Protein AF-0000000076650015 (afdb_homodimer)

Radius of gyration: 24.77 Å; Cα contacts (8 Å, |Δi|>4): 1262; chains: 2; bounding box: 47×73×56 Å

InterPro domains:
  IPR006680 Amidohydrolase-related [PF04909] (46-317)
  IPR032465 2-amino-3-carboxymuconate-6-semialdehyde decarboxylase [PTHR21240] (40-317)
  IPR032466 Metal-dependent hydrolase [SSF51556] (35-317)

Secondary structure (DSSP, 8-state):
-EEEEEEEE--HHHHT-GGGGG-GGGGS-HHHHHHHT--SHHHHHHHHHTTEEEEEEEESP-TTS-HHHHHHHHHHHHHHHHHTTTTEEEEEP--TTSHHHHHHHHHHHHHHH---EEEEES-BTTB-S-SGGGHHHHHHHHHHT--EEEE--PPPHHHHHHHSSSGGGGS-HHHHHHHHTTTTHHHHHHHHHHHHHHHTTHHHH-TT--EEE-GGGTTGGGGHHHHHHHGGGGT-SS-HHHHHHHHEEEE-TT---HHHHHHHHHHS-GGGEE----TTTS-HHHHHHHHHHHHHHTSS-HHHHHIIIIIHHHHHHS---/-EEEEEEEE--HHHHT-GGGGG-GGGGS-HHHHHHHT--SHHHHHHHHHTTEEEEEEEESP-TTS-HHHHHHHHHHHHHHHHHTTTTEEEEEP--TTSHHHHHHHHHHHHHHH---EEEEES-BTTB-S-SGGGHHHHHHHHHHT--EEEE--PPPHHHHHHHSSSGGGGS-HHHHHHHHTTTTHHHHHHHHHHHHHHHTTHHHH-TT--EEE-GGGTTGGGGHHHHHHHGGGGT-SS-HHHHHHHHEEEE-TT---HHHHHHHHHHS-GGGEE----TTTS-HHHHHHHHHHHHHTTSS-HHHHHIIIIIHHHHHH----

Nearest PDB structures (foldseek):
  3nur-assembly1_A  TM=9.107E-01  e=4.123E-26  Staphylococcus aureus
  4qs5-assembly2_D  TM=8.766E-01  e=2.328E-21  Novosphingobium aromaticivorans DSM 12444
  4ofc-assembly1_A  TM=8.333E-01  e=8.826E-19  Homo sapiens
  4ign-assembly2_B  TM=8.205E-01  e=8.409E-18  Homo sapiens
  7pwy-assembly2_C  TM=7.999E-01  e=1.719E-17  Homo sapiens

pLDDT: mean 95.82, std 6.04, range [39.62, 98.94]

Foldseek 3Di:
DFEAEQAEAADPLLVPDPQCPPPCCVVDDPVQNVQRHDLDDPVVVLCVVLVHFAYAYAYDACLRPDLVSQLVRLVVVLVSCVVPVRHYAYAGEANVVQLVRRQVRQVCSCPPSVHLYHEHECARLPHRQLDPNNLSNQVSCVVSQHAYEHEFDQDHPVCLVVPLDDDPSPPPVPCSRCCCPDVANSLVSSLVSVLSNVLSLSCVVPVQHAYEYEQLNSCCLVCVVVCQVVCVVSPHPQGPLRCCARHYAYENACPQDVVSVLSSVVRYPLLRYAYHHNPPVGRSNSSSVSLVVCDVVPVDDPVSSCSHRHVSCCCSRVVPD/DFEAEQAEAADPLLVPDPQCPPPCCVVDDPVQNVQRHDLDDPVVVLCVVLVHFAYAYAYDACLRPDLVSQLVRLVVVLVSCVVPVRHYAYAGEANVVQLVRRQVSQVCSCVPSVHLYHEHECARLPHRQLDPNNLSNQVSCVVSQHAYEHEFDQDHPVLLVVPLDDDPSPPPVPCSRCCCPDVANSLVSSVVSVLSNVLSLSCVVPVQHAYEYEQLNSCCLVCVVVCQVVCVVSPHPQGPLRCCARHYAYENACPQDVVSVLSSVVRYPLLRYAYHHNPPVGRSNSSSVSLVVCDVVPVDDPVSSCSHRHVSCCCSRVVPD

Solvent-accessible surface area (backbone atoms only — not comparable to full-atom values): 31930 Å² total; per-residue (Å²): 109,24,41,28,64,54,22,43,31,49,43,66,58,46,72,70,32,79,70,44,70,79,42,70,70,74,77,49,58,63,72,53,54,54,49,23,59,42,84,47,70,68,48,51,52,49,27,60,76,33,46,39,52,29,40,28,34,27,66,53,76,57,73,67,56,49,58,67,42,35,52,48,33,41,52,52,49,40,53,54,24,67,75,36,60,82,40,33,44,38,29,34,56,54,43,66,86,35,39,67,59,19,34,54,47,49,50,47,36,37,74,74,59,61,28,47,30,30,42,36,50,30,38,41,81,62,43,47,70,28,30,78,74,34,48,62,33,53,50,46,33,41,74,70,68,33,38,41,30,46,34,56,34,76,61,29,72,55,41,34,61,36,69,40,45,52,64,44,31,62,80,30,60,64,39,22,52,36,44,34,21,86,37,45,37,14,37,52,51,32,36,49,23,55,52,43,27,46,46,48,34,49,51,66,77,35,68,76,35,39,36,33,32,40,45,54,38,29,63,46,47,62,44,42,68,51,31,43,63,46,47,65,64,33,71,46,87,63,49,59,64,56,43,49,68,68,22,42,32,28,23,26,24,63,50,78,52,67,41,44,48,52,22,34,57,66,72,38,60,66,77,36,34,28,40,26,32,26,31,68,84,29,54,51,61,57,44,43,52,35,55,49,47,37,50,75,70,57,76,39,54,73,70,48,44,46,32,26,28,25,46,29,51,44,55,69,51,62,58,71,124,106,23,40,27,64,53,22,42,31,48,42,69,59,48,72,71,33,79,70,43,69,78,42,71,71,74,75,50,58,64,72,53,54,54,47,23,61,40,82,50,68,67,48,50,51,48,27,59,76,32,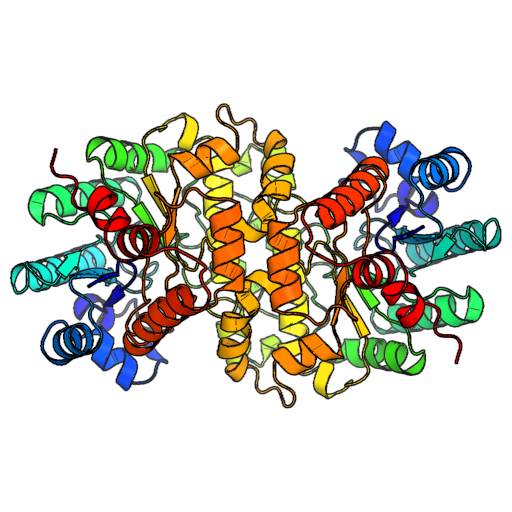47,38,51,31,40,28,35,26,66,53,76,56,75,69,56,50,60,68,43,37,54,47,32,43,51,53,48,42,53,54,25,68,75,34,59,83,40,32,44,38,28,34,54,52,42,68,85,35,38,66,58,20,35,53,47,48,51,47,36,39,74,74,59,61,29,46,32,30,43,36,51,32,40,40,81,62,42,45,69,30,30,77,73,34,48,62,34,51,51,46,33,40,72,70,68,32,38,40,29,46,35,56,34,76,60,29,72,54,42,32,62,38,69,40,44,50,61,45,33,64,81,30,61,62,38,23,51,36,44,34,21,86,35,43,37,13,36,53,50,31,36,48,22,55,52,42,27,46,46,48,36,50,51,67,79,37,66,74,34,39,35,31,31,40,47,54,39,28,63,46,47,63,43,42,69,50,31,45,62,44,48,64,64,33,71,46,87,64,49,57,65,55,42,49,69,67,24,43,30,28,23,24,25,64,50,80,53,67,40,44,49,53,22,33,57,67,73,39,59,66,76,37,34,27,39,26,32,27,31,69,85,30,53,51,61,57,43,43,52,34,56,51,47,37,50,76,69,57,75,39,53,72,69,49,44,46,33,26,29,25,45,29,50,44,55,68,52,62,56,71,126

Structure (mmCIF, N/CA/C/O backbone):
data_AF-0000000076650015-model_v1
#
loop_
_entity.id
_entity.type
_entity.pdbx_description
1 polymer 'Related to 5-carboxyvanillate decarboxylase'
#
loop_
_atom_site.group_PDB
_atom_site.id
_atom_site.type_symbol
_atom_site.label_atom_id
_atom_site.label_alt_id
_atom_site.label_comp_id
_atom_site.label_asym_id
_atom_site.label_entity_id
_atom_site.label_seq_id
_atom_site.pdbx_PDB_ins_code
_atom_site.Cartn_x
_atom_site.Cartn_y
_atom_site.Cartn_z
_atom_site.occupancy
_atom_site.B_iso_or_equiv
_atom_site.auth_seq_id
_atom_site.auth_comp_id
_atom_site.auth_asym_id
_atom_site.auth_atom_id
_atom_site.pdbx_PDB_model_num
ATOM 1 N N . MET A 1 1 ? -14.883 -16.484 -22.953 1 91.5 1 MET A N 1
ATOM 2 C CA . MET A 1 1 ? -14.477 -17.344 -21.844 1 91.5 1 MET A CA 1
ATOM 3 C C . MET A 1 1 ? -13.156 -16.891 -21.25 1 91.5 1 MET A C 1
ATOM 5 O O . MET A 1 1 ? -12.336 -16.266 -21.938 1 91.5 1 MET A O 1
ATOM 9 N N . SER A 1 2 ? -13.055 -17.062 -19.969 1 97.94 2 SER A N 1
ATOM 10 C CA . SER A 1 2 ? -11.891 -16.531 -19.266 1 97.94 2 SER A CA 1
ATOM 11 C C . SER A 1 2 ? -11.031 -17.656 -18.688 1 97.94 2 SER A C 1
ATOM 13 O O . SER A 1 2 ? -11.5 -18.781 -18.547 1 97.94 2 SER A O 1
ATOM 15 N N . ILE A 1 3 ? -9.766 -17.406 -18.578 1 98.5 3 ILE A N 1
ATOM 16 C CA . ILE A 1 3 ? -8.828 -18.188 -17.766 1 98.5 3 ILE A CA 1
ATOM 17 C C . ILE A 1 3 ? -8.523 -17.453 -16.469 1 98.5 3 ILE A C 1
ATOM 19 O O . ILE A 1 3 ? -8.117 -16.297 -16.484 1 98.5 3 ILE A O 1
ATOM 23 N N . THR A 1 4 ? -8.781 -18.078 -15.312 1 98.69 4 THR A N 1
ATOM 24 C CA . THR A 1 4 ? -8.523 -17.469 -14.016 1 98.69 4 THR A CA 1
ATOM 25 C C . THR A 1 4 ? -7.41 -18.203 -13.281 1 98.69 4 THR A C 1
ATOM 27 O O . THR A 1 4 ? -7.301 -19.422 -13.359 1 98.69 4 THR A O 1
ATOM 30 N N . LEU A 1 5 ? -6.422 -17.484 -12.602 1 97.25 5 LEU A N 1
ATOM 31 C CA . LEU A 1 5 ? -5.207 -18.172 -12.172 1 97.25 5 LEU A CA 1
ATOM 32 C C . LEU A 1 5 ? -4.855 -17.812 -10.734 1 97.25 5 LEU A C 1
ATOM 34 O O . LEU A 1 5 ? -3.709 -17.969 -10.312 1 97.25 5 LEU A O 1
ATOM 38 N N . GLU A 1 6 ? -5.457 -17.391 -9.875 1 96.5 6 GLU A N 1
ATOM 39 C CA . GLU A 1 6 ? -5.465 -17.281 -8.422 1 96.5 6 GLU A CA 1
ATOM 40 C C . GLU A 1 6 ? -6.777 -17.797 -7.836 1 96.5 6 GLU A C 1
ATOM 42 O O . GLU A 1 6 ? -7.48 -17.078 -7.129 1 96.5 6 GLU A O 1
ATOM 47 N N . GLU A 1 7 ? -7.074 -19.062 -8.148 1 98.5 7 GLU A N 1
ATOM 48 C CA . GLU A 1 7 ? -8.273 -19.766 -7.691 1 98.5 7 GLU A CA 1
ATOM 49 C C . GLU A 1 7 ? -7.914 -20.875 -6.699 1 98.5 7 GLU A C 1
ATOM 51 O O . GLU A 1 7 ? -6.988 -21.656 -6.941 1 98.5 7 GLU A O 1
ATOM 56 N N . HIS A 1 8 ? -8.625 -20.969 -5.633 1 98.19 8 HIS A N 1
ATOM 57 C CA . HIS A 1 8 ? -8.039 -21.672 -4.5 1 98.19 8 HIS A CA 1
ATOM 58 C C . HIS A 1 8 ? -8.758 -22.984 -4.238 1 98.19 8 HIS A C 1
ATOM 60 O O . HIS A 1 8 ? -9.938 -23.125 -4.578 1 98.19 8 HIS A O 1
ATOM 66 N N . PHE A 1 9 ? -8.016 -23.844 -3.734 1 97.31 9 PHE A N 1
ATOM 67 C CA . PHE A 1 9 ? -8.539 -25.047 -3.115 1 97.31 9 PHE A CA 1
ATOM 68 C C . PHE A 1 9 ? -7.891 -25.297 -1.76 1 97.31 9 PHE A C 1
ATOM 70 O O . PHE A 1 9 ? -6.938 -24.609 -1.391 1 97.31 9 PHE A O 1
ATOM 77 N N . LEU A 1 10 ? -8.492 -26.125 -0.988 1 95.69 10 LEU A N 1
ATOM 78 C CA . LEU A 1 10 ? -7.973 -26.594 0.294 1 95.69 10 LEU A CA 1
ATOM 79 C C . LEU A 1 10 ? -7.855 -28.109 0.315 1 95.69 10 LEU A C 1
ATOM 81 O O . LEU A 1 10 ? -8.867 -28.812 0.231 1 95.69 10 LEU A O 1
ATOM 85 N N . SER A 1 11 ? -6.633 -28.562 0.383 1 95.06 11 SER A N 1
ATOM 86 C CA . SER A 1 11 ? -6.383 -30 0.361 1 95.06 11 SER A CA 1
ATOM 87 C C . SER A 1 11 ? -6.906 -30.672 1.625 1 95.06 11 SER A C 1
ATOM 89 O O . SER A 1 11 ? -6.824 -30.109 2.715 1 95.06 11 SER A O 1
ATOM 91 N N . GLN A 1 12 ? -7.375 -31.938 1.427 1 90.38 12 GLN A N 1
ATOM 92 C CA . GLN A 1 12 ? -7.777 -32.75 2.576 1 90.38 12 GLN A CA 1
ATOM 93 C C . GLN A 1 12 ? -6.586 -33.031 3.486 1 90.38 12 GLN A C 1
ATOM 95 O O . GLN A 1 12 ? -6.719 -33.031 4.711 1 90.38 12 GLN A O 1
ATOM 100 N N . ALA A 1 13 ? -5.473 -33.281 2.846 1 88.38 13 ALA A N 1
ATOM 101 C CA . ALA A 1 13 ? -4.25 -33.531 3.598 1 88.38 13 ALA A CA 1
ATOM 102 C C . ALA A 1 13 ? -3.891 -32.375 4.504 1 88.38 13 ALA A C 1
ATOM 104 O O . ALA A 1 13 ? -3.463 -32.562 5.645 1 88.38 13 ALA A O 1
ATOM 105 N N . ALA A 1 14 ? -4.023 -31.172 4.035 1 88.94 14 ALA A N 1
ATOM 106 C CA . ALA A 1 14 ? -3.701 -29.969 4.801 1 88.94 14 ALA A CA 1
ATOM 107 C C . ALA A 1 14 ? -4.762 -29.703 5.867 1 88.94 14 ALA A C 1
ATOM 109 O O . ALA A 1 14 ? -4.43 -29.391 7.012 1 88.94 14 ALA A O 1
ATOM 110 N N . HIS A 1 15 ? -5.965 -29.859 5.488 1 84.44 15 HIS A N 1
ATOM 111 C CA . HIS A 1 15 ? -7.074 -29.516 6.367 1 84.44 15 HIS A CA 1
ATOM 112 C C . HIS A 1 15 ? -7.129 -30.438 7.578 1 84.44 15 HIS A C 1
ATOM 114 O O . HIS A 1 15 ? -7.547 -30.016 8.664 1 84.44 15 HIS A O 1
ATOM 120 N N . SER A 1 16 ? -6.68 -31.609 7.414 1 81.38 16 SER A N 1
ATOM 121 C CA . SER A 1 16 ? -6.738 -32.594 8.484 1 81.38 16 SER A CA 1
ATOM 122 C C . SER A 1 16 ? -5.445 -32.625 9.289 1 81.38 16 SER A C 1
ATOM 124 O O . SER A 1 16 ? -5.355 -33.312 10.305 1 81.38 16 SER A O 1
ATOM 126 N N . SER A 1 17 ? -4.523 -31.844 8.883 1 81.31 17 SER A N 1
ATOM 127 C CA . SER A 1 17 ? -3.209 -31.875 9.523 1 81.31 17 SER A CA 1
ATOM 128 C C . SER A 1 17 ? -3.24 -31.188 10.883 1 81.31 17 SER A C 1
ATOM 130 O O . SER A 1 17 ? -3.922 -30.172 11.055 1 81.31 17 SER A O 1
ATOM 132 N N . THR A 1 18 ? -2.459 -31.641 11.82 1 77 18 THR A N 1
ATOM 133 C CA . THR A 1 18 ? -2.373 -31.094 13.172 1 77 18 THR A CA 1
ATOM 134 C C . THR A 1 18 ? -1.673 -29.734 13.156 1 77 18 THR A C 1
ATOM 136 O O . THR A 1 18 ? -1.917 -28.891 14.031 1 77 18 THR A O 1
ATOM 139 N N . VAL A 1 19 ? -0.88 -29.594 12.188 1 75.88 19 VAL A N 1
ATOM 140 C CA . VAL A 1 19 ? -0.095 -28.359 12.141 1 75.88 19 VAL A CA 1
ATOM 141 C C . VAL A 1 19 ? -0.968 -27.203 11.656 1 75.88 19 VAL A C 1
ATOM 143 O O . VAL A 1 19 ? -0.617 -26.047 11.836 1 75.88 19 VAL A O 1
ATOM 146 N N . ALA A 1 20 ? -2.047 -27.516 11.078 1 73.81 20 ALA A N 1
ATOM 147 C CA . ALA A 1 20 ? -2.914 -26.484 10.508 1 73.81 20 ALA A CA 1
ATOM 148 C C . ALA A 1 20 ? -3.977 -26.047 11.508 1 73.81 20 ALA A C 1
ATOM 150 O O . ALA A 1 20 ? -4.898 -25.297 11.156 1 73.81 20 ALA A O 1
ATOM 151 N N . THR A 1 21 ? -3.842 -26.516 12.68 1 73.75 21 THR A N 1
ATOM 152 C CA . THR A 1 21 ? -4.871 -26.25 13.68 1 73.75 21 THR A CA 1
ATOM 153 C C . THR A 1 21 ? -5.07 -24.75 13.867 1 73.75 21 THR A C 1
ATOM 155 O O . THR A 1 21 ? -6.191 -24.297 14.094 1 73.75 21 THR A O 1
ATOM 158 N N . ASN A 1 22 ? -4.051 -24 13.656 1 75.06 22 ASN A N 1
ATOM 159 C CA . ASN A 1 22 ? -4.156 -22.578 13.93 1 75.06 22 ASN A CA 1
ATOM 160 C C . ASN A 1 22 ? -4.32 -21.766 12.641 1 75.06 22 ASN A C 1
ATOM 162 O O . ASN A 1 22 ? -4.152 -20.547 12.641 1 75.06 22 ASN A O 1
ATOM 166 N N . ASP A 1 23 ? -4.59 -22.469 11.602 1 81.25 23 ASP A N 1
ATOM 167 C CA . ASP A 1 23 ? -4.859 -21.75 10.352 1 81.25 23 ASP A CA 1
ATOM 168 C C . ASP A 1 23 ? -6.16 -20.953 10.445 1 81.25 23 ASP A C 1
ATOM 170 O O . ASP A 1 23 ? -7.227 -21.531 10.688 1 81.25 23 ASP A O 1
ATOM 174 N N . PRO A 1 24 ? -6.047 -19.656 10.164 1 81.25 24 PRO A N 1
ATOM 175 C CA . PRO A 1 24 ? -7.246 -18.828 10.273 1 81.25 24 PRO A CA 1
ATOM 176 C C . PRO A 1 24 ? -8.359 -19.266 9.336 1 81.25 24 PRO A C 1
ATOM 178 O O . PRO A 1 24 ? -9.523 -18.906 9.523 1 81.25 24 PRO A O 1
ATOM 181 N N . ILE A 1 25 ? -8.055 -20.047 8.359 1 82.94 25 ILE A N 1
ATOM 182 C CA . ILE A 1 25 ? -9.031 -20.5 7.375 1 82.94 25 ILE A CA 1
ATOM 183 C C . ILE A 1 25 ? -10.125 -21.312 8.07 1 82.94 25 ILE A C 1
ATOM 185 O O . ILE A 1 25 ? -11.266 -21.375 7.605 1 82.94 25 ILE A O 1
ATOM 189 N N . HIS A 1 26 ? -9.789 -21.859 9.195 1 82.62 26 HIS A N 1
ATOM 190 C CA . HIS A 1 26 ? -10.75 -22.672 9.938 1 82.62 26 HIS A CA 1
ATOM 191 C C . HIS A 1 26 ? -11.883 -21.797 10.5 1 82.62 26 HIS A C 1
ATOM 193 O O . HIS A 1 26 ? -12.938 -22.312 10.867 1 82.62 26 HIS A O 1
ATOM 199 N N . GLY A 1 27 ? -11.633 -20.516 10.602 1 82.75 27 GLY A N 1
ATOM 200 C CA . GLY A 1 27 ? -12.656 -19.594 11.094 1 82.75 27 GLY A CA 1
ATOM 201 C C . GLY A 1 27 ? -13.586 -19.094 10.008 1 82.75 27 GLY A C 1
ATOM 202 O O . GLY A 1 27 ? -14.555 -18.391 10.289 1 82.75 27 GLY A O 1
ATOM 203 N N . PHE A 1 28 ? -13.375 -19.562 8.766 1 87.12 28 PHE A N 1
ATOM 204 C CA . PHE A 1 28 ? -14.211 -19.125 7.66 1 87.12 28 PHE A CA 1
ATOM 205 C C . PHE A 1 28 ? -15.531 -19.891 7.641 1 87.12 28 PHE A C 1
ATOM 207 O O . PHE A 1 28 ? -15.625 -20.984 8.18 1 87.12 28 PHE A O 1
ATOM 214 N N . PRO A 1 29 ? -16.562 -19.266 7.016 1 90.25 29 PRO A N 1
ATOM 215 C CA . PRO A 1 29 ? -17.859 -19.953 6.91 1 90.25 29 PRO A CA 1
ATOM 216 C C . PRO A 1 29 ? -17.75 -21.312 6.234 1 90.25 29 PRO A C 1
ATOM 218 O O . PRO A 1 29 ? -16.969 -21.484 5.293 1 90.25 29 PRO A O 1
ATOM 221 N N . THR A 1 30 ? -18.516 -22.234 6.672 1 93 30 THR A N 1
ATOM 222 C CA . THR A 1 30 ? -18.531 -23.578 6.137 1 93 30 THR A CA 1
ATOM 223 C C . THR A 1 30 ? -18.812 -23.578 4.637 1 93 30 THR A C 1
ATOM 225 O O . THR A 1 30 ? -18.281 -24.406 3.895 1 93 30 THR A O 1
ATOM 228 N N . SER A 1 31 ? -19.609 -22.656 4.203 1 94.06 31 SER A N 1
ATOM 229 C CA . SER A 1 31 ? -19.938 -22.547 2.787 1 94.06 31 SER A CA 1
ATOM 230 C C . SER A 1 31 ? -18.703 -22.297 1.949 1 94.06 31 SER A C 1
ATOM 232 O O . SER A 1 31 ? -18.562 -22.812 0.84 1 94.06 31 SER A O 1
ATOM 234 N N . ILE A 1 32 ? -17.766 -21.562 2.516 1 94 32 ILE A N 1
ATOM 235 C CA . ILE A 1 32 ? -16.5 -21.266 1.826 1 94 32 ILE A CA 1
ATOM 236 C C . ILE A 1 32 ? -15.609 -22.5 1.85 1 94 32 ILE A C 1
ATOM 238 O O . ILE A 1 32 ? -15.008 -22.859 0.832 1 94 32 ILE A O 1
ATOM 242 N N . ILE A 1 33 ? -15.539 -23.141 2.975 1 93.31 33 ILE A N 1
ATOM 243 C CA . ILE A 1 33 ? -14.719 -24.344 3.111 1 93.31 33 ILE A CA 1
ATOM 244 C C . ILE A 1 33 ? -15.211 -25.422 2.15 1 93.31 33 ILE A C 1
ATOM 246 O O . ILE A 1 33 ? -14.406 -26.078 1.49 1 93.31 33 ILE A O 1
ATOM 250 N N . ASN A 1 34 ? -16.562 -25.562 2.025 1 94.19 34 ASN A N 1
ATOM 251 C CA . ASN A 1 34 ? -17.156 -26.531 1.119 1 94.19 34 ASN A CA 1
ATOM 252 C C . ASN A 1 34 ? -16.75 -26.266 -0.329 1 94.19 34 ASN A C 1
ATOM 254 O O . ASN A 1 34 ? -16.5 -27.203 -1.089 1 94.19 34 ASN A O 1
ATOM 258 N N . LYS A 1 35 ? -16.672 -25.031 -0.659 1 96.19 35 LYS A N 1
ATOM 259 C CA . LYS A 1 35 ? -16.266 -24.672 -2.018 1 96.19 35 LYS A CA 1
ATOM 260 C C . LYS A 1 35 ? -14.781 -24.906 -2.232 1 96.19 35 LYS A C 1
ATOM 262 O O . LYS A 1 35 ? -14.352 -25.266 -3.332 1 96.19 35 LYS A O 1
ATOM 267 N N . LEU A 1 36 ? -14.008 -24.734 -1.183 1 96.19 36 LEU A N 1
ATOM 268 C CA . LEU A 1 36 ? -12.555 -24.891 -1.265 1 96.19 36 LEU A CA 1
ATOM 269 C C . LEU A 1 36 ? -12.18 -26.344 -1.484 1 96.19 36 LEU A C 1
ATOM 271 O O . LEU A 1 36 ? -11.164 -26.641 -2.125 1 96.19 36 LEU A O 1
ATOM 275 N N . VAL A 1 37 ? -12.984 -27.266 -0.983 1 93.81 37 VAL A N 1
ATOM 276 C CA . VAL A 1 37 ? -12.609 -28.672 -1.052 1 93.81 37 VAL A CA 1
ATOM 277 C C . VAL A 1 37 ? -13.297 -29.328 -2.246 1 93.81 37 VAL A C 1
ATOM 279 O O . VAL A 1 37 ? -13.078 -30.516 -2.518 1 93.81 37 VAL A O 1
ATOM 282 N N . ASP A 1 38 ? -14.117 -28.562 -2.975 1 93.69 38 ASP A N 1
ATOM 283 C CA . ASP A 1 38 ? -14.852 -29.094 -4.121 1 93.69 38 ASP A CA 1
ATOM 284 C C . ASP A 1 38 ? -14.086 -28.844 -5.422 1 93.69 38 ASP A C 1
ATOM 286 O O . ASP A 1 38 ? -13.922 -27.703 -5.844 1 93.69 38 ASP A O 1
ATOM 290 N N . PHE A 1 39 ? -13.633 -29.953 -6.094 1 91.06 39 PHE A N 1
ATOM 291 C CA . PHE A 1 39 ? -12.953 -29.859 -7.379 1 91.06 39 PHE A CA 1
ATOM 292 C C . PHE A 1 39 ? -13.914 -30.156 -8.523 1 91.06 39 PHE A C 1
ATOM 294 O O . PHE A 1 39 ? -13.555 -30.062 -9.695 1 91.06 39 PHE A O 1
ATOM 301 N N . ASP A 1 40 ? -15.055 -30.562 -8.281 1 84.62 40 ASP A N 1
ATOM 302 C CA . ASP A 1 40 ? -15.898 -31.234 -9.266 1 84.62 40 ASP A CA 1
ATOM 303 C C . ASP A 1 40 ? -17.172 -30.438 -9.531 1 84.62 40 ASP A C 1
ATOM 305 O O . ASP A 1 40 ? -17.109 -29.297 -10.016 1 84.62 40 ASP A O 1
ATOM 309 N N . ASP A 1 41 ? -18.297 -30.906 -9.023 1 86.94 41 ASP A N 1
ATOM 310 C CA . ASP A 1 41 ? -19.641 -30.562 -9.484 1 86.94 41 ASP A CA 1
ATOM 311 C C . ASP A 1 41 ? -19.938 -29.078 -9.25 1 86.94 41 ASP A C 1
ATOM 313 O O . ASP A 1 41 ? -20.141 -28.328 -10.203 1 86.94 41 ASP A O 1
ATOM 317 N N . GLU A 1 42 ? -19.766 -28.641 -8.125 1 93.75 42 GLU A N 1
ATOM 318 C CA . GLU A 1 42 ? -20.188 -27.281 -7.812 1 93.75 42 GLU A CA 1
ATOM 319 C C . GLU A 1 42 ? -19.25 -26.266 -8.438 1 93.75 42 GLU A C 1
ATOM 321 O O . GLU A 1 42 ? -19.703 -25.25 -8.984 1 93.75 42 GLU A O 1
ATOM 326 N N . ARG A 1 43 ? -17.984 -26.5 -8.383 1 97.19 43 ARG A N 1
ATOM 327 C CA . ARG A 1 43 ? -17 -25.578 -8.93 1 97.19 43 ARG A CA 1
ATOM 328 C C . ARG A 1 43 ? -17.141 -25.469 -10.445 1 97.19 43 ARG A C 1
ATOM 330 O O . ARG A 1 43 ? -17.219 -24.359 -10.992 1 97.19 43 ARG A O 1
ATOM 337 N N . ILE A 1 44 ? -17.219 -26.547 -11.125 1 97.19 44 ILE A N 1
ATOM 338 C CA . ILE A 1 44 ? -17.281 -26.562 -12.586 1 97.19 44 ILE A CA 1
ATOM 339 C C . ILE A 1 44 ? -18.594 -25.938 -13.039 1 97.19 44 ILE A C 1
ATOM 341 O O . ILE A 1 44 ? -18.625 -25.188 -14.016 1 97.19 44 ILE A O 1
ATOM 345 N N . LYS A 1 45 ? -19.672 -26.297 -12.305 1 97.12 45 LYS A N 1
ATOM 346 C CA . LYS A 1 45 ? -20.969 -25.688 -12.625 1 97.12 45 LYS A CA 1
ATOM 347 C C . LYS A 1 45 ? -20.891 -24.172 -12.5 1 97.12 45 LYS A C 1
ATOM 349 O O . LYS A 1 45 ? -21.422 -23.453 -13.352 1 97.12 45 LYS A O 1
ATOM 354 N N . ASN A 1 46 ? -20.297 -23.703 -11.406 1 97.62 46 ASN A N 1
ATOM 355 C CA . ASN A 1 46 ? -20.141 -22.266 -11.195 1 97.62 46 ASN A CA 1
ATOM 356 C C . ASN A 1 46 ? -19.297 -21.641 -12.305 1 97.62 46 ASN A C 1
ATOM 358 O O . ASN A 1 46 ? -19.625 -20.547 -12.781 1 97.62 46 ASN A O 1
ATOM 362 N N . MET A 1 47 ? -18.234 -22.297 -12.727 1 98.12 47 MET A N 1
ATOM 363 C CA . MET A 1 47 ? -17.422 -21.844 -13.852 1 98.12 47 MET A CA 1
ATOM 364 C C . MET A 1 47 ? -18.266 -21.703 -15.117 1 98.12 47 MET A C 1
ATOM 366 O O . MET A 1 47 ? -18.25 -20.656 -15.766 1 98.12 47 MET A O 1
ATOM 370 N N . ASP A 1 48 ? -19.031 -22.719 -15.422 1 97.69 48 ASP A N 1
ATOM 371 C CA . ASP A 1 48 ? -19.859 -22.719 -16.625 1 97.69 48 ASP A CA 1
ATOM 372 C C . ASP A 1 48 ? -20.875 -21.578 -16.594 1 97.69 48 ASP A C 1
ATOM 374 O O . ASP A 1 48 ? -21.078 -20.875 -17.594 1 97.69 48 ASP A O 1
ATOM 378 N N . GLU A 1 49 ? -21.453 -21.391 -15.461 1 97.81 49 GLU A N 1
ATOM 379 C CA . GLU A 1 49 ? -22.484 -20.375 -15.312 1 97.81 49 GLU A CA 1
ATOM 380 C C . GLU A 1 49 ? -21.922 -18.969 -15.484 1 97.81 49 GLU A C 1
ATOM 382 O O . GLU A 1 49 ? -22.656 -18.016 -15.781 1 97.81 49 GLU A O 1
ATOM 387 N N . ASN A 1 50 ? -20.625 -18.844 -15.32 1 98.19 50 ASN A N 1
ATOM 388 C CA . ASN A 1 50 ? -20.047 -17.516 -15.297 1 98.19 50 ASN A CA 1
ATOM 389 C C . ASN A 1 50 ? -18.938 -17.359 -16.328 1 98.19 50 ASN A C 1
ATOM 391 O O . ASN A 1 50 ? -18.078 -16.484 -16.219 1 98.19 50 ASN A O 1
ATOM 395 N N . ASN A 1 51 ? -18.875 -18.266 -17.266 1 98 51 ASN A N 1
ATOM 396 C CA . ASN A 1 51 ? -18.047 -18.172 -18.469 1 98 51 ASN A CA 1
ATOM 397 C C . ASN A 1 51 ? -16.562 -18.25 -18.125 1 98 51 ASN A C 1
ATOM 399 O O . ASN A 1 51 ? -15.75 -17.5 -18.688 1 98 51 ASN A O 1
ATOM 403 N N . VAL A 1 52 ? -16.219 -19.094 -17.172 1 98.56 52 VAL A N 1
ATOM 404 C CA . VAL A 1 52 ? -14.828 -19.406 -16.875 1 98.56 52 VAL A CA 1
ATOM 405 C C . VAL A 1 52 ? -14.453 -20.75 -17.516 1 98.56 52 VAL A C 1
ATOM 407 O O . VAL A 1 52 ? -15.016 -21.781 -17.172 1 98.56 52 VAL A O 1
ATOM 410 N N . ALA A 1 53 ? -13.547 -20.688 -18.453 1 98.12 53 ALA A N 1
ATOM 411 C CA . ALA A 1 53 ? -13.172 -21.875 -19.219 1 98.12 53 ALA A CA 1
ATOM 412 C C . ALA A 1 53 ? -12.188 -22.734 -18.422 1 98.12 53 ALA A C 1
ATOM 414 O O . ALA A 1 53 ? -12.336 -23.969 -18.375 1 98.12 53 ALA A O 1
ATOM 415 N N . ILE A 1 54 ? -11.188 -22.141 -17.859 1 98.25 54 ILE A N 1
ATOM 416 C CA . ILE A 1 54 ? -10.141 -22.844 -17.125 1 98.25 54 ILE A CA 1
ATOM 417 C C . ILE A 1 54 ? -9.852 -22.109 -15.812 1 98.25 54 ILE A C 1
ATOM 419 O O . ILE A 1 54 ? -9.789 -20.875 -15.789 1 98.25 54 ILE A O 1
ATOM 423 N N . GLN A 1 55 ? -9.734 -22.812 -14.742 1 98.56 55 GLN A N 1
ATOM 424 C CA . GLN A 1 55 ? -9.164 -22.312 -13.5 1 98.56 55 GLN A CA 1
ATOM 425 C C . GLN A 1 55 ? -7.789 -22.922 -13.234 1 98.56 55 GLN A C 1
ATOM 427 O O . GLN A 1 55 ? -7.641 -24.141 -13.234 1 98.56 55 GLN A O 1
ATOM 432 N N . VAL A 1 56 ? -6.805 -22.078 -13.109 1 98.75 56 VAL A N 1
ATOM 433 C CA . VAL A 1 56 ? -5.527 -22.547 -12.578 1 98.75 56 VAL A CA 1
ATOM 434 C C . VAL A 1 56 ? -5.574 -22.547 -11.055 1 98.75 56 VAL A C 1
ATOM 436 O O . VAL A 1 56 ? -5.656 -21.484 -10.422 1 98.75 56 VAL A O 1
ATOM 439 N N . LEU A 1 57 ? -5.527 -23.734 -10.477 1 98.62 57 LEU A N 1
ATOM 440 C CA . LEU A 1 57 ? -5.809 -23.938 -9.055 1 98.62 57 LEU A CA 1
ATOM 441 C C . LEU A 1 57 ? -4.531 -23.859 -8.234 1 98.62 57 LEU A C 1
ATOM 443 O O . LEU A 1 57 ? -3.484 -24.359 -8.656 1 98.62 57 LEU A O 1
ATOM 447 N N . SER A 1 58 ? -4.602 -23.234 -7.133 1 98.25 58 SER A N 1
ATOM 448 C CA . SER A 1 58 ? -3.514 -23.172 -6.16 1 98.25 58 SER A CA 1
ATOM 449 C C . SER A 1 58 ? -4.043 -23.312 -4.734 1 98.25 58 SER A C 1
ATOM 451 O O . SER A 1 58 ? -5.184 -22.953 -4.449 1 98.25 58 SER A O 1
ATOM 453 N N . HIS A 1 59 ? -3.311 -23.906 -3.869 1 97 59 HIS A N 1
ATOM 454 C CA . HIS A 1 59 ? -3.686 -24.078 -2.473 1 97 59 HIS A CA 1
ATOM 455 C C . HIS A 1 59 ? -3.799 -22.75 -1.758 1 97 59 HIS A C 1
ATOM 457 O O . HIS A 1 59 ? -3.094 -21.797 -2.1 1 97 59 HIS A O 1
ATOM 463 N N . THR A 1 60 ? -4.691 -22.578 -0.75 1 95.69 60 THR A N 1
ATOM 464 C CA . THR A 1 60 ? -4.719 -21.422 0.149 1 95.69 60 THR A CA 1
ATOM 465 C C . THR A 1 60 ? -3.381 -21.266 0.863 1 95.69 60 THR A C 1
ATOM 467 O O . THR A 1 60 ? -2.539 -22.156 0.824 1 95.69 60 THR A O 1
ATOM 470 N N . PRO A 1 61 ? -3.133 -20.109 1.456 1 92.31 61 PRO A N 1
ATOM 471 C CA . PRO A 1 61 ? -1.842 -19.906 2.119 1 92.31 61 PRO A CA 1
ATOM 472 C C . PRO A 1 61 ? -1.443 -21.094 3.01 1 92.31 61 PRO A C 1
ATOM 474 O O . PRO A 1 61 ? -2.273 -21.609 3.76 1 92.31 61 PRO A O 1
ATOM 477 N N . ALA A 1 62 ? -0.156 -21.516 2.949 1 87.62 62 ALA A N 1
ATOM 478 C CA . ALA A 1 62 ? 0.258 -22.828 3.469 1 87.62 62 ALA A CA 1
ATOM 479 C C . ALA A 1 62 ? 1.615 -22.734 4.16 1 87.62 62 ALA A C 1
ATOM 481 O O . ALA A 1 62 ? 2.354 -23.719 4.227 1 87.62 62 ALA A O 1
ATOM 482 N N . ASN A 1 63 ? 1.972 -21.531 4.602 1 84.94 63 ASN A N 1
ATOM 483 C CA . ASN A 1 63 ? 3.32 -21.312 5.117 1 84.94 63 ASN A CA 1
ATOM 484 C C . ASN A 1 63 ? 3.551 -22.078 6.418 1 84.94 63 ASN A C 1
ATOM 486 O O . ASN A 1 63 ? 4.68 -22.156 6.906 1 84.94 63 ASN A O 1
ATOM 490 N N . PHE A 1 64 ? 2.613 -22.75 6.914 1 85.06 64 PHE A N 1
ATOM 491 C CA . PHE A 1 64 ? 2.742 -23.484 8.172 1 85.06 64 PHE A CA 1
ATOM 492 C C . PHE A 1 64 ? 2.783 -24.984 7.918 1 85.06 64 PHE A C 1
ATOM 494 O O . PHE A 1 64 ? 3.002 -25.781 8.844 1 85.06 64 PHE A O 1
ATOM 501 N N . LEU A 1 65 ? 2.6 -25.422 6.711 1 90.94 65 LEU A N 1
ATOM 502 C CA . LEU A 1 65 ? 2.529 -26.844 6.398 1 90.94 65 LEU A CA 1
ATOM 503 C C . LEU A 1 65 ? 3.926 -27.453 6.297 1 90.94 65 LEU A C 1
ATOM 505 O O . LEU A 1 65 ? 4.871 -26.766 5.891 1 90.94 65 LEU A O 1
ATOM 509 N N . THR A 1 66 ? 4.016 -28.734 6.609 1 92.44 66 THR A N 1
ATOM 510 C CA . THR A 1 66 ? 5.262 -29.469 6.441 1 92.44 66 THR A CA 1
ATOM 511 C C . THR A 1 66 ? 5.504 -29.781 4.969 1 92.44 66 THR A C 1
ATOM 513 O O . THR A 1 66 ? 4.578 -29.75 4.156 1 92.44 66 THR A O 1
ATOM 516 N N . ALA A 1 67 ? 6.762 -30.094 4.668 1 94.62 67 ALA A N 1
ATOM 517 C CA . ALA A 1 67 ? 7.109 -30.5 3.305 1 94.62 67 ALA A CA 1
ATOM 518 C C . ALA A 1 67 ? 6.297 -31.703 2.861 1 94.62 67 ALA A C 1
ATOM 520 O O . ALA A 1 67 ? 5.852 -31.781 1.712 1 94.62 67 ALA A O 1
ATOM 521 N N . GLU A 1 68 ? 6.102 -32.594 3.779 1 94.81 68 GLU A N 1
ATOM 522 C CA . GLU A 1 68 ? 5.34 -33.812 3.469 1 94.81 68 GLU A CA 1
ATOM 523 C C . GLU A 1 68 ? 3.895 -33.469 3.119 1 94.81 68 GLU A C 1
ATOM 525 O O . GLU A 1 68 ? 3.336 -34.031 2.17 1 94.81 68 GLU A O 1
ATOM 530 N N . THR A 1 69 ? 3.309 -32.594 3.918 1 95.38 69 THR A N 1
ATOM 531 C CA . THR A 1 69 ? 1.931 -32.219 3.662 1 95.38 69 THR A CA 1
ATOM 532 C C . THR A 1 69 ? 1.822 -31.453 2.336 1 95.38 69 THR A C 1
ATOM 534 O O . THR A 1 69 ? 0.847 -31.625 1.601 1 95.38 69 THR A O 1
ATOM 537 N N . ILE A 1 70 ? 2.795 -30.688 2.002 1 96.75 70 ILE A N 1
ATOM 538 C CA . ILE A 1 70 ? 2.814 -29.922 0.756 1 96.75 70 ILE A CA 1
ATOM 539 C C . ILE A 1 70 ? 2.863 -30.891 -0.43 1 96.75 70 ILE A C 1
ATOM 541 O O . ILE A 1 70 ? 2.141 -30.703 -1.413 1 96.75 70 ILE A O 1
ATOM 545 N N . ILE A 1 71 ? 3.715 -31.891 -0.319 1 97.62 71 ILE A N 1
ATOM 546 C CA . ILE A 1 71 ? 3.805 -32.906 -1.376 1 97.62 71 ILE A CA 1
ATOM 547 C C . ILE A 1 71 ? 2.451 -33.562 -1.561 1 97.62 71 ILE A C 1
ATOM 549 O O . ILE A 1 71 ? 1.984 -33.75 -2.689 1 97.62 71 ILE A O 1
ATOM 553 N N . ALA A 1 72 ? 1.807 -33.875 -0.442 1 97.12 72 ALA A N 1
ATOM 554 C CA . ALA A 1 72 ? 0.488 -34.5 -0.489 1 97.12 72 ALA A CA 1
ATOM 555 C C . ALA A 1 72 ? -0.539 -33.562 -1.13 1 97.12 72 ALA A C 1
ATOM 557 O O . ALA A 1 72 ? -1.412 -34.031 -1.875 1 97.12 72 ALA A O 1
ATOM 558 N N . CYS A 1 73 ? -0.492 -32.312 -0.815 1 97.06 73 CYS A N 1
ATOM 559 C CA . CYS A 1 73 ? -1.377 -31.312 -1.402 1 97.06 73 CYS A CA 1
ATOM 560 C C . CYS A 1 73 ? -1.22 -31.266 -2.918 1 97.06 73 CYS A C 1
ATOM 562 O O . CYS A 1 73 ? -2.211 -31.219 -3.646 1 97.06 73 CYS A O 1
ATOM 564 N N . ASN A 1 74 ? 0.029 -31.266 -3.355 1 98.56 74 ASN A N 1
ATOM 565 C CA . ASN A 1 74 ? 0.307 -31.219 -4.789 1 98.56 74 ASN A CA 1
ATOM 566 C C . ASN A 1 74 ? -0.187 -32.469 -5.492 1 98.56 74 ASN A C 1
ATOM 568 O O . ASN A 1 74 ? -0.695 -32.406 -6.613 1 98.56 74 ASN A O 1
ATOM 572 N N . ASP A 1 75 ? -0.036 -33.625 -4.836 1 98.62 75 ASP A N 1
ATOM 573 C CA . ASP A 1 75 ? -0.52 -34.875 -5.418 1 98.62 75 ASP A CA 1
ATOM 574 C C . ASP A 1 75 ? -2.041 -34.875 -5.547 1 98.62 75 ASP A C 1
ATOM 576 O O . ASP A 1 75 ? -2.588 -35.344 -6.535 1 98.62 75 ASP A O 1
ATOM 580 N N . GLU A 1 76 ? -2.648 -34.344 -4.539 1 97.81 76 GLU A N 1
ATOM 581 C CA . GLU A 1 76 ? -4.102 -34.219 -4.578 1 97.81 76 GLU A CA 1
ATOM 582 C C . GLU A 1 76 ? -4.543 -33.312 -5.727 1 97.81 76 GLU A C 1
ATOM 584 O O . GLU A 1 76 ? -5.484 -33.625 -6.453 1 97.81 76 GLU A O 1
ATOM 589 N N . LEU A 1 77 ? -3.91 -32.219 -5.879 1 98.25 77 LEU A N 1
ATOM 590 C CA . LEU A 1 77 ? -4.219 -31.297 -6.973 1 98.25 77 LEU A CA 1
ATOM 591 C C . LEU A 1 77 ? -3.973 -31.953 -8.32 1 98.25 77 LEU A C 1
ATOM 593 O O . LEU A 1 77 ? -4.766 -31.797 -9.258 1 98.25 77 LEU A O 1
ATOM 597 N N . ALA A 1 78 ? -2.854 -32.656 -8.422 1 98.62 78 ALA A N 1
ATOM 598 C CA . ALA A 1 78 ? -2.521 -33.344 -9.672 1 98.62 78 ALA A CA 1
ATOM 599 C C . ALA A 1 78 ? -3.631 -34.312 -10.078 1 98.62 78 ALA A C 1
ATOM 601 O O . ALA A 1 78 ? -3.979 -34.406 -11.258 1 98.62 78 ALA A O 1
ATOM 602 N N . ALA A 1 79 ? -4.164 -35 -9.102 1 98 79 ALA A N 1
ATOM 603 C CA . ALA A 1 79 ? -5.262 -35.938 -9.375 1 98 79 ALA A CA 1
ATOM 604 C C . ALA A 1 79 ? -6.496 -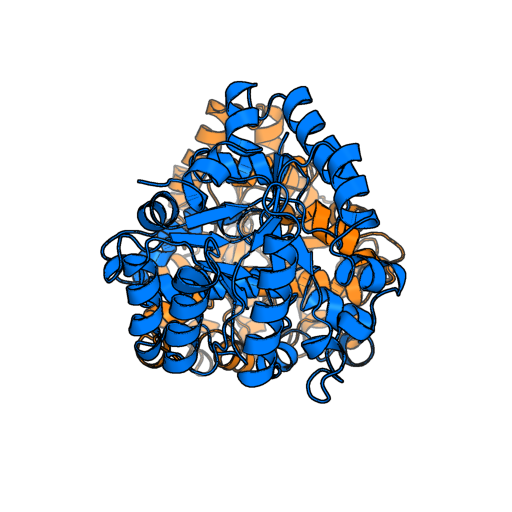35.188 -9.875 1 98 79 ALA A C 1
ATOM 606 O O . ALA A 1 79 ? -7.164 -35.625 -10.812 1 98 79 ALA A O 1
ATOM 607 N N . ALA A 1 80 ? -6.801 -34.094 -9.234 1 97.19 80 ALA A N 1
ATOM 608 C CA . ALA A 1 80 ? -7.949 -33.281 -9.625 1 97.19 80 ALA A CA 1
ATOM 609 C C . ALA A 1 80 ? -7.785 -32.719 -11.039 1 97.19 80 ALA A C 1
ATOM 611 O O . ALA A 1 80 ? -8.742 -32.719 -11.828 1 97.19 80 ALA A O 1
ATOM 612 N N . VAL A 1 81 ? -6.605 -32.281 -11.391 1 97.69 81 VAL A N 1
ATOM 613 C CA . VAL A 1 81 ? -6.312 -31.734 -12.711 1 97.69 81 VAL A CA 1
ATOM 614 C C . VAL A 1 81 ? -6.426 -32.844 -13.758 1 97.69 81 VAL A C 1
ATOM 616 O O . VAL A 1 81 ? -7.008 -32.625 -14.828 1 97.69 81 VAL A O 1
ATOM 619 N N . ARG A 1 82 ? -5.922 -34 -13.453 1 97.19 82 ARG A N 1
ATOM 620 C CA . ARG A 1 82 ? -5.984 -35.125 -14.375 1 97.19 82 ARG A CA 1
ATOM 621 C C . ARG A 1 82 ? -7.43 -35.531 -14.656 1 97.19 82 ARG A C 1
ATOM 623 O O . ARG A 1 82 ? -7.766 -35.906 -15.781 1 97.19 82 ARG A O 1
ATOM 630 N N . ALA A 1 83 ? -8.234 -35.406 -13.695 1 96.44 83 ALA A N 1
ATOM 631 C CA . ALA A 1 83 ? -9.641 -35.812 -13.82 1 96.44 83 ALA A CA 1
ATOM 632 C C . ALA A 1 83 ? -10.414 -34.781 -14.664 1 96.44 83 ALA A C 1
ATOM 634 O O . ALA A 1 83 ? -11.445 -35.125 -15.25 1 96.44 83 ALA A O 1
ATOM 635 N N . ASN A 1 84 ? -9.961 -33.594 -14.727 1 95.75 84 ASN A N 1
ATOM 636 C CA . ASN A 1 84 ? -10.617 -32.531 -15.469 1 95.75 84 ASN A CA 1
ATOM 637 C C . ASN A 1 84 ? -9.602 -31.656 -16.219 1 95.75 84 ASN A C 1
ATOM 639 O O . ASN A 1 84 ? -9.586 -30.438 -16.062 1 95.75 84 ASN A O 1
ATOM 643 N N . LYS A 1 85 ? -8.914 -32.25 -17.125 1 94.44 85 LYS A N 1
ATOM 644 C CA . LYS A 1 85 ? -7.754 -31.641 -17.781 1 94.44 85 LYS A CA 1
ATOM 645 C C . LYS A 1 85 ? -8.172 -30.453 -18.641 1 94.44 85 LYS A C 1
ATOM 647 O O . LYS A 1 85 ? -7.379 -29.531 -18.875 1 94.44 85 LYS A O 1
ATOM 652 N N . SER A 1 86 ? -9.336 -30.438 -19.094 1 95.88 86 SER A N 1
ATOM 653 C CA . SER A 1 86 ? -9.789 -29.359 -19.969 1 95.88 86 SER A CA 1
ATOM 654 C C . SER A 1 86 ? -10.289 -28.172 -19.156 1 95.88 86 SER A C 1
ATOM 656 O O . SER A 1 86 ? -10.508 -27.094 -19.703 1 95.88 86 SER A O 1
ATOM 658 N N . ARG A 1 87 ? -10.406 -28.344 -17.812 1 97.44 87 ARG A N 1
ATOM 659 C CA . ARG A 1 87 ? -11.031 -27.297 -17 1 97.44 87 ARG A CA 1
ATOM 660 C C . ARG A 1 87 ? -10.055 -26.75 -15.961 1 97.44 87 ARG A C 1
ATOM 662 O O . ARG A 1 87 ? -10.227 -25.641 -15.461 1 97.44 87 ARG A O 1
ATOM 669 N N . PHE A 1 88 ? -9.07 -27.578 -15.672 1 98.19 88 PHE A N 1
ATOM 670 C CA . PHE A 1 88 ? -8.195 -27.203 -14.57 1 98.19 88 PHE A CA 1
ATOM 671 C C . PHE A 1 88 ? -6.734 -27.25 -15 1 98.19 88 PHE A C 1
ATOM 673 O O . PHE A 1 88 ? -6.352 -28.078 -15.82 1 98.19 88 PHE A O 1
ATOM 680 N N . ALA A 1 89 ? -5.906 -26.406 -14.539 1 98.38 89 ALA A N 1
ATOM 681 C CA . ALA A 1 89 ? -4.449 -26.469 -14.438 1 98.38 89 ALA A CA 1
ATOM 682 C C . ALA A 1 89 ? -3.988 -26.203 -13.008 1 98.38 89 ALA A C 1
ATOM 684 O O . ALA A 1 89 ? -4.793 -25.844 -12.148 1 98.38 89 ALA A O 1
ATOM 685 N N . GLY A 1 90 ? -2.713 -26.484 -12.734 1 98.62 90 GLY A N 1
ATOM 686 C CA . GLY A 1 90 ? -2.293 -26.375 -11.344 1 98.62 90 GLY A CA 1
ATOM 687 C C . GLY A 1 90 ? -1.048 -25.531 -11.156 1 98.62 90 GLY A C 1
ATOM 688 O O . GLY A 1 90 ? -0.132 -25.578 -11.977 1 98.62 90 GLY A O 1
ATOM 689 N N . PHE A 1 91 ? -1.028 -24.734 -10.094 1 98.88 91 PHE A N 1
ATOM 690 C CA . PHE A 1 91 ? 0.18 -24.156 -9.508 1 98.88 91 PHE A CA 1
ATOM 691 C C . PHE A 1 91 ? 0.635 -24.953 -8.297 1 98.88 91 PHE A C 1
ATOM 693 O O . PHE A 1 91 ? -0.153 -25.203 -7.387 1 98.88 91 PHE A O 1
ATOM 700 N N . ALA A 1 92 ? 1.899 -25.297 -8.289 1 98.81 92 ALA A N 1
ATOM 701 C CA . ALA A 1 92 ? 2.457 -26.078 -7.191 1 98.81 92 ALA A CA 1
ATOM 702 C C . ALA A 1 92 ? 2.553 -25.234 -5.918 1 98.81 92 ALA A C 1
ATOM 704 O O . ALA A 1 92 ? 2.865 -24.047 -5.969 1 98.81 92 ALA A O 1
ATOM 705 N N . CYS A 1 93 ? 2.203 -25.875 -4.797 1 98.12 93 CYS A N 1
ATOM 706 C CA . CYS A 1 93 ? 2.639 -25.391 -3.494 1 98.12 93 CYS A CA 1
ATOM 707 C C . CYS A 1 93 ? 4.074 -25.812 -3.205 1 98.12 93 CYS A C 1
ATOM 709 O O . CYS A 1 93 ? 4.477 -26.922 -3.525 1 98.12 93 CYS A O 1
ATOM 711 N N . LEU A 1 94 ? 4.863 -24.922 -2.611 1 98.69 94 LEU A N 1
ATOM 712 C CA . LEU A 1 94 ? 6.27 -25.234 -2.377 1 98.69 94 LEU A CA 1
ATOM 713 C C . LEU A 1 94 ? 6.637 -25.031 -0.912 1 98.69 94 LEU A C 1
ATOM 715 O O . LEU A 1 94 ? 6.172 -24.078 -0.281 1 98.69 94 LEU A O 1
ATOM 719 N N . PRO A 1 95 ? 7.473 -25.906 -0.314 1 97.81 95 PRO A N 1
ATOM 720 C CA . PRO A 1 95 ? 7.973 -25.688 1.046 1 97.81 95 PRO A CA 1
ATOM 721 C C . PRO A 1 95 ? 9.062 -24.625 1.11 1 97.81 95 PRO A C 1
ATOM 723 O O . PRO A 1 95 ? 10.25 -24.953 1.239 1 97.81 95 PRO A O 1
ATOM 726 N N . MET A 1 96 ? 8.742 -23.391 1.165 1 98 96 MET A N 1
ATOM 727 C CA . MET A 1 96 ? 9.633 -22.25 0.933 1 98 96 MET A CA 1
ATOM 728 C C . MET A 1 96 ? 10.57 -22.047 2.115 1 98 96 MET A C 1
ATOM 730 O O . MET A 1 96 ? 11.547 -21.297 2.016 1 98 96 MET A O 1
ATOM 734 N N . GLY A 1 97 ? 10.305 -22.703 3.227 1 96.5 97 GLY A N 1
ATOM 735 C CA . GLY A 1 97 ? 11.234 -22.641 4.344 1 96.5 97 GLY A CA 1
ATOM 736 C C . GLY A 1 97 ? 12.555 -23.312 4.062 1 96.5 97 GLY A C 1
ATOM 737 O O . GLY A 1 97 ? 13.539 -23.109 4.777 1 96.5 97 GLY A O 1
ATOM 738 N N . ASP A 1 98 ? 12.586 -24.125 2.986 1 97.31 98 ASP A N 1
ATOM 739 C CA . ASP A 1 98 ? 13.758 -24.859 2.535 1 97.31 98 ASP A CA 1
ATOM 740 C C . ASP A 1 98 ? 13.961 -24.703 1.029 1 97.31 98 ASP A C 1
ATOM 742 O O . ASP A 1 98 ? 13.359 -25.438 0.242 1 97.31 98 ASP A O 1
ATOM 746 N N . PRO A 1 99 ? 14.914 -23.828 0.635 1 97.81 99 PRO A N 1
ATOM 747 C CA . PRO A 1 99 ? 15.078 -23.531 -0.787 1 97.81 99 PRO A CA 1
ATOM 748 C C . PRO A 1 99 ? 15.391 -24.766 -1.63 1 97.81 99 PRO A C 1
ATOM 750 O O . PRO A 1 99 ? 14.922 -24.875 -2.766 1 97.81 99 PRO A O 1
ATOM 753 N N . MET A 1 100 ? 16.156 -25.656 -1.104 1 98.31 100 MET A N 1
ATOM 754 C CA . MET A 1 100 ? 16.469 -26.875 -1.851 1 98.31 100 MET A CA 1
ATOM 755 C C . MET A 1 100 ? 15.219 -27.734 -2.027 1 98.31 100 MET A C 1
ATOM 757 O O . MET A 1 100 ? 14.945 -28.219 -3.127 1 98.31 100 MET A O 1
ATOM 761 N N . ALA A 1 101 ? 14.5 -27.938 -0.959 1 98.38 101 ALA A N 1
ATOM 762 C CA . ALA A 1 101 ? 13.266 -28.703 -1.028 1 98.38 101 ALA A CA 1
ATOM 763 C C . ALA A 1 101 ? 12.258 -28.047 -1.967 1 98.38 101 ALA A C 1
ATOM 765 O O . ALA A 1 101 ? 11.57 -28.734 -2.725 1 98.38 101 ALA A O 1
ATOM 766 N N . ALA A 1 102 ? 12.148 -26.781 -1.895 1 98.69 102 ALA A N 1
ATOM 767 C CA . ALA A 1 102 ? 11.25 -26.031 -2.77 1 98.69 102 ALA A CA 1
ATOM 768 C C . ALA A 1 102 ? 11.617 -26.234 -4.234 1 98.69 102 ALA A C 1
ATOM 770 O O . ALA A 1 102 ? 10.742 -26.438 -5.078 1 98.69 102 ALA A O 1
ATOM 771 N N . THR A 1 103 ? 12.906 -26.156 -4.492 1 98.88 103 THR A N 1
ATOM 772 C CA . THR A 1 103 ? 13.406 -26.328 -5.852 1 98.88 103 THR A CA 1
ATOM 773 C C . THR A 1 103 ? 13.07 -27.719 -6.391 1 98.88 103 THR A C 1
ATOM 775 O O . THR A 1 103 ? 12.586 -27.844 -7.516 1 98.88 103 THR A O 1
ATOM 778 N N . HIS A 1 104 ? 13.297 -28.719 -5.578 1 98.81 104 HIS A N 1
ATOM 779 C CA . HIS A 1 104 ? 13.016 -30.078 -5.984 1 98.81 104 HIS A CA 1
ATOM 780 C C . HIS A 1 104 ? 11.523 -30.297 -6.223 1 98.81 104 HIS A C 1
ATOM 782 O O . HIS A 1 104 ? 11.133 -30.969 -7.184 1 98.81 104 HIS A O 1
ATOM 788 N N . GLU A 1 105 ? 10.719 -29.766 -5.367 1 98.88 105 GLU A N 1
ATOM 789 C CA . GLU A 1 105 ? 9.281 -29.953 -5.5 1 98.88 105 GLU A CA 1
ATOM 790 C C . GLU A 1 105 ? 8.742 -29.203 -6.719 1 98.88 105 GLU A C 1
ATOM 792 O O . GLU A 1 105 ? 7.832 -29.688 -7.398 1 98.88 105 GLU A O 1
ATOM 797 N N . LEU A 1 106 ? 9.289 -28.031 -7.004 1 98.94 106 LEU A N 1
ATOM 798 C CA . LEU A 1 106 ? 8.922 -27.328 -8.227 1 98.94 106 LEU A CA 1
ATOM 799 C C . LEU A 1 106 ? 9.195 -28.188 -9.453 1 98.94 106 LEU A C 1
ATOM 801 O O . LEU A 1 106 ? 8.312 -28.375 -10.297 1 98.94 106 LEU A O 1
ATOM 805 N N . GLU A 1 107 ? 10.375 -28.688 -9.492 1 98.88 107 GLU A N 1
ATOM 806 C CA . GLU A 1 107 ? 10.758 -29.5 -10.633 1 98.88 107 GLU A CA 1
ATOM 807 C C . GLU A 1 107 ? 9.852 -30.734 -10.758 1 98.88 107 GLU A C 1
ATOM 809 O O . GLU A 1 107 ? 9.391 -31.062 -11.852 1 98.88 107 GLU A O 1
ATOM 814 N N . ARG A 1 108 ? 9.602 -31.391 -9.648 1 98.88 108 ARG A N 1
ATOM 815 C CA . ARG A 1 108 ? 8.742 -32.562 -9.648 1 98.88 108 ARG A CA 1
ATOM 816 C C . ARG A 1 108 ? 7.352 -32.25 -10.18 1 98.88 108 ARG A C 1
ATOM 818 O O . ARG A 1 108 ? 6.832 -32.938 -11.047 1 98.88 108 ARG A O 1
ATOM 825 N N . CYS A 1 109 ? 6.785 -31.172 -9.711 1 98.88 109 CYS A N 1
ATOM 826 C CA . CYS A 1 109 ? 5.41 -30.812 -10.055 1 98.88 109 CYS A CA 1
ATOM 827 C C . CYS A 1 109 ? 5.293 -30.438 -11.523 1 98.88 109 CYS A C 1
ATOM 829 O O . CYS A 1 109 ? 4.289 -30.734 -12.164 1 98.88 109 CYS A O 1
ATOM 831 N N . ILE A 1 110 ? 6.32 -29.734 -12.047 1 98.75 110 ILE A N 1
ATOM 832 C CA . ILE A 1 110 ? 6.293 -29.344 -13.453 1 98.75 110 ILE A CA 1
ATOM 833 C C . ILE A 1 110 ? 6.516 -30.562 -14.336 1 98.75 110 ILE A C 1
ATOM 835 O O . ILE A 1 110 ? 5.738 -30.812 -15.266 1 98.75 110 ILE A O 1
ATOM 839 N N . LYS A 1 111 ? 7.492 -31.375 -14.039 1 98.5 111 LYS A N 1
ATOM 840 C CA . LYS A 1 111 ? 7.887 -32.469 -14.914 1 98.5 111 LYS A CA 1
ATOM 841 C C . LYS A 1 111 ? 6.938 -33.656 -14.773 1 98.5 111 LYS A C 1
ATOM 843 O O . LYS A 1 111 ? 6.594 -34.312 -15.766 1 98.5 111 LYS A O 1
ATOM 848 N N . GLU A 1 112 ? 6.523 -33.969 -13.562 1 98.5 112 GLU A N 1
ATOM 849 C CA . GLU A 1 112 ? 5.746 -35.188 -13.344 1 98.5 112 GLU A CA 1
ATOM 850 C C . GLU A 1 112 ? 4.25 -34.906 -13.438 1 98.5 112 GLU A C 1
ATOM 852 O O . GLU A 1 112 ? 3.484 -35.75 -13.898 1 98.5 112 GLU A O 1
ATOM 857 N N . HIS A 1 113 ? 3.812 -33.719 -13.008 1 98.25 113 HIS A N 1
ATOM 858 C CA . HIS A 1 113 ? 2.379 -33.469 -12.914 1 98.25 113 HIS A CA 1
ATOM 859 C C . HIS A 1 113 ? 1.916 -32.5 -13.992 1 98.25 113 HIS A C 1
ATOM 861 O O . HIS A 1 113 ? 0.714 -32.344 -14.211 1 98.25 113 HIS A O 1
ATOM 867 N N . GLY A 1 114 ? 2.848 -31.859 -14.703 1 97.94 114 GLY A N 1
ATOM 868 C CA . GLY A 1 114 ? 2.482 -30.953 -15.773 1 97.94 114 GLY A CA 1
ATOM 869 C C . GLY A 1 114 ? 1.905 -29.641 -15.266 1 97.94 114 GLY A C 1
ATOM 870 O O . GLY A 1 114 ? 1.134 -28.984 -15.969 1 97.94 114 GLY A O 1
ATOM 871 N N . PHE A 1 115 ? 2.172 -29.281 -13.977 1 98.75 115 PHE A N 1
ATOM 872 C CA . PHE A 1 115 ? 1.733 -28 -13.469 1 98.75 115 PHE A CA 1
ATOM 873 C C . PHE A 1 115 ? 2.332 -26.859 -14.289 1 98.75 115 PHE A C 1
ATOM 875 O O . PHE A 1 115 ? 3.355 -27.031 -14.953 1 98.75 115 PHE A O 1
ATOM 882 N N . VAL A 1 116 ? 1.68 -25.719 -14.305 1 98.69 116 VAL A N 1
ATOM 883 C CA . VAL A 1 116 ? 2.061 -24.641 -15.211 1 98.69 116 VAL A CA 1
ATOM 884 C C . VAL A 1 116 ? 2.842 -23.578 -14.438 1 98.69 116 VAL A C 1
ATOM 886 O O . VAL A 1 116 ? 3.064 -22.469 -14.945 1 98.69 116 VAL A O 1
ATOM 889 N N . GLY A 1 117 ? 3.266 -23.797 -13.242 1 98.69 117 GLY A N 1
ATOM 890 C CA . GLY A 1 117 ? 4.031 -22.922 -12.359 1 98.69 117 GLY A CA 1
ATOM 891 C C . GLY A 1 117 ? 3.822 -23.234 -10.891 1 98.69 117 GLY A C 1
ATOM 892 O O . GLY A 1 117 ? 3.516 -24.375 -10.531 1 98.69 117 GLY A O 1
ATOM 893 N N . ALA A 1 118 ? 4.086 -22.312 -10.047 1 98.88 118 ALA A N 1
ATOM 894 C CA . ALA A 1 118 ? 3.881 -22.453 -8.609 1 98.88 118 ALA A CA 1
ATOM 895 C C . ALA A 1 118 ? 3.262 -21.188 -8.023 1 98.88 118 ALA A C 1
ATOM 897 O O . ALA A 1 118 ? 3.402 -20.094 -8.586 1 98.88 118 ALA A O 1
ATOM 898 N N . LEU A 1 119 ? 2.465 -21.344 -7.059 1 98.81 119 LEU A N 1
ATOM 899 C CA . LEU A 1 119 ? 2.002 -20.25 -6.219 1 98.81 119 LEU A CA 1
ATOM 900 C C . LEU A 1 119 ? 2.529 -20.391 -4.793 1 98.81 119 LEU A C 1
ATOM 902 O O . LEU A 1 119 ? 2.236 -21.391 -4.121 1 98.81 119 LEU A O 1
ATOM 906 N N . ILE A 1 120 ? 3.33 -19.438 -4.395 1 98.62 120 ILE A N 1
ATOM 907 C CA . ILE A 1 120 ? 3.951 -19.484 -3.074 1 98.62 120 ILE A CA 1
ATOM 908 C C . ILE A 1 120 ? 3.492 -18.297 -2.242 1 98.62 120 ILE A C 1
ATOM 910 O O . ILE A 1 120 ? 3.066 -17.281 -2.789 1 98.62 120 ILE A O 1
ATOM 914 N N . ASP A 1 121 ? 3.57 -18.453 -0.933 1 98.06 121 ASP A N 1
ATOM 915 C CA . ASP A 1 121 ? 3.289 -17.344 -0.028 1 98.06 121 ASP A CA 1
ATOM 916 C C . ASP A 1 121 ? 4.379 -16.266 -0.108 1 98.06 121 ASP A C 1
ATOM 918 O O . ASP A 1 121 ? 5.543 -16.578 -0.367 1 98.06 121 ASP A O 1
ATOM 922 N N . ASN A 1 122 ? 4.059 -15.023 0.132 1 98.56 122 ASN A N 1
ATOM 923 C CA . ASN A 1 122 ? 4.984 -13.914 -0.08 1 98.56 122 ASN A CA 1
ATOM 924 C C . ASN A 1 122 ? 6.148 -13.961 0.906 1 98.56 122 ASN A C 1
ATOM 926 O O . ASN A 1 122 ? 7.156 -13.281 0.714 1 98.56 122 ASN A O 1
ATOM 930 N N . HIS A 1 123 ? 6 -14.75 1.974 1 98.06 123 HIS A N 1
ATOM 931 C CA . HIS A 1 123 ? 7.086 -14.969 2.924 1 98.06 123 HIS A CA 1
ATOM 932 C C . HIS A 1 123 ? 6.914 -16.297 3.658 1 98.06 123 HIS A C 1
ATOM 934 O O . HIS A 1 123 ? 5.809 -16.828 3.725 1 98.06 123 HIS A O 1
ATOM 940 N N . SER A 1 124 ? 7.918 -16.844 4.133 1 96.56 124 SER A N 1
ATOM 941 C CA . SER A 1 124 ? 7.918 -17.969 5.059 1 96.56 124 SER A CA 1
ATOM 942 C C . SER A 1 124 ? 8.391 -17.547 6.445 1 96.56 124 SER A C 1
ATOM 944 O O . SER A 1 124 ? 9.594 -17.406 6.68 1 96.56 124 SER A O 1
ATOM 946 N N . ASN A 1 125 ? 7.445 -17.344 7.312 1 93.06 125 ASN A N 1
ATOM 947 C CA . ASN A 1 125 ? 7.715 -16.906 8.68 1 93.06 125 ASN A CA 1
ATOM 948 C C . ASN A 1 125 ? 8.594 -15.656 8.703 1 93.06 125 ASN A C 1
ATOM 950 O O . ASN A 1 125 ? 9.602 -15.609 9.414 1 93.06 125 ASN A O 1
ATOM 954 N N . GLY A 1 126 ? 8.344 -14.75 7.82 1 95.56 126 GLY A N 1
ATOM 955 C CA . GLY A 1 126 ? 9.039 -13.469 7.82 1 95.56 126 GLY A CA 1
ATOM 956 C C . GLY A 1 126 ? 10.266 -13.461 6.918 1 95.56 126 GLY A C 1
ATOM 957 O O . GLY A 1 126 ? 10.945 -12.445 6.793 1 95.56 126 GLY A O 1
ATOM 958 N N . ASN A 1 127 ? 10.578 -14.578 6.309 1 96.94 127 ASN A N 1
ATOM 959 C CA . ASN A 1 127 ? 11.625 -14.641 5.301 1 96.94 127 ASN A CA 1
ATOM 960 C C . ASN A 1 127 ? 11.086 -14.344 3.904 1 96.94 127 ASN A C 1
ATOM 962 O O . ASN A 1 127 ? 10.203 -15.055 3.416 1 96.94 127 ASN A O 1
ATOM 966 N N . PHE A 1 128 ? 11.664 -13.391 3.166 1 98.25 128 PHE A N 1
ATOM 967 C CA . PHE A 1 128 ? 11.062 -12.82 1.968 1 98.25 128 PHE A CA 1
ATOM 968 C C . PHE A 1 128 ? 11.812 -13.273 0.719 1 98.25 128 PHE A C 1
ATOM 970 O O . PHE A 1 128 ? 11.75 -12.609 -0.318 1 98.25 128 PHE A O 1
ATOM 977 N N . TYR A 1 129 ? 12.609 -14.227 0.829 1 98.5 129 TYR A N 1
ATOM 978 C CA . TYR A 1 129 ? 13.203 -14.992 -0.264 1 98.5 129 TYR A CA 1
ATOM 979 C C . TYR A 1 129 ? 14.258 -14.164 -1 1 98.5 129 TYR A C 1
ATOM 981 O O . TYR A 1 129 ? 14.531 -14.414 -2.178 1 98.5 129 TYR A O 1
ATOM 989 N N . ASP A 1 130 ? 14.773 -13.07 -0.449 1 98.25 130 ASP A N 1
ATOM 990 C CA . ASP A 1 130 ? 15.719 -12.18 -1.114 1 98.25 130 ASP A CA 1
ATOM 991 C C . ASP A 1 130 ? 17.156 -12.539 -0.747 1 98.25 130 ASP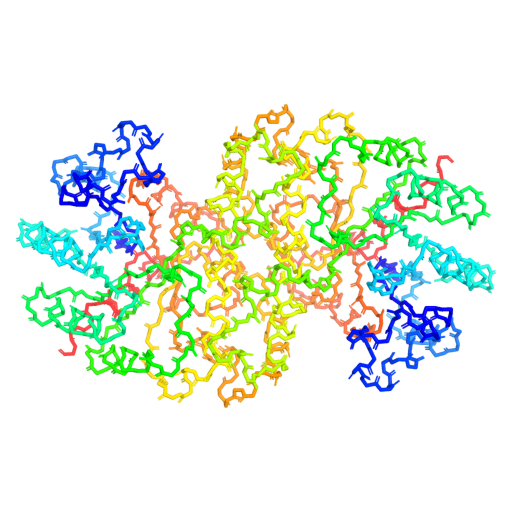 A C 1
ATOM 993 O O . ASP A 1 130 ? 18.094 -11.836 -1.121 1 98.25 130 ASP A O 1
ATOM 997 N N . GLY A 1 131 ? 17.359 -13.648 -0.05 1 96.62 131 GLY A N 1
ATOM 998 C CA . GLY A 1 131 ? 18.688 -14.172 0.219 1 96.62 131 GLY A CA 1
ATOM 999 C C . GLY A 1 131 ? 19.25 -14.992 -0.925 1 96.62 131 GLY A C 1
ATOM 1000 O O . GLY A 1 131 ? 18.484 -15.555 -1.723 1 96.62 131 GLY A O 1
ATOM 1001 N N . PRO A 1 132 ? 20.531 -15.086 -0.994 1 95.44 132 PRO A N 1
ATOM 1002 C CA . PRO A 1 132 ? 21.156 -15.812 -2.102 1 95.44 132 PRO A CA 1
ATOM 1003 C C . PRO A 1 132 ? 20.797 -17.297 -2.117 1 95.44 132 PRO A C 1
ATOM 1005 O O . PRO A 1 132 ? 20.906 -17.938 -3.16 1 95.44 132 PRO A O 1
ATOM 1008 N N . GLU A 1 133 ? 20.359 -17.844 -0.985 1 97.31 133 GLU A N 1
ATOM 1009 C CA . GLU A 1 133 ? 20.016 -19.266 -0.898 1 97.31 133 GLU A CA 1
ATOM 1010 C C . GLU A 1 133 ? 18.812 -19.594 -1.768 1 97.31 133 GLU A C 1
ATOM 1012 O O . GLU A 1 133 ? 18.562 -20.75 -2.084 1 97.31 133 GLU A O 1
ATOM 1017 N N . TYR A 1 134 ? 18.109 -18.625 -2.186 1 98.5 134 TYR A N 1
ATOM 1018 C CA . TYR A 1 134 ? 16.906 -18.875 -2.98 1 98.5 134 TYR A CA 1
ATOM 1019 C C . TYR A 1 134 ? 17.219 -18.781 -4.473 1 98.5 134 TYR A C 1
ATOM 1021 O O . TYR A 1 134 ? 16.359 -19.078 -5.305 1 98.5 134 TYR A O 1
ATOM 1029 N N . ASP A 1 135 ? 18.422 -18.406 -4.844 1 98.5 135 ASP A N 1
ATOM 1030 C CA . ASP A 1 135 ? 18.797 -18.281 -6.25 1 98.5 135 ASP A CA 1
ATOM 1031 C C . ASP A 1 135 ? 18.578 -19.609 -6.988 1 98.5 135 ASP A C 1
ATOM 1033 O O . ASP A 1 135 ? 18.234 -19.609 -8.172 1 98.5 135 ASP A O 1
ATOM 1037 N N . ILE A 1 136 ? 18.781 -20.688 -6.254 1 98.75 136 ILE A N 1
ATOM 1038 C CA . ILE A 1 136 ? 18.641 -22 -6.875 1 98.75 136 ILE A CA 1
ATOM 1039 C C . ILE A 1 136 ? 17.188 -22.203 -7.316 1 98.75 136 ILE A C 1
ATOM 1041 O O . ILE A 1 136 ? 16.938 -22.812 -8.352 1 98.75 136 ILE A O 1
ATOM 1045 N N . LEU A 1 137 ? 16.266 -21.719 -6.578 1 98.88 137 LEU A N 1
ATOM 1046 C CA . LEU A 1 137 ? 14.844 -21.828 -6.93 1 98.88 137 LEU A CA 1
ATOM 1047 C C . LEU A 1 137 ? 14.523 -20.953 -8.141 1 98.88 137 LEU A C 1
ATOM 1049 O O . LEU A 1 137 ? 13.859 -21.391 -9.07 1 98.88 137 LEU A O 1
ATOM 1053 N N . TRP A 1 138 ? 14.992 -19.688 -8.133 1 98.94 138 TRP A N 1
ATOM 1054 C CA . TRP A 1 138 ? 14.734 -18.766 -9.234 1 98.94 138 TRP A CA 1
ATOM 1055 C C . TRP A 1 138 ? 15.359 -19.281 -10.523 1 98.94 138 TRP A C 1
ATOM 1057 O O . TRP A 1 138 ? 14.734 -19.234 -11.586 1 98.94 138 TRP A O 1
ATOM 1067 N N . ALA A 1 139 ? 16.562 -19.766 -10.367 1 98.88 139 ALA A N 1
ATOM 1068 C CA . ALA A 1 139 ? 17.234 -20.344 -11.531 1 98.88 139 ALA A CA 1
ATOM 1069 C C . ALA A 1 139 ? 16.453 -21.516 -12.094 1 98.88 139 ALA A C 1
ATOM 1071 O O . ALA A 1 139 ? 16.359 -21.688 -13.312 1 98.88 139 ALA A O 1
ATOM 1072 N N . LYS A 1 140 ? 15.938 -22.359 -11.242 1 98.88 140 LYS A N 1
ATOM 1073 C CA . LYS A 1 140 ? 15.164 -23.516 -11.68 1 98.88 140 LYS A CA 1
ATOM 1074 C C . LYS A 1 140 ? 13.891 -23.078 -12.398 1 98.88 140 LYS A C 1
ATOM 1076 O O . LYS A 1 140 ? 13.508 -23.688 -13.406 1 98.88 140 LYS A O 1
ATOM 1081 N N . ALA A 1 141 ? 13.203 -22.078 -11.875 1 98.88 141 ALA A N 1
ATOM 1082 C CA . ALA A 1 141 ? 12.016 -21.547 -12.539 1 98.88 141 ALA A CA 1
ATOM 1083 C C . ALA A 1 141 ? 12.336 -21.078 -13.953 1 98.88 141 ALA A C 1
ATOM 1085 O O . ALA A 1 141 ? 11.562 -21.328 -14.883 1 98.88 141 ALA A O 1
ATOM 1086 N N . VAL A 1 142 ? 13.453 -20.406 -14.094 1 98.81 142 VAL A N 1
ATOM 1087 C CA . VAL A 1 142 ? 13.898 -19.938 -15.406 1 98.81 142 VAL A CA 1
ATOM 1088 C C . VAL A 1 142 ? 14.164 -21.141 -16.312 1 98.81 142 VAL A C 1
ATOM 1090 O O . VAL A 1 142 ? 13.734 -21.172 -17.469 1 98.81 142 VAL A O 1
ATOM 1093 N N . GLU A 1 143 ? 14.875 -22.125 -15.742 1 98.69 143 GLU A N 1
ATOM 1094 C CA . GLU A 1 143 ? 15.211 -23.328 -16.5 1 98.69 143 GLU A CA 1
ATOM 1095 C C . GLU A 1 143 ? 13.953 -24.031 -17 1 98.69 143 GLU A C 1
ATOM 1097 O O . GLU A 1 143 ? 13.891 -24.469 -18.141 1 98.69 143 GLU A O 1
ATOM 1102 N N . LEU A 1 144 ? 12.977 -24.156 -16.172 1 98.5 144 LEU A N 1
ATOM 1103 C CA . LEU A 1 144 ? 11.734 -24.844 -16.484 1 98.5 144 LEU A CA 1
ATOM 1104 C C . LEU A 1 144 ? 10.805 -23.953 -17.312 1 98.5 144 LEU A C 1
ATOM 1106 O O . LEU A 1 144 ? 9.797 -24.422 -17.828 1 98.5 144 LEU A O 1
ATOM 1110 N N . ASP A 1 145 ? 11.102 -22.688 -17.406 1 98.25 145 ASP A N 1
ATOM 1111 C CA . ASP A 1 145 ? 10.344 -21.688 -18.141 1 98.25 145 ASP A CA 1
ATOM 1112 C C . ASP A 1 145 ? 8.898 -21.609 -17.641 1 98.25 145 ASP A C 1
ATOM 1114 O O . ASP A 1 145 ? 7.957 -21.688 -18.422 1 98.25 145 ASP A O 1
ATOM 1118 N N . VAL A 1 146 ? 8.742 -21.5 -16.312 1 98.5 146 VAL A N 1
ATOM 1119 C CA . VAL A 1 146 ? 7.43 -21.344 -15.703 1 98.5 146 VAL A CA 1
ATOM 1120 C C . VAL A 1 146 ? 7.445 -20.156 -14.734 1 98.5 146 VAL A C 1
ATOM 1122 O O . VAL A 1 146 ? 8.5 -19.781 -14.219 1 98.5 146 VAL A O 1
ATOM 1125 N N . PRO A 1 147 ? 6.301 -19.547 -14.531 1 98.75 147 PRO A N 1
ATOM 1126 C CA . PRO A 1 147 ? 6.238 -18.438 -13.57 1 98.75 147 PRO A CA 1
ATOM 1127 C C . PRO A 1 147 ? 6.082 -18.922 -12.133 1 98.75 147 PRO A C 1
ATOM 1129 O O . PRO A 1 147 ? 5.648 -20.047 -11.898 1 98.75 147 PRO A O 1
ATOM 1132 N N . ILE A 1 148 ? 6.477 -18.078 -11.234 1 98.94 148 ILE A N 1
ATOM 1133 C CA . ILE A 1 148 ? 6.18 -18.203 -9.812 1 98.94 148 ILE A CA 1
ATOM 1134 C C . ILE A 1 148 ? 5.207 -17.109 -9.383 1 98.94 148 ILE A C 1
ATOM 1136 O O . ILE A 1 148 ? 5.516 -15.922 -9.484 1 98.94 148 ILE A O 1
ATOM 1140 N N . TYR A 1 149 ? 4 -17.547 -8.961 1 98.94 149 TYR A N 1
ATOM 1141 C CA . TYR A 1 149 ? 3.008 -16.641 -8.398 1 98.94 149 TYR A CA 1
ATOM 1142 C C . TYR A 1 149 ? 3.287 -16.375 -6.922 1 98.94 149 TYR A C 1
ATOM 1144 O O . TYR A 1 149 ? 3.281 -17.297 -6.109 1 98.94 149 TYR A O 1
ATOM 1152 N N . ILE A 1 150 ? 3.588 -15.141 -6.594 1 98.88 150 ILE A N 1
ATOM 1153 C CA . ILE A 1 150 ? 3.781 -14.773 -5.195 1 98.88 150 ILE A CA 1
ATOM 1154 C C . ILE A 1 150 ? 2.486 -14.195 -4.625 1 98.88 150 ILE A C 1
ATOM 1156 O O . ILE A 1 150 ? 2.086 -13.086 -4.98 1 98.88 150 ILE A O 1
ATOM 1160 N N . HIS A 1 151 ? 1.895 -14.945 -3.768 1 98.75 151 HIS A N 1
ATOM 1161 C CA . HIS A 1 151 ? 0.588 -14.648 -3.188 1 98.75 151 HIS A CA 1
ATOM 1162 C C . HIS A 1 151 ? 0.721 -14.172 -1.748 1 98.75 151 HIS A C 1
ATOM 1164 O O . HIS A 1 151 ? 1.617 -14.609 -1.022 1 98.75 151 HIS A O 1
ATOM 1170 N N . PRO A 1 152 ? -0.172 -13.266 -1.312 1 97.88 152 PRO A N 1
ATOM 1171 C CA . PRO A 1 152 ? -0.147 -12.82 0.084 1 97.88 152 PRO A CA 1
ATOM 1172 C C . PRO A 1 152 ? -0.325 -13.969 1.072 1 97.88 152 PRO A C 1
ATOM 1174 O O . PRO A 1 152 ? -0.976 -14.969 0.752 1 97.88 152 PRO A O 1
ATOM 1177 N N . ALA A 1 153 ? 0.19 -13.812 2.213 1 96.5 153 ALA A N 1
ATOM 1178 C CA . ALA A 1 153 ? 0.06 -14.758 3.318 1 96.5 153 ALA A CA 1
ATOM 1179 C C . ALA A 1 153 ? -0.306 -14.039 4.613 1 96.5 153 ALA A C 1
ATOM 1181 O O . ALA A 1 153 ? -0.223 -12.812 4.699 1 96.5 153 ALA A O 1
ATOM 1182 N N . TRP A 1 154 ? -0.752 -14.844 5.617 1 95.5 154 TRP A N 1
ATOM 1183 C CA . TRP A 1 154 ? -0.963 -14.281 6.945 1 95.5 154 TRP A CA 1
ATOM 1184 C C . TRP A 1 154 ? 0.322 -13.664 7.484 1 95.5 154 TRP A C 1
ATOM 1186 O O . TRP A 1 154 ? 1.417 -14.172 7.23 1 95.5 154 TRP A O 1
ATOM 1196 N N . PRO A 1 155 ? 0.178 -12.523 8.203 1 96.56 155 PRO A N 1
ATOM 1197 C CA . PRO A 1 155 ? 1.401 -11.922 8.734 1 96.56 155 PRO A CA 1
ATOM 1198 C C . PRO A 1 155 ? 2.18 -12.875 9.648 1 96.56 155 PRO A C 1
ATOM 1200 O O . PRO A 1 155 ? 1.579 -13.688 10.352 1 96.56 155 PRO A O 1
ATOM 1203 N N . SER A 1 156 ? 3.496 -12.797 9.586 1 95.88 156 SER A N 1
ATOM 1204 C CA . SER A 1 156 ? 4.312 -13.5 10.57 1 95.88 156 SER A CA 1
ATOM 1205 C C . SER A 1 156 ? 4.039 -12.984 11.977 1 95.88 156 SER A C 1
ATOM 1207 O O . SER A 1 156 ? 3.412 -11.938 12.156 1 95.88 156 SER A O 1
ATOM 1209 N N . GLU A 1 157 ? 4.535 -13.703 12.969 1 95.38 157 GLU A N 1
ATOM 1210 C CA . GLU A 1 157 ? 4.367 -13.266 14.352 1 95.38 157 GLU A CA 1
ATOM 1211 C C . GLU A 1 157 ? 5.035 -11.914 14.586 1 95.38 157 GLU A C 1
ATOM 1213 O O . GLU A 1 157 ? 4.48 -11.055 15.273 1 95.38 157 GLU A O 1
ATOM 1218 N N . ASN A 1 158 ? 6.234 -11.703 14.039 1 96.94 158 ASN A N 1
ATOM 1219 C CA . ASN A 1 158 ? 6.941 -10.43 14.188 1 96.94 158 ASN A CA 1
ATOM 1220 C C . ASN A 1 158 ? 6.18 -9.281 13.531 1 96.94 158 ASN A C 1
ATOM 1222 O O . ASN A 1 158 ? 6.137 -8.18 14.07 1 96.94 158 ASN A O 1
ATOM 1226 N N . GLU A 1 159 ? 5.617 -9.547 12.383 1 97.25 159 GLU A N 1
ATOM 1227 C CA . GLU A 1 159 ? 4.816 -8.531 11.711 1 97.25 159 GLU A CA 1
ATOM 1228 C C . GLU A 1 159 ? 3.57 -8.18 12.516 1 97.25 159 GLU A C 1
ATOM 1230 O O . GLU A 1 159 ? 3.207 -7.008 12.633 1 97.25 159 GLU A O 1
ATOM 1235 N N . LYS A 1 160 ? 2.922 -9.211 13.039 1 96.81 160 LYS A N 1
ATOM 1236 C CA . LYS A 1 160 ? 1.731 -9 13.859 1 96.81 160 LYS A CA 1
ATOM 1237 C C . LYS A 1 160 ? 2.043 -8.117 15.062 1 96.81 160 LYS A C 1
ATOM 1239 O O . LYS A 1 160 ? 1.304 -7.176 15.359 1 96.81 160 LYS A O 1
ATOM 1244 N N . GLU A 1 161 ? 3.111 -8.445 15.68 1 96.88 161 GLU A N 1
ATOM 1245 C CA . GLU A 1 161 ? 3.498 -7.695 16.875 1 96.88 161 GLU A CA 1
ATOM 1246 C C . GLU A 1 161 ? 3.811 -6.242 16.531 1 96.88 161 GLU A C 1
ATOM 1248 O O . GLU A 1 161 ? 3.439 -5.328 17.266 1 96.88 161 GLU A O 1
ATOM 1253 N N . ALA A 1 162 ? 4.422 -6.02 15.414 1 97.81 162 ALA A N 1
ATOM 1254 C CA . ALA A 1 162 ? 4.906 -4.691 15.047 1 97.81 162 ALA A CA 1
ATOM 1255 C C . ALA A 1 162 ? 3.768 -3.809 14.547 1 97.81 162 ALA A C 1
ATOM 1257 O O . ALA A 1 162 ? 3.779 -2.594 14.758 1 97.81 162 ALA A O 1
ATOM 1258 N N . LEU A 1 163 ? 2.725 -4.426 13.914 1 98.25 163 LEU A N 1
ATOM 1259 C CA . LEU A 1 163 ? 1.823 -3.578 13.141 1 98.25 163 LEU A CA 1
ATOM 1260 C C . LEU A 1 163 ? 0.37 -3.838 13.523 1 98.25 163 LEU A C 1
ATOM 1262 O O . LEU A 1 163 ? -0.484 -2.961 13.367 1 98.25 163 LEU A O 1
ATOM 1266 N N . TYR A 1 164 ? 0.071 -4.977 13.984 1 97.75 164 TYR A N 1
ATOM 1267 C CA . TYR A 1 164 ? -1.336 -5.344 14.086 1 97.75 164 TYR A CA 1
ATOM 1268 C C . TYR A 1 164 ? -1.688 -5.77 15.5 1 97.75 164 TYR A C 1
ATOM 1270 O O . TYR A 1 164 ? -2.578 -6.598 15.711 1 97.75 164 TYR A O 1
ATOM 1278 N N . SER A 1 165 ? -0.924 -5.34 16.406 1 96.06 165 SER A N 1
ATOM 1279 C CA . SER A 1 165 ? -1.184 -5.547 17.828 1 96.06 165 SER A CA 1
ATOM 1280 C C . SER A 1 165 ? -1.134 -4.23 18.594 1 96.06 165 SER A C 1
ATOM 1282 O O . SER A 1 165 ? -0.736 -3.201 18.047 1 96.06 165 SER A O 1
ATOM 1284 N N . GLY A 1 166 ? -1.642 -4.266 19.812 1 94.88 166 GLY A N 1
ATOM 1285 C CA . GLY A 1 166 ? -1.601 -3.09 20.672 1 94.88 166 GLY A CA 1
ATOM 1286 C C . GLY A 1 166 ? -2.75 -2.131 20.422 1 94.88 166 GLY A C 1
ATOM 1287 O O . GLY A 1 166 ? -3.584 -2.367 19.547 1 94.88 166 GLY A O 1
ATOM 1288 N N . GLY A 1 167 ? -2.812 -1.113 21.266 1 94.75 167 GLY A N 1
ATOM 1289 C CA . GLY A 1 167 ? -3.914 -0.172 21.172 1 94.75 167 GLY A CA 1
ATOM 1290 C C . GLY A 1 167 ? -5.277 -0.842 21.188 1 94.75 167 GLY A C 1
ATOM 1291 O O . GLY A 1 167 ? -5.535 -1.71 22.016 1 94.75 167 GLY A O 1
ATOM 1292 N N . ASN A 1 168 ? -6.125 -0.408 20.297 1 92.44 168 ASN A N 1
ATOM 1293 C CA . ASN A 1 168 ? -7.469 -0.967 20.203 1 92.44 168 ASN A CA 1
ATOM 1294 C C . ASN A 1 168 ? -7.445 -2.424 19.75 1 92.44 168 ASN A C 1
ATOM 1296 O O . ASN A 1 168 ? -8.344 -3.197 20.078 1 92.44 168 ASN A O 1
ATOM 1300 N N . LEU A 1 169 ? -6.457 -2.807 19.047 1 93.94 169 LEU A N 1
ATOM 1301 C CA . LEU A 1 169 ? -6.414 -4.141 18.453 1 93.94 169 LEU A CA 1
ATOM 1302 C C . LEU A 1 169 ? -6.102 -5.191 19.516 1 93.94 169 LEU A C 1
ATOM 1304 O O . LEU A 1 169 ? -6.277 -6.391 19.266 1 93.94 169 LEU A O 1
ATOM 1308 N N . GLN A 1 170 ? -5.656 -4.727 20.656 1 91.94 170 GLN A N 1
ATOM 1309 C CA . GLN A 1 170 ? -5.367 -5.645 21.75 1 91.94 170 GLN A CA 1
ATOM 1310 C C . GLN A 1 170 ? -6.594 -6.477 22.109 1 91.94 170 GLN A C 1
ATOM 1312 O O . GLN A 1 170 ? -6.473 -7.645 22.484 1 91.94 170 GLN A O 1
ATOM 1317 N N . SER A 1 171 ? -7.738 -5.891 21.969 1 91.62 171 SER A N 1
ATOM 1318 C CA . SER A 1 171 ? -8.969 -6.562 22.375 1 91.62 171 SER A CA 1
ATOM 1319 C C . SER A 1 171 ? -9.859 -6.859 21.172 1 91.62 171 SER A C 1
ATOM 1321 O O . SER A 1 171 ? -10.961 -7.387 21.328 1 91.62 171 SER A O 1
ATOM 1323 N N . ASP A 1 172 ? -9.406 -6.523 20.047 1 93.19 172 ASP A N 1
ATOM 1324 C CA . ASP A 1 172 ? -10.211 -6.684 18.844 1 93.19 172 ASP A CA 1
ATOM 1325 C C . ASP A 1 172 ? -9.492 -7.566 17.812 1 93.19 172 ASP A C 1
ATOM 1327 O O . ASP A 1 172 ? -8.984 -7.074 16.812 1 93.19 172 ASP A O 1
ATOM 1331 N N . SER A 1 173 ? -9.609 -8.812 18.031 1 90.31 173 SER A N 1
ATOM 1332 C CA . SER A 1 173 ? -8.883 -9.781 17.219 1 90.31 173 SER A CA 1
ATOM 1333 C C . SER A 1 173 ? -9.43 -9.844 15.805 1 90.31 173 SER A C 1
ATOM 1335 O O . SER A 1 173 ? -8.68 -10.086 14.859 1 90.31 173 SER A O 1
ATOM 1337 N N . SER A 1 174 ? -10.672 -9.617 15.664 1 90.94 174 SER A N 1
ATOM 1338 C CA . SER A 1 174 ? -11.297 -9.656 14.352 1 90.94 174 SER A CA 1
ATOM 1339 C C . SER A 1 174 ? -10.75 -8.555 13.445 1 90.94 174 SER A C 1
ATOM 1341 O O . SER A 1 174 ? -10.359 -8.812 12.305 1 90.94 174 SER A O 1
ATOM 1343 N N . SER A 1 175 ? -10.68 -7.34 13.984 1 94.44 175 SER A N 1
ATOM 1344 C CA . SER A 1 175 ? -10.125 -6.227 13.219 1 94.44 175 SER A CA 1
ATOM 1345 C C . SER A 1 175 ? -8.641 -6.43 12.945 1 94.44 175 SER A C 1
ATOM 1347 O O . SER A 1 175 ? -8.156 -6.109 11.859 1 94.44 175 SER A O 1
ATOM 1349 N N . ALA A 1 176 ? -7.969 -6.934 13.969 1 95.06 176 ALA A N 1
ATOM 1350 C CA . ALA A 1 176 ? -6.539 -7.188 13.812 1 95.06 176 ALA A CA 1
ATOM 1351 C C . ALA A 1 176 ? -6.277 -8.164 12.664 1 95.06 176 ALA A C 1
ATOM 1353 O O . ALA A 1 176 ? -5.387 -7.941 11.844 1 95.06 176 ALA A O 1
ATOM 1354 N N . THR A 1 177 ? -7.066 -9.211 12.578 1 92.69 177 THR A N 1
ATOM 1355 C CA . THR A 1 177 ? -6.918 -10.227 11.547 1 92.69 177 THR A CA 1
ATOM 1356 C C . THR A 1 177 ? -7.211 -9.641 10.164 1 92.69 177 THR A C 1
ATOM 1358 O O . THR A 1 177 ? -6.434 -9.82 9.227 1 92.69 177 THR A O 1
ATOM 1361 N N . ALA A 1 178 ? -8.266 -8.914 10.039 1 94.12 178 ALA A N 1
ATOM 1362 C CA . ALA A 1 178 ? -8.648 -8.328 8.758 1 94.12 178 ALA A CA 1
ATOM 1363 C C . ALA A 1 178 ? -7.617 -7.309 8.289 1 94.12 178 ALA A C 1
ATOM 1365 O O . ALA A 1 178 ? -7.203 -7.32 7.129 1 94.12 178 ALA A O 1
ATOM 1366 N N . LEU A 1 179 ? -7.191 -6.5 9.219 1 96.75 179 LEU A N 1
ATOM 1367 C CA . LEU A 1 179 ? -6.227 -5.449 8.898 1 96.75 179 LEU A CA 1
ATOM 1368 C C . LEU A 1 179 ? -4.898 -6.047 8.453 1 96.75 179 LEU A C 1
ATOM 1370 O O . LEU A 1 179 ? -4.293 -5.574 7.492 1 96.75 179 LEU A O 1
ATOM 1374 N N . GLY A 1 180 ? -4.453 -7.043 9.203 1 96.56 180 GLY A N 1
ATOM 1375 C CA . GLY A 1 180 ? -3.168 -7.66 8.914 1 96.56 180 GLY A CA 1
ATOM 1376 C C . GLY A 1 180 ? -3.189 -8.531 7.668 1 96.56 180 GLY A C 1
ATOM 1377 O O . GLY A 1 180 ? -2.135 -8.898 7.145 1 96.56 180 GLY A O 1
ATOM 1378 N N . ALA A 1 181 ? -4.367 -8.805 7.152 1 94.94 181 ALA A N 1
ATOM 1379 C CA . ALA A 1 181 ? -4.516 -9.719 6.02 1 94.94 181 ALA A CA 1
ATOM 1380 C C . ALA A 1 181 ? -5.289 -9.062 4.883 1 94.94 181 ALA A C 1
ATOM 1382 O O . ALA A 1 181 ? -4.84 -8.055 4.316 1 94.94 181 ALA A O 1
ATOM 1383 N N . PHE A 1 182 ? -6.523 -9.477 4.59 1 94.62 182 PHE A N 1
ATOM 1384 C CA . PHE A 1 182 ? -7.234 -9.281 3.328 1 94.62 182 PHE A CA 1
ATOM 1385 C C . PHE A 1 182 ? -7.691 -7.836 3.186 1 94.62 182 PHE A C 1
ATOM 1387 O O . PHE A 1 182 ? -7.984 -7.379 2.078 1 94.62 182 PHE A O 1
ATOM 1394 N N . ALA A 1 183 ? -7.727 -7.094 4.297 1 96.56 183 ALA A N 1
ATOM 1395 C CA . ALA A 1 183 ? -8.141 -5.695 4.184 1 96.56 183 ALA A CA 1
ATOM 1396 C C . ALA A 1 183 ? -7.012 -4.836 3.619 1 96.56 183 ALA A C 1
ATOM 1398 O O . ALA A 1 183 ? -7.262 -3.904 2.848 1 96.56 183 ALA A O 1
ATOM 1399 N N . PHE A 1 184 ? -5.75 -5.223 3.992 1 98.25 184 PHE A N 1
ATOM 1400 C CA . PHE A 1 184 ? -4.699 -4.316 3.541 1 98.25 184 PHE A CA 1
ATOM 1401 C C . PHE A 1 184 ? -3.322 -4.926 3.766 1 98.25 184 PHE A C 1
ATOM 1403 O O . PHE A 1 184 ? -2.512 -5 2.84 1 98.25 184 PHE A O 1
ATOM 1410 N N . GLY A 1 185 ? -2.977 -5.426 4.953 1 98.38 185 GLY A N 1
ATOM 1411 C CA . GLY A 1 185 ? -1.643 -5.734 5.441 1 98.38 185 GLY A CA 1
ATOM 1412 C C . GLY A 1 185 ? -0.896 -6.719 4.562 1 98.38 185 GLY A C 1
ATOM 1413 O O . GLY A 1 185 ? 0.277 -6.512 4.246 1 98.38 185 GLY A O 1
ATOM 1414 N N . TRP A 1 186 ? -1.517 -7.855 4.18 1 98.25 186 TRP A N 1
ATOM 1415 C CA . TRP A 1 186 ? -0.78 -8.875 3.443 1 98.25 186 TRP A CA 1
ATOM 1416 C C . TRP A 1 186 ? -0.468 -8.406 2.027 1 98.25 186 TRP A C 1
ATOM 1418 O O . TRP A 1 186 ? 0.462 -8.914 1.392 1 98.25 186 TRP A O 1
ATOM 1428 N N . HIS A 1 187 ? -1.271 -7.391 1.481 1 98.69 187 HIS A N 1
ATOM 1429 C CA . HIS A 1 187 ? -0.931 -6.793 0.196 1 98.69 187 HIS A CA 1
ATOM 1430 C C . HIS A 1 187 ? 0.345 -5.961 0.295 1 98.69 187 HIS A C 1
ATOM 1432 O O . HIS A 1 187 ? 1.216 -6.047 -0.575 1 98.69 187 HIS A O 1
ATOM 1438 N N . ALA A 1 188 ? 0.449 -5.176 1.368 1 98.81 188 ALA A N 1
ATOM 1439 C CA . ALA A 1 188 ? 1.661 -4.398 1.61 1 98.81 188 ALA A CA 1
ATOM 1440 C C . ALA A 1 188 ? 2.869 -5.309 1.807 1 98.81 188 ALA A C 1
ATOM 1442 O O . ALA A 1 188 ? 3.961 -5.016 1.312 1 98.81 188 ALA A O 1
ATOM 1443 N N . SER A 1 189 ? 2.662 -6.379 2.516 1 98.62 189 SER A N 1
ATOM 1444 C CA . SER A 1 189 ? 3.721 -7.359 2.734 1 98.62 189 SER A CA 1
ATOM 1445 C C . SER A 1 189 ? 4.184 -7.98 1.419 1 98.62 189 SER A C 1
ATOM 1447 O O . SER A 1 189 ? 5.379 -8.203 1.22 1 98.62 189 SER A O 1
ATOM 1449 N N . THR A 1 190 ? 3.27 -8.25 0.548 1 98.88 190 THR A N 1
ATOM 1450 C CA . THR A 1 190 ? 3.609 -8.82 -0.75 1 98.88 190 THR A CA 1
ATOM 1451 C C . THR A 1 190 ? 4.398 -7.82 -1.592 1 98.88 190 THR A C 1
ATOM 1453 O O . THR A 1 190 ? 5.398 -8.18 -2.217 1 98.88 190 THR A O 1
ATOM 1456 N N . ALA A 1 191 ? 3.957 -6.566 -1.607 1 98.88 191 ALA A N 1
ATOM 1457 C CA . ALA A 1 191 ? 4.734 -5.527 -2.277 1 98.88 191 ALA A CA 1
ATOM 1458 C C . ALA A 1 191 ? 6.16 -5.477 -1.737 1 98.88 191 ALA A C 1
ATOM 1460 O O . ALA A 1 191 ? 7.117 -5.355 -2.506 1 98.88 191 ALA A O 1
ATOM 1461 N N . ASN A 1 192 ? 6.285 -5.551 -0.425 1 98.69 192 ASN A N 1
ATOM 1462 C CA . ASN A 1 192 ? 7.602 -5.566 0.204 1 98.69 192 ASN A CA 1
ATOM 1463 C C . ASN A 1 192 ? 8.469 -6.691 -0.342 1 98.69 192 ASN A C 1
ATOM 1465 O O . ASN A 1 192 ? 9.656 -6.492 -0.617 1 98.69 192 ASN A O 1
ATOM 1469 N N . THR A 1 193 ? 7.918 -7.883 -0.519 1 98.81 193 THR A N 1
ATOM 1470 C CA . THR A 1 193 ? 8.656 -9.023 -1.042 1 98.81 193 THR A CA 1
ATOM 1471 C C . THR A 1 193 ? 9.203 -8.727 -2.438 1 98.81 193 THR A C 1
ATOM 1473 O O . THR A 1 193 ? 10.375 -8.969 -2.719 1 98.81 193 THR A O 1
ATOM 1476 N N . ILE A 1 194 ? 8.406 -8.156 -3.281 1 98.81 194 ILE A N 1
ATOM 1477 C CA . ILE A 1 194 ? 8.805 -7.871 -4.656 1 98.81 194 ILE A CA 1
ATOM 1478 C C . ILE A 1 194 ? 9.93 -6.836 -4.664 1 98.81 194 ILE A C 1
ATOM 1480 O O . ILE A 1 194 ? 10.914 -6.988 -5.387 1 98.81 194 ILE A O 1
ATOM 1484 N N . LEU A 1 195 ? 9.797 -5.816 -3.859 1 98.56 195 LEU A N 1
ATOM 1485 C CA . LEU A 1 195 ? 10.797 -4.758 -3.82 1 98.56 195 LEU A CA 1
ATOM 1486 C C . LEU A 1 195 ? 12.094 -5.262 -3.191 1 98.56 195 LEU A C 1
ATOM 1488 O O . LEU A 1 195 ? 13.18 -4.836 -3.578 1 98.56 195 LEU A O 1
ATOM 1492 N N . ARG A 1 196 ? 12 -6.18 -2.209 1 98.38 196 ARG A N 1
ATOM 1493 C CA . ARG A 1 196 ? 13.188 -6.809 -1.646 1 98.38 196 ARG A CA 1
ATOM 1494 C C . ARG A 1 196 ? 13.906 -7.652 -2.693 1 98.38 196 ARG A C 1
ATOM 1496 O O . ARG A 1 196 ? 15.141 -7.656 -2.75 1 98.38 196 ARG A O 1
ATOM 1503 N N . LEU A 1 197 ? 13.141 -8.383 -3.494 1 98.56 197 LEU A N 1
ATOM 1504 C CA . LEU A 1 197 ? 13.75 -9.148 -4.574 1 98.56 197 LEU A CA 1
ATOM 1505 C C . LEU A 1 197 ? 14.477 -8.234 -5.551 1 98.56 197 LEU A C 1
ATOM 1507 O O . LEU A 1 197 ? 15.57 -8.562 -6.027 1 98.56 197 LEU A O 1
ATOM 1511 N N . MET A 1 198 ? 13.914 -7.078 -5.844 1 97.94 198 MET A N 1
ATOM 1512 C CA . MET A 1 198 ? 14.57 -6.105 -6.711 1 97.94 198 MET A CA 1
ATOM 1513 C C . MET A 1 198 ? 15.852 -5.582 -6.074 1 97.94 198 MET A C 1
ATOM 1515 O O . MET A 1 198 ? 16.891 -5.527 -6.723 1 97.94 198 MET A O 1
ATOM 1519 N N . ALA A 1 199 ? 15.758 -5.238 -4.797 1 97 199 ALA A N 1
ATOM 1520 C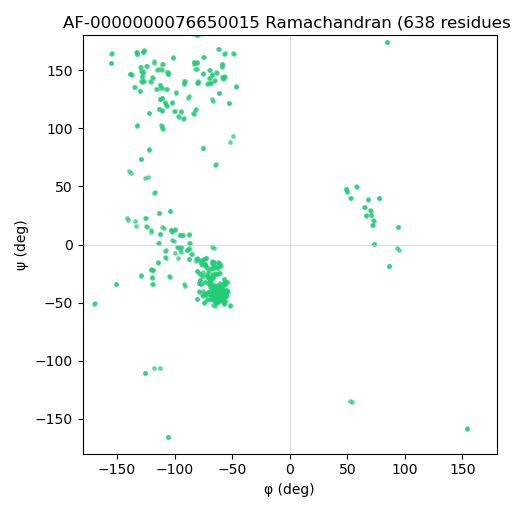 CA . ALA A 1 199 ? 16.906 -4.688 -4.078 1 97 199 ALA A CA 1
ATOM 1521 C C . ALA A 1 199 ? 18.047 -5.699 -3.996 1 97 199 ALA A C 1
ATOM 1523 O O . ALA A 1 199 ? 19.219 -5.32 -3.895 1 97 199 ALA A O 1
ATOM 1524 N N . SER A 1 200 ? 17.703 -6.965 -4.078 1 96.88 200 SER A N 1
ATOM 1525 C CA . SER A 1 200 ? 18.719 -8.016 -3.994 1 96.88 200 SER A CA 1
ATOM 1526 C C . SER A 1 200 ? 19.297 -8.32 -5.367 1 96.88 200 SER A C 1
ATOM 1528 O O . SER A 1 200 ? 20.125 -9.227 -5.504 1 96.88 200 SER A O 1
ATOM 1530 N N . ASN A 1 201 ? 18.781 -7.656 -6.418 1 96.44 201 ASN A N 1
ATOM 1531 C CA . ASN A 1 201 ? 19.219 -7.805 -7.797 1 96.44 201 ASN A CA 1
ATOM 1532 C C . ASN A 1 201 ? 18.906 -9.203 -8.336 1 96.44 201 ASN A C 1
ATOM 1534 O O . ASN A 1 201 ? 19.641 -9.719 -9.188 1 96.44 201 ASN A O 1
ATOM 1538 N N . THR A 1 202 ? 17.938 -9.82 -7.77 1 98.12 202 THR A N 1
ATOM 1539 C CA . THR A 1 202 ? 17.469 -11.133 -8.227 1 98.12 202 THR A CA 1
ATOM 1540 C C . THR A 1 202 ? 17.125 -11.094 -9.711 1 98.12 202 THR A C 1
ATOM 1542 O O . THR A 1 202 ? 17.516 -11.992 -10.469 1 98.12 202 THR A O 1
ATOM 1545 N N . PHE A 1 203 ? 16.516 -10.023 -10.188 1 98.38 203 PHE A N 1
ATOM 1546 C CA . PHE A 1 203 ? 16.047 -9.945 -11.562 1 98.38 203 PHE A CA 1
ATOM 1547 C C . PHE A 1 203 ? 17.203 -9.641 -12.516 1 98.38 203 PHE A C 1
ATOM 1549 O O . PHE A 1 203 ? 17.094 -9.883 -13.719 1 98.38 203 PHE A O 1
ATOM 1556 N N . ASP A 1 204 ? 18.25 -9.023 -12 1 97.62 204 ASP A N 1
ATOM 1557 C CA . ASP A 1 204 ? 19.453 -8.875 -12.805 1 97.62 204 ASP A CA 1
ATOM 1558 C C . ASP A 1 204 ? 20.156 -10.219 -13 1 97.62 204 ASP A C 1
ATOM 1560 O O . ASP A 1 204 ? 20.656 -10.516 -14.086 1 97.62 204 ASP A O 1
ATOM 1564 N N . ARG A 1 205 ? 20.203 -11.008 -11.945 1 97.88 205 ARG A N 1
ATOM 1565 C CA . ARG A 1 205 ? 20.828 -12.328 -12.016 1 97.88 205 ARG A CA 1
ATOM 1566 C C . ARG A 1 205 ? 19.969 -13.289 -12.836 1 97.88 205 ARG A C 1
ATOM 1568 O O . ARG A 1 205 ? 20.5 -14.227 -13.445 1 97.88 205 ARG A O 1
ATOM 1575 N N . HIS A 1 206 ? 18.688 -13.102 -12.875 1 98.5 206 HIS A N 1
ATOM 1576 C CA . HIS A 1 206 ? 17.75 -13.945 -13.602 1 98.5 206 HIS A CA 1
ATOM 1577 C C . HIS A 1 206 ? 16.828 -13.109 -14.492 1 98.5 206 HIS A C 1
ATOM 1579 O O . HIS A 1 206 ? 15.617 -13.016 -14.227 1 98.5 206 HIS A O 1
ATOM 1585 N N . PRO A 1 207 ? 17.25 -12.57 -15.586 1 98.38 207 PRO A N 1
ATOM 1586 C CA . PRO A 1 207 ? 16.5 -11.602 -16.391 1 98.38 207 PRO A CA 1
ATOM 1587 C C . PRO A 1 207 ? 15.25 -12.211 -17.016 1 98.38 207 PRO A C 1
ATOM 1589 O O . PRO A 1 207 ? 14.344 -11.477 -17.422 1 98.38 207 PRO A O 1
ATOM 1592 N N . LYS A 1 208 ? 15.195 -13.586 -17.094 1 98.62 208 LYS A N 1
ATOM 1593 C CA . LYS A 1 208 ? 14.047 -14.234 -17.719 1 98.62 208 LYS A CA 1
ATOM 1594 C C . LYS A 1 208 ? 13.07 -14.766 -16.672 1 98.62 208 LYS A C 1
ATOM 1596 O O . LYS A 1 208 ? 12.094 -15.438 -17.016 1 98.62 208 LYS A O 1
ATOM 1601 N N . LEU A 1 209 ? 13.375 -14.508 -15.391 1 98.88 209 LEU A N 1
ATOM 1602 C CA . LEU A 1 209 ? 12.484 -14.945 -14.32 1 98.88 209 LEU A CA 1
ATOM 1603 C C . LEU A 1 209 ? 11.109 -14.305 -14.453 1 98.88 209 LEU A C 1
ATOM 1605 O O . LEU A 1 209 ? 11.008 -13.094 -14.664 1 98.88 209 LEU A O 1
ATOM 1609 N N . LYS A 1 210 ? 10.031 -15.117 -14.383 1 98.81 210 LYS A N 1
ATOM 1610 C CA . LYS A 1 210 ? 8.656 -14.633 -14.461 1 98.81 210 LYS A CA 1
ATOM 1611 C C . LYS A 1 210 ? 7.973 -14.711 -13.094 1 98.81 210 LYS A C 1
ATOM 1613 O O . LYS A 1 210 ? 7.836 -15.797 -12.523 1 98.81 210 LYS A O 1
ATOM 1618 N N . ILE A 1 211 ? 7.562 -13.578 -12.625 1 98.94 211 ILE A N 1
ATOM 1619 C CA . ILE A 1 211 ? 6.836 -13.5 -11.359 1 98.94 211 ILE A CA 1
ATOM 1620 C C . ILE A 1 211 ? 5.418 -12.984 -11.617 1 98.94 211 ILE A C 1
ATOM 1622 O O . ILE A 1 211 ? 5.223 -12.039 -12.391 1 98.94 211 ILE A O 1
ATOM 1626 N N . ILE A 1 212 ? 4.422 -13.641 -11.008 1 98.94 212 ILE A N 1
ATOM 1627 C CA . ILE A 1 212 ? 3.047 -13.156 -11.008 1 98.94 212 ILE A CA 1
ATOM 1628 C C . ILE A 1 212 ? 2.688 -12.625 -9.625 1 98.94 212 ILE A C 1
ATOM 1630 O O . ILE A 1 212 ? 3.029 -13.234 -8.609 1 98.94 212 ILE A O 1
ATOM 1634 N N . ILE A 1 213 ? 2.076 -11.484 -9.539 1 98.88 213 ILE A N 1
ATOM 1635 C CA . ILE A 1 213 ? 1.427 -11.023 -8.312 1 98.88 213 ILE A CA 1
ATOM 1636 C C . ILE A 1 213 ? -0.036 -10.688 -8.594 1 98.88 213 ILE A C 1
ATOM 1638 O O . ILE A 1 213 ? -0.41 -10.445 -9.75 1 98.88 213 ILE A O 1
ATOM 1642 N N . GLY A 1 214 ? -0.826 -10.789 -7.562 1 98.69 214 GLY A N 1
ATOM 1643 C CA . GLY A 1 214 ? -2.262 -10.672 -7.75 1 98.69 214 GLY A CA 1
ATOM 1644 C C . GLY A 1 214 ? -2.82 -9.344 -7.27 1 98.69 214 GLY A C 1
ATOM 1645 O O . GLY A 1 214 ? -2.096 -8.352 -7.188 1 98.69 214 GLY A O 1
ATOM 1646 N N . HIS A 1 215 ? -4.105 -9.281 -7.145 1 98.5 215 HIS A N 1
ATOM 1647 C CA . HIS A 1 215 ? -4.879 -8.203 -6.543 1 98.5 215 HIS A CA 1
ATOM 1648 C C . HIS A 1 215 ? -4.469 -6.848 -7.113 1 98.5 215 HIS A C 1
ATOM 1650 O O . HIS A 1 215 ? -4.156 -5.922 -6.359 1 98.5 215 HIS A O 1
ATOM 1656 N N . SER A 1 216 ? -4.344 -6.812 -8.414 1 98.56 216 SER A N 1
ATOM 1657 C CA . SER A 1 216 ? -4.051 -5.617 -9.203 1 98.56 216 SER A CA 1
ATOM 1658 C C . SER A 1 216 ? -2.66 -5.078 -8.883 1 98.56 216 SER A C 1
ATOM 1660 O O . SER A 1 216 ? -2.443 -3.863 -8.883 1 98.56 216 SER A O 1
ATOM 1662 N N . GLY A 1 217 ? -1.715 -5.98 -8.547 1 98.69 217 GLY A N 1
ATOM 1663 C CA . GLY A 1 217 ? -0.321 -5.582 -8.422 1 98.69 217 GLY A CA 1
ATOM 1664 C C . GLY A 1 217 ? 0.076 -5.23 -7.004 1 98.69 217 GLY A C 1
ATOM 1665 O O . GLY A 1 217 ? 1.138 -4.645 -6.777 1 98.69 217 GLY A O 1
ATOM 1666 N N . GLU A 1 218 ? -0.763 -5.621 -6.039 1 98.56 218 GLU A N 1
ATOM 1667 C CA . GLU A 1 218 ? -0.437 -5.508 -4.621 1 98.56 218 GLU A CA 1
ATOM 1668 C C . GLU A 1 218 ? 0.084 -4.113 -4.285 1 98.56 218 GLU A C 1
ATOM 1670 O O . GLU A 1 218 ? 1.165 -3.973 -3.707 1 98.56 218 GLU A O 1
ATOM 1675 N N . LEU A 1 219 ? -0.574 -3.07 -4.73 1 98.69 219 LEU A N 1
ATOM 1676 C CA . LEU A 1 219 ? -0.373 -1.682 -4.332 1 98.69 219 LEU A CA 1
ATOM 1677 C C . LEU A 1 219 ? 0.727 -1.032 -5.164 1 98.69 219 LEU A C 1
ATOM 1679 O O . LEU A 1 219 ? 0.782 0.195 -5.281 1 98.69 219 LEU A O 1
ATOM 1683 N N . ILE A 1 220 ? 1.6 -1.768 -5.828 1 98.88 220 ILE A N 1
ATOM 1684 C CA . ILE A 1 220 ? 2.826 -1.272 -6.445 1 98.88 220 ILE A CA 1
ATOM 1685 C C . ILE A 1 220 ? 2.48 -0.336 -7.598 1 98.88 220 ILE A C 1
ATOM 1687 O O . ILE A 1 220 ? 3.055 0.748 -7.723 1 98.88 220 ILE A O 1
ATOM 1691 N N . PRO A 1 221 ? 1.454 -0.669 -8.43 1 98.75 221 PRO A N 1
ATOM 1692 C CA . PRO A 1 221 ? 1.2 0.204 -9.578 1 98.75 221 PRO A CA 1
ATOM 1693 C C . PRO A 1 221 ? 0.753 1.604 -9.164 1 98.75 221 PRO A C 1
ATOM 1695 O O . PRO A 1 221 ? 0.995 2.572 -9.891 1 98.75 221 PRO A O 1
ATOM 1698 N N . TYR A 1 222 ? 0.169 1.768 -7.992 1 98.62 222 TYR A N 1
ATOM 1699 C CA . TYR A 1 222 ? -0.341 3.053 -7.527 1 98.62 222 TYR A CA 1
ATOM 1700 C C . TYR A 1 222 ? 0.8 4.016 -7.227 1 98.62 222 TYR A C 1
ATOM 1702 O O . TYR A 1 222 ? 0.646 5.234 -7.363 1 98.62 222 TYR A O 1
ATOM 1710 N N . MET A 1 223 ? 1.926 3.453 -6.848 1 98.12 223 MET A N 1
ATOM 1711 C CA . MET A 1 223 ? 3.092 4.246 -6.469 1 98.12 223 MET A CA 1
ATOM 1712 C C . MET A 1 223 ? 4.23 4.047 -7.461 1 98.12 223 MET A C 1
ATOM 1714 O O . MET A 1 223 ? 5.402 4.219 -7.113 1 98.12 223 MET A O 1
ATOM 1718 N N . PHE A 1 224 ? 3.912 3.73 -8.68 1 98.5 224 PHE A N 1
ATOM 1719 C CA . PHE A 1 224 ? 4.867 3.297 -9.688 1 98.5 224 PHE A CA 1
ATOM 1720 C C . PHE A 1 224 ? 5.969 4.336 -9.875 1 98.5 224 PHE A C 1
ATOM 1722 O O . PHE A 1 224 ? 7.152 4.02 -9.766 1 98.5 224 PHE A O 1
ATOM 1729 N N . ASP A 1 225 ? 5.605 5.625 -10.031 1 97 225 ASP A N 1
ATOM 1730 C CA . ASP A 1 225 ? 6.574 6.684 -10.312 1 97 225 ASP A CA 1
ATOM 1731 C C . ASP A 1 225 ? 7.477 6.938 -9.109 1 97 225 ASP A C 1
ATOM 1733 O O . ASP A 1 225 ? 8.68 7.129 -9.258 1 97 225 ASP A O 1
ATOM 1737 N N . ARG A 1 226 ? 6.898 6.98 -7.977 1 96.81 226 ARG A N 1
ATOM 1738 C CA . ARG A 1 226 ? 7.676 7.203 -6.758 1 96.81 226 ARG A CA 1
ATOM 1739 C C . ARG A 1 226 ? 8.664 6.066 -6.527 1 96.81 226 ARG A C 1
ATOM 1741 O O . ARG A 1 226 ? 9.836 6.309 -6.215 1 96.81 226 ARG A O 1
ATOM 1748 N N . ILE A 1 227 ? 8.203 4.816 -6.684 1 98 227 ILE A N 1
ATOM 1749 C CA . ILE A 1 227 ? 9.078 3.662 -6.488 1 98 227 ILE A CA 1
ATOM 1750 C C . ILE A 1 227 ? 10.195 3.682 -7.527 1 98 227 ILE A C 1
ATOM 1752 O O . ILE A 1 227 ? 11.352 3.402 -7.207 1 98 227 ILE A O 1
ATOM 1756 N N . ASN A 1 228 ? 9.812 3.998 -8.773 1 97.19 228 ASN A N 1
ATOM 1757 C CA . ASN A 1 228 ? 10.812 4.074 -9.836 1 97.19 228 ASN A CA 1
ATOM 1758 C C . ASN A 1 228 ? 11.922 5.062 -9.492 1 97.19 228 ASN A C 1
ATOM 1760 O O . ASN A 1 228 ? 13.102 4.766 -9.68 1 97.19 228 ASN A O 1
ATOM 1764 N N . LYS A 1 229 ? 11.586 6.223 -8.93 1 93.88 229 LYS A N 1
ATOM 1765 C CA . LYS A 1 229 ? 12.562 7.234 -8.539 1 93.88 229 LYS A CA 1
ATOM 1766 C C . LYS A 1 229 ? 13.367 6.773 -7.328 1 93.88 229 LYS A C 1
ATOM 1768 O O . LYS A 1 229 ? 14.594 6.934 -7.289 1 93.88 229 LYS A O 1
ATOM 1773 N N . ALA A 1 230 ? 12.727 6.172 -6.406 1 91.94 230 ALA A N 1
ATOM 1774 C CA . ALA A 1 230 ? 13.336 5.844 -5.117 1 91.94 230 ALA A CA 1
ATOM 1775 C C . ALA A 1 230 ? 14.273 4.645 -5.246 1 91.94 230 ALA A C 1
ATOM 1777 O O . ALA A 1 230 ? 15.234 4.523 -4.488 1 91.94 230 ALA A O 1
ATOM 1778 N N . THR A 1 231 ? 14.016 3.814 -6.176 1 88 231 THR A N 1
ATOM 1779 C CA . THR A 1 231 ? 14.773 2.566 -6.246 1 88 231 THR A CA 1
ATOM 1780 C C . THR A 1 231 ? 16.047 2.752 -7.047 1 88 231 THR A C 1
ATOM 1782 O O . THR A 1 231 ? 16.766 1.785 -7.32 1 88 231 THR A O 1
ATOM 1785 N N . THR A 1 232 ? 16.344 3.98 -7.363 1 86.38 232 THR A N 1
ATOM 1786 C CA . THR A 1 232 ? 17.672 4.273 -7.859 1 86.38 232 THR A CA 1
ATOM 1787 C C . THR A 1 232 ? 18.734 3.955 -6.801 1 86.38 232 THR A C 1
ATOM 1789 O O . THR A 1 232 ? 19.891 3.691 -7.133 1 86.38 232 THR A O 1
ATOM 1792 N N . PHE A 1 233 ? 18.344 3.842 -5.582 1 83.31 233 PHE A N 1
ATOM 1793 C CA . PHE A 1 233 ? 19.219 3.551 -4.457 1 83.31 233 PHE A CA 1
ATOM 1794 C C . PHE A 1 233 ? 19.5 2.055 -4.355 1 83.31 233 PHE A C 1
ATOM 1796 O O . PHE A 1 233 ? 20.375 1.628 -3.609 1 83.31 233 PHE A O 1
ATOM 1803 N N . PHE A 1 234 ? 18.734 1.191 -5.07 1 89.56 234 PHE A N 1
ATOM 1804 C CA . PHE A 1 234 ? 18.859 -0.258 -4.969 1 89.56 234 PHE A CA 1
ATOM 1805 C C . PHE A 1 234 ? 20.078 -0.756 -5.734 1 89.56 234 PHE A C 1
ATOM 1807 O O . PHE A 1 234 ? 20.516 -1.887 -5.535 1 89.56 234 PHE A O 1
ATOM 1814 N N . GLY A 1 235 ? 20.656 0.069 -6.598 1 88.81 235 GLY A N 1
ATOM 1815 C CA . GLY A 1 235 ? 21.828 -0.341 -7.359 1 88.81 235 GLY A CA 1
ATOM 1816 C C . GLY A 1 235 ? 21.516 -1.377 -8.422 1 88.81 235 GLY A C 1
ATOM 1817 O O . GLY A 1 235 ? 22.359 -2.225 -8.734 1 88.81 235 GLY A O 1
ATOM 1818 N N . MET A 1 236 ? 20.297 -1.411 -8.898 1 93.5 236 MET A N 1
ATOM 1819 C CA . MET A 1 236 ? 19.891 -2.338 -9.945 1 93.5 236 MET A CA 1
ATOM 1820 C C . MET A 1 236 ? 20.531 -1.968 -11.281 1 93.5 236 MET A C 1
ATOM 1822 O O . MET A 1 236 ? 20.672 -0.786 -11.602 1 93.5 236 MET A O 1
ATOM 1826 N N . GLU A 1 237 ? 20.875 -2.975 -12.023 1 95.12 237 GLU A N 1
ATOM 1827 C CA . GLU A 1 237 ? 21.328 -2.736 -13.391 1 95.12 237 GLU A CA 1
ATOM 1828 C C . GLU A 1 237 ? 20.156 -2.387 -14.305 1 95.12 237 GLU A C 1
ATOM 1830 O O . GLU A 1 237 ? 20.234 -1.422 -15.07 1 95.12 237 GLU A O 1
ATOM 1835 N N . ARG A 1 238 ? 19.109 -3.305 -14.188 1 94.81 238 ARG A N 1
ATOM 1836 C CA . ARG A 1 238 ? 17.859 -3.014 -14.883 1 94.81 238 ARG A CA 1
ATOM 1837 C C . ARG A 1 238 ? 16.891 -2.244 -13.984 1 94.81 238 ARG A C 1
ATOM 1839 O O . ARG A 1 238 ? 16.5 -2.734 -12.922 1 94.81 238 ARG A O 1
ATOM 1846 N N . GLY A 1 239 ? 16.594 -1.049 -14.141 1 95.38 239 GLY A N 1
ATOM 1847 C CA . GLY A 1 239 ? 15.742 -0.173 -13.344 1 95.38 239 GLY A CA 1
ATOM 1848 C C . GLY A 1 239 ? 14.391 -0.783 -13.023 1 95.38 239 GLY A C 1
ATOM 1849 O O . GLY A 1 239 ? 14.008 -1.801 -13.602 1 95.38 239 GLY A O 1
ATOM 1850 N N . PHE A 1 240 ? 13.68 -0.261 -12.109 1 98.19 240 PHE A N 1
ATOM 1851 C CA . PHE A 1 240 ? 12.383 -0.693 -11.609 1 98.19 240 PHE A CA 1
ATOM 1852 C C . PHE A 1 240 ? 11.391 -0.88 -12.75 1 98.19 240 PHE A C 1
ATOM 1854 O O . PHE A 1 240 ? 10.781 -1.943 -12.875 1 98.19 240 PHE A O 1
ATOM 1861 N N . ALA A 1 241 ? 11.227 0.123 -13.602 1 98.06 241 ALA A N 1
ATOM 1862 C CA . ALA A 1 241 ? 10.234 0.08 -14.672 1 98.06 241 ALA A CA 1
ATOM 1863 C C . ALA A 1 241 ? 10.531 -1.055 -15.648 1 98.06 241 ALA A C 1
ATOM 1865 O O . ALA A 1 241 ? 9.617 -1.758 -16.094 1 98.06 241 ALA A O 1
ATOM 1866 N N . GLU A 1 242 ? 11.789 -1.243 -15.945 1 97.94 242 GLU A N 1
ATOM 1867 C CA . GLU A 1 242 ? 12.164 -2.32 -16.859 1 97.94 242 GLU A CA 1
ATOM 1868 C C . GLU A 1 242 ? 11.82 -3.686 -16.266 1 97.94 242 GLU A C 1
ATOM 1870 O O . GLU A 1 242 ? 11.266 -4.543 -16.953 1 97.94 242 GLU A O 1
ATOM 1875 N N . VAL A 1 243 ? 12.141 -3.867 -14.992 1 98.38 243 VAL A N 1
ATOM 1876 C CA . VAL A 1 243 ? 11.859 -5.137 -14.328 1 98.38 243 VAL A CA 1
ATOM 1877 C C . VAL A 1 243 ? 10.352 -5.367 -14.266 1 98.38 243 VAL A C 1
ATOM 1879 O O . VAL A 1 243 ? 9.875 -6.457 -14.578 1 98.38 243 VAL A O 1
ATOM 1882 N N . MET A 1 244 ? 9.594 -4.348 -13.922 1 98.75 244 MET A N 1
ATOM 1883 C CA . MET A 1 244 ? 8.141 -4.465 -13.867 1 98.75 244 MET A CA 1
ATOM 1884 C C . MET A 1 244 ? 7.57 -4.859 -15.219 1 98.75 244 MET A C 1
ATOM 1886 O O . MET A 1 244 ? 6.672 -5.699 -15.297 1 98.75 244 MET A O 1
ATOM 1890 N N . HIS A 1 245 ? 8.102 -4.359 -16.281 1 98.69 245 HIS A N 1
ATOM 1891 C CA . HIS A 1 245 ? 7.531 -4.527 -17.609 1 98.69 245 HIS A CA 1
ATOM 1892 C C . HIS A 1 245 ? 8.023 -5.812 -18.266 1 98.69 245 HIS A C 1
ATOM 1894 O O . HIS A 1 245 ? 7.453 -6.262 -19.266 1 98.69 245 HIS A O 1
ATOM 1900 N N . SER A 1 246 ? 9.062 -6.445 -17.672 1 98.38 246 SER A N 1
ATOM 1901 C CA . SER A 1 246 ? 9.641 -7.598 -18.375 1 98.38 246 SER A CA 1
ATOM 1902 C C . SER A 1 246 ? 9.516 -8.859 -17.516 1 98.38 246 SER A C 1
ATOM 1904 O O . SER A 1 246 ? 9.445 -9.969 -18.062 1 98.38 246 SER A O 1
ATOM 1906 N N . ASN A 1 247 ? 9.5 -8.688 -16.203 1 98.81 247 ASN A N 1
ATOM 1907 C CA . ASN A 1 247 ? 9.578 -9.867 -15.352 1 98.81 247 ASN A CA 1
ATOM 1908 C C . ASN A 1 247 ? 8.297 -10.07 -14.555 1 98.81 247 ASN A C 1
ATOM 1910 O O . ASN A 1 247 ? 8.062 -11.141 -14 1 98.81 247 ASN A O 1
ATOM 1914 N N . ILE A 1 248 ? 7.414 -9.023 -14.469 1 98.94 248 ILE A N 1
ATOM 1915 C CA . ILE A 1 248 ? 6.277 -9.086 -13.555 1 98.94 248 ILE A CA 1
ATOM 1916 C C . ILE A 1 248 ? 4.977 -9.156 -14.359 1 98.94 248 ILE A C 1
ATOM 1918 O O . ILE A 1 248 ? 4.766 -8.352 -15.273 1 98.94 248 ILE A O 1
ATOM 1922 N N . TRP A 1 249 ? 4.141 -10.141 -14.125 1 98.94 249 TRP A N 1
ATOM 1923 C CA . TRP A 1 249 ? 2.752 -10.227 -14.57 1 98.94 249 TRP A CA 1
ATOM 1924 C C . TRP A 1 249 ? 1.793 -10 -13.406 1 98.94 249 TRP A C 1
ATOM 1926 O O . TRP A 1 249 ? 2.109 -10.32 -12.258 1 98.94 249 TRP A O 1
ATOM 1936 N N . ILE A 1 250 ? 0.597 -9.398 -13.719 1 98.94 250 ILE A N 1
ATOM 1937 C CA . ILE A 1 250 ? -0.306 -8.992 -12.648 1 98.94 250 ILE A CA 1
ATOM 1938 C C . ILE A 1 250 ? -1.711 -9.523 -12.93 1 98.94 250 ILE A C 1
ATOM 1940 O O . ILE A 1 250 ? -2.209 -9.414 -14.047 1 98.94 250 ILE A O 1
ATOM 1944 N N . THR A 1 251 ? -2.301 -10.117 -11.922 1 98.75 251 THR A N 1
ATOM 1945 C CA . THR A 1 251 ? -3.717 -10.445 -12.023 1 98.75 251 THR A CA 1
ATOM 1946 C C . THR A 1 251 ? -4.566 -9.438 -11.258 1 98.75 251 THR A C 1
ATOM 1948 O O . THR A 1 251 ? -4.059 -8.734 -10.375 1 98.75 251 THR A O 1
ATOM 1951 N N . THR A 1 252 ? -5.801 -9.375 -11.547 1 98.19 252 THR A N 1
ATOM 1952 C CA . THR A 1 252 ? -6.734 -8.508 -10.836 1 98.19 252 THR A CA 1
ATOM 1953 C C . THR A 1 252 ? -7.598 -9.32 -9.875 1 98.19 252 THR A C 1
ATOM 1955 O O . THR A 1 252 ? -8.758 -8.977 -9.633 1 98.19 252 THR A O 1
ATOM 1958 N N . SER A 1 253 ? -7.051 -10.391 -9.414 1 98 253 SER A N 1
ATOM 1959 C CA . SER A 1 253 ? -7.781 -11.328 -8.57 1 98 253 SER A CA 1
ATOM 1960 C C . SER A 1 253 ? -8.414 -10.625 -7.379 1 98 253 SER A C 1
ATOM 1962 O O . SER A 1 253 ? -7.719 -10.008 -6.57 1 98 253 SER A O 1
ATOM 1964 N N . GLY A 1 254 ? -9.719 -10.758 -7.285 1 97.12 254 GLY A N 1
ATOM 1965 C CA . GLY A 1 254 ? -10.445 -10.203 -6.152 1 97.12 254 GLY A CA 1
ATOM 1966 C C . GLY A 1 254 ? -10.555 -8.695 -6.195 1 97.12 254 GLY A C 1
ATOM 1967 O O . GLY A 1 254 ? -11.078 -8.078 -5.266 1 97.12 254 GLY A O 1
ATOM 1968 N N . MET A 1 255 ? -10.039 -8.047 -7.176 1 97.62 255 MET A N 1
ATOM 1969 C CA . MET A 1 255 ? -10.109 -6.609 -7.406 1 97.62 255 MET A CA 1
ATOM 1970 C C . MET A 1 255 ? -10.969 -6.293 -8.625 1 97.62 255 MET A C 1
ATOM 1972 O O . MET A 1 255 ? -10.5 -6.387 -9.758 1 97.62 255 MET A O 1
ATOM 1976 N N . PHE A 1 256 ? -12.227 -5.832 -8.406 1 97.25 256 PHE A N 1
ATOM 1977 C CA . PHE A 1 256 ? -13.156 -5.656 -9.508 1 97.25 256 PHE A CA 1
ATOM 1978 C C . PHE A 1 256 ? -13.57 -4.191 -9.641 1 97.25 256 PHE A C 1
ATOM 1980 O O . PHE A 1 256 ? -14.758 -3.881 -9.75 1 97.25 256 PHE A O 1
ATOM 1987 N N . ASP A 1 257 ? -12.656 -3.305 -9.547 1 96.19 257 ASP A N 1
ATOM 1988 C CA . ASP A 1 257 ? -12.938 -1.885 -9.727 1 96.19 257 ASP A CA 1
ATOM 1989 C C . ASP A 1 257 ? -12.117 -1.309 -10.891 1 96.19 257 ASP A C 1
ATOM 1991 O O . ASP A 1 257 ? -10.945 -1.645 -11.055 1 96.19 257 ASP A O 1
ATOM 1995 N N . VAL A 1 258 ? -12.727 -0.454 -11.672 1 98 258 VAL A N 1
ATOM 1996 C CA . VAL A 1 258 ? -12.117 -0.002 -12.914 1 98 258 VAL A CA 1
ATOM 1997 C C . VAL A 1 258 ? -11.102 1.101 -12.617 1 98 258 VAL A C 1
ATOM 1999 O O . VAL A 1 258 ? -10.227 1.392 -13.438 1 98 258 VAL A O 1
ATOM 2002 N N . HIS A 1 259 ? -11.203 1.82 -11.469 1 98.25 259 HIS A N 1
ATOM 2003 C CA . HIS A 1 259 ? -10.258 2.883 -11.148 1 98.25 259 HIS A CA 1
ATOM 2004 C C . HIS A 1 259 ? -8.852 2.328 -10.945 1 98.25 259 HIS A C 1
ATOM 2006 O O . HIS A 1 259 ? -7.887 2.855 -11.5 1 98.25 259 HIS A O 1
ATOM 2012 N N . SER A 1 260 ? -8.75 1.236 -10.172 1 98.25 260 SER A N 1
ATOM 2013 C CA . SER A 1 260 ? -7.445 0.607 -9.977 1 98.25 260 SER A CA 1
ATOM 2014 C C . SER A 1 260 ? -6.938 -0.013 -11.273 1 98.25 260 SER A C 1
ATOM 2016 O O . SER A 1 260 ? -5.734 -0.019 -11.539 1 98.25 260 SER A O 1
ATOM 2018 N N . LEU A 1 261 ? -7.859 -0.58 -12.117 1 98.75 261 LEU A N 1
ATOM 2019 C CA . LEU A 1 261 ? -7.441 -1.171 -13.383 1 98.75 261 LEU A CA 1
ATOM 2020 C C . LEU A 1 261 ? -6.848 -0.112 -14.305 1 98.75 261 LEU A C 1
ATOM 2022 O O . LEU A 1 261 ? -5.812 -0.338 -14.938 1 98.75 261 LEU A O 1
ATOM 2026 N N . ARG A 1 262 ? -7.512 1.063 -14.406 1 98.62 262 ARG A N 1
ATOM 2027 C CA . ARG A 1 262 ? -6.996 2.143 -15.242 1 98.62 262 ARG A CA 1
ATOM 2028 C C . ARG A 1 262 ? -5.613 2.58 -14.781 1 98.62 262 ARG A C 1
ATOM 2030 O O . ARG A 1 262 ? -4.73 2.842 -15.602 1 98.62 262 ARG A O 1
ATOM 2037 N N . CYS A 1 263 ? -5.461 2.697 -13.469 1 98.69 263 CYS A N 1
ATOM 2038 C CA . CYS A 1 263 ? -4.156 3.047 -12.922 1 98.69 263 CYS A CA 1
ATOM 2039 C C . CYS A 1 263 ? -3.113 1.995 -13.281 1 98.69 263 CYS A C 1
ATOM 2041 O O . CYS A 1 263 ? -2.008 2.332 -13.703 1 98.69 263 CYS A O 1
ATOM 2043 N N . LEU A 1 264 ? -3.502 0.73 -13.117 1 98.88 264 LEU A N 1
ATOM 2044 C CA . LEU A 1 264 ? -2.627 -0.389 -13.445 1 98.88 264 LEU A CA 1
ATOM 2045 C C . LEU A 1 264 ? -2.217 -0.343 -14.914 1 98.88 264 LEU A C 1
ATOM 2047 O O . LEU A 1 264 ? -1.026 -0.401 -15.234 1 98.88 264 LEU A O 1
ATOM 2051 N N . LEU A 1 265 ? -3.172 -0.142 -15.805 1 98.75 265 LEU A N 1
ATOM 2052 C CA . LEU A 1 265 ? -2.938 -0.17 -17.234 1 98.75 265 LEU A CA 1
ATOM 2053 C C . LEU A 1 265 ? -2.176 1.071 -17.688 1 98.75 265 LEU A C 1
ATOM 2055 O O . LEU A 1 265 ? -1.586 1.084 -18.781 1 98.75 265 LEU A O 1
ATOM 2059 N N . GLY A 1 266 ? -2.205 2.107 -16.859 1 98.44 266 GLY A N 1
ATOM 2060 C CA . GLY A 1 266 ? -1.403 3.289 -17.141 1 98.44 266 GLY A CA 1
ATOM 2061 C C . GLY A 1 266 ? 0.078 3.076 -16.891 1 98.44 266 GLY A C 1
ATOM 2062 O O . GLY A 1 266 ? 0.911 3.84 -17.391 1 98.44 266 GLY A O 1
ATOM 2063 N N . ASN A 1 267 ? 0.399 2.021 -16.141 1 98.5 267 ASN A N 1
ATOM 2064 C CA . ASN A 1 267 ? 1.78 1.834 -15.711 1 98.5 267 AS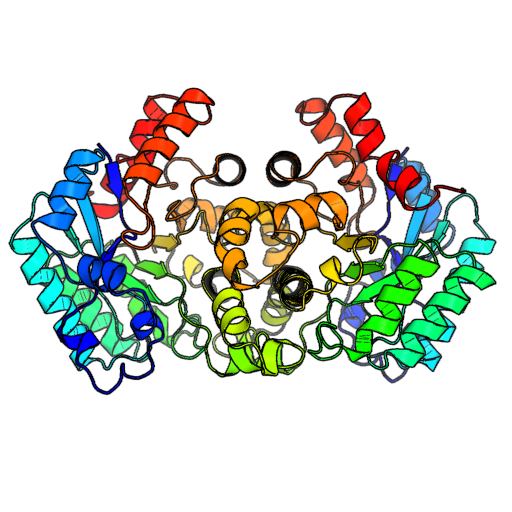N A CA 1
ATOM 2065 C C . ASN A 1 267 ? 2.352 0.513 -16.219 1 98.5 267 ASN A C 1
ATOM 2067 O O . ASN A 1 267 ? 3.57 0.339 -16.266 1 98.5 267 ASN A O 1
ATOM 2071 N N . MET A 1 268 ? 1.51 -0.421 -16.547 1 98.75 268 MET A N 1
ATOM 2072 C CA . MET A 1 268 ? 1.919 -1.746 -17.016 1 98.75 268 MET A CA 1
ATOM 2073 C C . MET A 1 268 ? 1.418 -2.014 -18.422 1 98.75 268 MET A C 1
ATOM 2075 O O . MET A 1 268 ? 0.297 -1.637 -18.781 1 98.75 268 MET A O 1
ATOM 2079 N N . PRO A 1 269 ? 2.203 -2.703 -19.25 1 98.62 269 PRO A N 1
ATOM 2080 C CA . PRO A 1 269 ? 1.654 -3.119 -20.547 1 98.62 269 PRO A CA 1
ATOM 2081 C C . PRO A 1 269 ? 0.511 -4.121 -20.406 1 98.62 269 PRO A C 1
ATOM 2083 O O . PRO A 1 269 ? 0.56 -5.004 -19.547 1 98.62 269 PRO A O 1
ATOM 2086 N N . LEU A 1 270 ? -0.492 -3.98 -21.234 1 98.75 270 LEU A N 1
ATOM 2087 C CA . LEU A 1 270 ? -1.665 -4.848 -21.188 1 98.75 270 LEU A CA 1
ATOM 2088 C C . LEU A 1 270 ? -1.262 -6.312 -21.281 1 98.75 270 LEU A C 1
ATOM 2090 O O . LEU A 1 270 ? -1.889 -7.18 -20.672 1 98.75 270 LEU A O 1
ATOM 2094 N N . SER A 1 271 ? -0.171 -6.633 -22 1 98.56 271 SER A N 1
ATOM 2095 C CA . SER A 1 271 ? 0.27 -8.008 -22.234 1 98.56 271 SER A CA 1
ATOM 2096 C C . SER A 1 271 ? 0.619 -8.695 -20.922 1 98.56 271 SER A C 1
ATOM 2098 O O . SER A 1 271 ? 0.714 -9.93 -20.859 1 98.56 271 SER A O 1
ATOM 2100 N N . GLN A 1 272 ? 0.78 -7.895 -19.859 1 98.62 272 GLN A N 1
ATOM 2101 C CA . GLN A 1 272 ? 1.194 -8.477 -18.578 1 98.62 272 GLN A CA 1
ATOM 2102 C C . GLN A 1 272 ? 0.081 -8.375 -17.547 1 98.62 272 GLN A C 1
ATOM 2104 O O . GLN A 1 272 ? 0.311 -8.609 -16.359 1 98.62 272 GLN A O 1
ATOM 2109 N N . VAL A 1 273 ? -1.062 -8 -17.922 1 98.88 273 VAL A N 1
ATOM 2110 C CA . VAL A 1 273 ? -2.201 -7.871 -17.031 1 98.88 273 VAL A CA 1
ATOM 2111 C C . VAL A 1 273 ? -3.242 -8.938 -17.344 1 98.88 273 VAL A C 1
ATOM 2113 O O . VAL A 1 273 ? -3.656 -9.078 -18.5 1 98.88 273 VAL A O 1
ATOM 2116 N N . MET A 1 274 ? -3.623 -9.695 -16.328 1 98.88 274 MET A N 1
ATOM 2117 C CA . MET A 1 274 ? -4.473 -10.859 -16.531 1 98.88 274 MET A CA 1
ATOM 2118 C C . MET A 1 274 ? -5.68 -10.836 -15.602 1 98.88 274 MET A C 1
ATOM 2120 O O . MET A 1 274 ? -5.586 -10.328 -14.484 1 98.88 274 MET A O 1
ATOM 2124 N N . PHE A 1 275 ? -6.766 -11.398 -16.078 1 98.75 275 PHE A N 1
ATOM 2125 C CA . PHE A 1 275 ? -8 -11.531 -15.312 1 98.75 275 PHE A CA 1
ATOM 2126 C C . PHE A 1 275 ? -7.914 -12.719 -14.352 1 98.75 275 PHE A C 1
ATOM 2128 O O . PHE A 1 275 ? -7.324 -13.75 -14.688 1 98.75 275 PHE A O 1
ATOM 2135 N N . SER A 1 276 ? -8.375 -12.57 -13.203 1 98.62 276 SER A N 1
ATOM 2136 C CA . SER A 1 276 ? -8.523 -13.625 -12.195 1 98.62 276 SER A CA 1
ATOM 2137 C C . SER A 1 276 ? -9.625 -13.289 -11.203 1 98.62 276 SER A C 1
ATOM 2139 O O . SER A 1 276 ? -10.117 -12.156 -11.164 1 98.62 276 SER A O 1
ATOM 2141 N N . VAL A 1 277 ? -10.117 -14.25 -10.414 1 98.44 277 VAL A N 1
ATOM 2142 C CA . VAL A 1 277 ? -11.336 -14.008 -9.648 1 98.44 277 VAL A CA 1
ATOM 2143 C C . VAL A 1 277 ? -11.055 -14.148 -8.156 1 98.44 277 VAL A C 1
ATOM 2145 O O . VAL A 1 277 ? -11.617 -13.422 -7.34 1 98.44 277 VAL A O 1
ATOM 2148 N N . ASP A 1 278 ? -10.156 -15.047 -7.77 1 98.19 278 ASP A N 1
ATOM 2149 C CA . ASP A 1 278 ? -9.922 -15.367 -6.363 1 98.19 278 ASP A CA 1
ATOM 2150 C C . ASP A 1 278 ? -11.023 -16.281 -5.82 1 98.19 278 ASP A C 1
ATOM 2152 O O . ASP A 1 278 ? -11.461 -16.125 -4.68 1 98.19 278 ASP A O 1
ATOM 2156 N N . TYR A 1 279 ? -11.469 -17.234 -6.59 1 97.81 279 TYR A N 1
ATOM 2157 C CA . TYR A 1 279 ? -12.469 -18.203 -6.16 1 97.81 279 TYR A CA 1
ATOM 2158 C C . TYR A 1 279 ? -11.898 -19.141 -5.098 1 97.81 279 TYR A C 1
ATOM 2160 O O . TYR A 1 279 ? -10.773 -19.625 -5.223 1 97.81 279 TYR A O 1
ATOM 2168 N N . PRO A 1 280 ? -12.711 -19.453 -4.055 1 97.12 280 PRO A N 1
ATOM 2169 C CA . PRO A 1 280 ? -14.117 -19.094 -3.857 1 97.12 280 PRO A CA 1
ATOM 2170 C C . PRO A 1 280 ? -14.297 -17.906 -2.924 1 97.12 280 PRO A C 1
ATOM 2172 O O . PRO A 1 280 ? -15.406 -17.625 -2.461 1 97.12 280 PRO A O 1
ATOM 2175 N N . PHE A 1 281 ? -13.219 -17.188 -2.623 1 95.81 281 PHE A N 1
ATOM 2176 C CA . PHE A 1 281 ? -13.344 -16.031 -1.75 1 95.81 281 PHE A CA 1
ATOM 2177 C C . PHE A 1 281 ? -14.094 -14.906 -2.447 1 95.81 281 PHE A C 1
ATOM 2179 O O . PHE A 1 281 ? -14.742 -14.086 -1.792 1 95.81 281 PHE A O 1
ATOM 2186 N N . SER A 1 282 ? -13.938 -14.781 -3.703 1 95.88 282 SER A N 1
ATOM 2187 C CA . SER A 1 282 ? -14.836 -14.031 -4.574 1 95.88 282 SER A CA 1
ATOM 2188 C C . SER A 1 282 ? -15.633 -14.961 -5.484 1 95.88 282 SER A C 1
ATOM 2190 O O . SER A 1 282 ? -15.188 -16.062 -5.789 1 95.88 282 SER A O 1
ATOM 2192 N N . ASP A 1 283 ? -16.766 -14.461 -5.906 1 95.06 283 ASP A N 1
ATOM 2193 C CA . ASP A 1 283 ? -17.625 -15.258 -6.766 1 95.06 283 ASP A CA 1
ATOM 2194 C C . ASP A 1 283 ? -17.328 -15.008 -8.242 1 95.06 283 ASP A C 1
ATOM 2196 O O . ASP A 1 283 ? -17.078 -13.875 -8.641 1 95.06 283 ASP A O 1
ATOM 2200 N N . ASN A 1 284 ? -17.375 -16.109 -9.031 1 98 284 ASN A N 1
ATOM 2201 C CA . ASN A 1 284 ? -17.188 -15.961 -10.477 1 98 284 ASN A CA 1
ATOM 2202 C C . ASN A 1 284 ? -18.172 -14.984 -11.078 1 98 284 ASN A C 1
ATOM 2204 O O . ASN A 1 284 ? -17.875 -14.32 -12.078 1 98 284 ASN A O 1
ATOM 2208 N N . ARG A 1 285 ? -19.438 -14.906 -10.523 1 97.81 285 ARG A N 1
ATOM 2209 C CA . ARG A 1 285 ? -20.453 -13.961 -11 1 97.81 285 ARG A CA 1
ATOM 2210 C C . ARG A 1 285 ? -19.922 -12.531 -10.961 1 97.81 285 ARG A C 1
ATOM 2212 O O . ARG A 1 285 ? -20.156 -11.75 -11.883 1 97.81 285 ARG A O 1
ATOM 2219 N N . LEU A 1 286 ? -19.156 -12.203 -9.883 1 97.88 286 LEU A N 1
ATOM 2220 C CA . LEU A 1 286 ? -18.578 -10.867 -9.758 1 97.88 286 LEU A CA 1
ATOM 2221 C C . LEU A 1 286 ? -17.531 -10.625 -10.844 1 97.88 286 LEU A C 1
ATOM 2223 O O . LEU A 1 286 ? -17.406 -9.516 -11.367 1 97.88 286 LEU A O 1
ATOM 2227 N N . GLY A 1 287 ? -16.75 -11.672 -11.125 1 97.94 287 GLY A N 1
ATOM 2228 C CA . GLY A 1 287 ? -15.805 -11.578 -12.219 1 97.94 287 GLY A CA 1
ATOM 2229 C C . GLY A 1 287 ? -16.453 -11.312 -13.555 1 97.94 287 GLY A C 1
ATOM 2230 O O . GLY A 1 287 ? -16 -10.461 -14.32 1 97.94 287 GLY A O 1
ATOM 2231 N N . LYS A 1 288 ? -17.5 -12.031 -13.805 1 98.25 288 LYS A N 1
ATOM 2232 C CA . LYS A 1 288 ? -18.25 -11.836 -15.039 1 98.25 288 LYS A CA 1
ATOM 2233 C C . LYS A 1 288 ? -18.781 -10.406 -15.141 1 98.25 288 LYS A C 1
ATOM 2235 O O . LYS A 1 288 ? -18.656 -9.758 -16.172 1 98.25 288 LYS A O 1
ATOM 2240 N N . GLU A 1 289 ? -19.375 -9.898 -14.094 1 98.19 289 GLU A N 1
ATOM 2241 C CA . GLU A 1 289 ? -19.891 -8.539 -14.047 1 98.19 289 GLU A CA 1
ATOM 2242 C C . GLU A 1 289 ? -18.781 -7.516 -14.242 1 98.19 289 GLU A C 1
ATOM 2244 O O . GLU A 1 289 ? -18.984 -6.473 -14.867 1 98.19 289 GLU A O 1
ATOM 2249 N N . TYR A 1 290 ? -17.625 -7.805 -13.711 1 98.31 290 TYR A N 1
ATOM 2250 C CA . TYR A 1 290 ? -16.453 -6.941 -13.844 1 98.31 290 TYR A CA 1
ATOM 2251 C C . TYR A 1 290 ? -16.047 -6.801 -15.305 1 98.31 290 TYR A C 1
ATOM 2253 O O . TYR A 1 290 ? -15.805 -5.691 -15.781 1 98.31 290 TYR A O 1
ATOM 2261 N N . LEU A 1 291 ? -15.977 -7.922 -16.031 1 98.25 291 LEU A N 1
ATOM 2262 C CA . LEU A 1 291 ? -15.641 -7.887 -17.438 1 98.25 291 LEU A CA 1
ATOM 2263 C C . LEU A 1 291 ? -16.656 -7.07 -18.219 1 98.25 291 LEU A C 1
ATOM 2265 O O . LEU A 1 291 ? -16.297 -6.324 -19.141 1 98.25 291 LEU A O 1
ATOM 2269 N N . GLU A 1 292 ? -17.922 -7.184 -17.844 1 97.88 292 GLU A N 1
ATOM 2270 C CA . GLU A 1 292 ? -18.969 -6.395 -18.484 1 97.88 292 GLU A CA 1
ATOM 2271 C C . GLU A 1 292 ? -18.797 -4.906 -18.203 1 97.88 292 GLU A C 1
ATOM 2273 O O . GLU A 1 292 ? -19 -4.07 -19.078 1 97.88 292 GLU A O 1
ATOM 2278 N N . THR A 1 293 ? -18.453 -4.609 -16.984 1 98.19 293 THR A N 1
ATOM 2279 C CA . THR A 1 293 ? -18.219 -3.221 -16.609 1 98.19 293 THR A CA 1
ATOM 2280 C C . THR A 1 293 ? -17.047 -2.629 -17.391 1 98.19 293 THR A C 1
ATOM 2282 O O . THR A 1 293 ? -17.125 -1.485 -17.844 1 98.19 293 THR A O 1
ATOM 2285 N N . ILE A 1 294 ? -15.992 -3.385 -17.5 1 98.31 294 ILE A N 1
ATOM 2286 C CA . ILE A 1 294 ? -14.82 -2.953 -18.25 1 98.31 294 ILE A CA 1
ATOM 2287 C C . ILE A 1 294 ? -15.219 -2.6 -19.688 1 98.31 294 ILE A C 1
ATOM 2289 O O . ILE A 1 294 ? -14.781 -1.583 -20.234 1 98.31 294 ILE A O 1
ATOM 2293 N N . ARG A 1 295 ? -16.047 -3.467 -20.266 1 97.25 295 ARG A N 1
ATOM 2294 C CA . ARG A 1 295 ? -16.547 -3.242 -21.625 1 97.25 295 ARG A CA 1
ATOM 2295 C C . ARG A 1 295 ? -17.406 -1.983 -21.688 1 97.25 295 ARG A C 1
ATOM 2297 O O . ARG A 1 295 ? -17.188 -1.113 -22.531 1 97.25 295 ARG A O 1
ATOM 2304 N N . LYS A 1 296 ? -18.344 -1.863 -20.828 1 97.69 296 LYS A N 1
ATOM 2305 C CA . LYS A 1 296 ? -19.328 -0.775 -20.812 1 97.69 296 LYS A CA 1
ATOM 2306 C C . LYS A 1 296 ? -18.641 0.574 -20.625 1 97.69 296 LYS A C 1
ATOM 2308 O O . LYS A 1 296 ? -19.016 1.565 -21.25 1 97.69 296 LYS A O 1
ATOM 2313 N N . GLU A 1 297 ? -17.609 0.553 -19.797 1 97.5 297 GLU A N 1
ATOM 2314 C CA . GLU A 1 297 ? -16.938 1.811 -19.469 1 97.5 297 GLU A CA 1
ATOM 2315 C C . GLU A 1 297 ? -15.812 2.107 -20.469 1 97.5 297 GLU A C 1
ATOM 2317 O O . GLU A 1 297 ? -15.195 3.17 -20.406 1 97.5 297 GLU A O 1
ATOM 2322 N N . GLY A 1 298 ? -15.578 1.229 -21.312 1 97.69 298 GLY A N 1
ATOM 2323 C CA . GLY A 1 298 ? -14.586 1.431 -22.359 1 97.69 298 GLY A CA 1
ATOM 2324 C C . GLY A 1 298 ? -13.164 1.452 -21.828 1 97.69 298 GLY A C 1
ATOM 2325 O O . GLY A 1 298 ? -12.312 2.18 -22.344 1 97.69 298 GLY A O 1
ATOM 2326 N N . VAL A 1 299 ? -12.914 0.741 -20.75 1 98.06 299 VAL A N 1
ATOM 2327 C CA . VAL A 1 299 ? -11.555 0.66 -20.219 1 98.06 299 VAL A CA 1
ATOM 2328 C C . VAL A 1 299 ? -10.648 -0.064 -21.219 1 98.06 299 VAL A C 1
ATOM 2330 O O . VAL A 1 299 ? -9.492 0.315 -21.391 1 98.06 299 VAL A O 1
ATOM 2333 N N . LEU A 1 300 ? -11.148 -1.129 -21.781 1 98.38 300 LEU A N 1
ATOM 2334 C CA . LEU A 1 300 ? -10.5 -1.9 -22.828 1 98.38 300 LEU A CA 1
ATOM 2335 C C . LEU A 1 300 ? -11.43 -2.09 -24.016 1 98.38 300 LEU A C 1
ATOM 2337 O O . LEU A 1 300 ? -12.648 -2.201 -23.844 1 98.38 300 LEU A O 1
ATOM 2341 N N . ASP A 1 301 ? -10.859 -2.156 -25.219 1 97.62 301 ASP A N 1
ATOM 2342 C CA . ASP A 1 301 ? -11.648 -2.562 -26.375 1 97.62 301 ASP A CA 1
ATOM 2343 C C . ASP A 1 301 ? -11.797 -4.082 -26.422 1 97.62 301 ASP A C 1
ATOM 2345 O O . ASP A 1 301 ? -11.305 -4.793 -25.547 1 97.62 301 ASP A O 1
ATOM 2349 N N . GLU A 1 302 ? -12.469 -4.555 -27.391 1 97.44 302 GLU A N 1
ATOM 2350 C CA . GLU A 1 302 ? -12.797 -5.977 -27.438 1 97.44 302 GLU A CA 1
ATOM 2351 C C . GLU A 1 302 ? -11.531 -6.832 -27.516 1 97.44 302 GLU A C 1
ATOM 2353 O O . GLU A 1 302 ? -11.445 -7.879 -26.875 1 97.44 302 GLU A O 1
ATOM 2358 N N . ASN A 1 303 ? -10.562 -6.406 -28.344 1 98 303 ASN A N 1
ATOM 2359 C CA . ASN A 1 303 ? -9.289 -7.125 -28.391 1 98 303 ASN A CA 1
ATOM 2360 C C . ASN A 1 303 ? -8.578 -7.109 -27.047 1 98 303 ASN A C 1
ATOM 2362 O O . ASN A 1 303 ? -7.984 -8.109 -26.641 1 98 303 ASN A O 1
ATOM 2366 N N . GLY A 1 304 ? -8.625 -5.988 -26.406 1 98.5 304 GLY A N 1
ATOM 2367 C CA . GLY A 1 304 ? -8.039 -5.863 -25.078 1 98.5 304 GLY A CA 1
ATOM 2368 C C . GLY A 1 304 ? -8.703 -6.754 -24.047 1 98.5 304 GLY A C 1
ATOM 2369 O O . GLY A 1 304 ? -8.031 -7.359 -23.219 1 98.5 304 GLY A O 1
ATOM 2370 N N . ILE A 1 305 ? -10 -6.816 -24.141 1 98.38 305 ILE A N 1
ATOM 2371 C CA . ILE A 1 305 ? -10.734 -7.648 -23.203 1 98.38 305 ILE A CA 1
ATOM 2372 C C . ILE A 1 305 ? -10.375 -9.117 -23.422 1 98.38 305 ILE A C 1
ATOM 2374 O O . ILE A 1 305 ? -10.211 -9.867 -22.453 1 98.38 305 ILE A O 1
ATOM 2378 N N . GLU A 1 306 ? -10.273 -9.516 -24.641 1 98.19 306 GLU A N 1
ATOM 2379 C CA . GLU A 1 306 ? -9.891 -10.891 -24.938 1 98.19 306 GLU A CA 1
ATOM 2380 C C . GLU A 1 306 ? -8.492 -11.203 -24.406 1 98.19 306 GLU A C 1
ATOM 2382 O O . GLU A 1 306 ? -8.273 -12.258 -23.797 1 98.19 306 GLU A O 1
ATOM 2387 N N . ALA A 1 307 ? -7.523 -10.305 -24.656 1 98.62 307 ALA A N 1
ATOM 2388 C CA . ALA A 1 307 ? -6.176 -10.469 -24.109 1 98.62 307 ALA A CA 1
ATOM 2389 C C . ALA A 1 307 ? -6.195 -10.539 -22.594 1 98.62 307 ALA A C 1
ATOM 2391 O O . ALA A 1 307 ? -5.59 -11.438 -22 1 98.62 307 ALA A O 1
ATOM 2392 N N . PHE A 1 308 ? -6.934 -9.68 -22.016 1 98.81 308 PHE A N 1
ATOM 2393 C CA . PHE A 1 308 ? -7.039 -9.555 -20.562 1 98.81 308 PHE A CA 1
ATOM 2394 C C . PHE A 1 308 ? -7.703 -10.781 -19.969 1 98.81 308 PHE A C 1
ATOM 2396 O O . PHE A 1 308 ? -7.211 -11.344 -18.984 1 98.81 308 PHE A O 1
ATOM 2403 N N . ALA A 1 309 ? -8.75 -11.266 -20.531 1 98.75 309 ALA A N 1
ATOM 2404 C CA . ALA A 1 309 ? -9.609 -12.305 -19.953 1 98.75 309 ALA A CA 1
ATOM 2405 C C . ALA A 1 309 ? -8.977 -13.68 -20.125 1 98.75 309 ALA A C 1
ATOM 2407 O O . ALA A 1 309 ? -9.211 -14.578 -19.312 1 98.75 309 ALA A O 1
ATOM 2408 N N . SER A 1 310 ? -8.227 -13.875 -21.266 1 98.19 310 SER A N 1
ATOM 2409 C CA . SER A 1 310 ? -7.746 -15.234 -21.484 1 98.19 310 SER A CA 1
ATOM 2410 C C . SER A 1 310 ? -6.434 -15.242 -22.266 1 98.19 310 SER A C 1
ATOM 2412 O O . SER A 1 310 ? -5.559 -16.062 -22.016 1 98.19 310 SER A O 1
ATOM 2414 N N . GLY A 1 311 ? -6.266 -14.32 -23.156 1 98.25 311 GLY A N 1
ATOM 2415 C CA . GLY A 1 311 ? -5.141 -14.352 -24.078 1 98.25 311 GLY A CA 1
ATOM 2416 C C . GLY A 1 311 ? -3.795 -14.266 -23.375 1 98.25 311 GLY A C 1
ATOM 2417 O O . GLY A 1 311 ? -2.883 -15.039 -23.688 1 98.25 311 GLY A O 1
ATOM 2418 N N . ASN A 1 312 ? -3.637 -13.336 -22.5 1 98.69 312 ASN A N 1
ATOM 2419 C CA . ASN A 1 312 ? -2.371 -13.133 -21.812 1 98.69 312 ASN A CA 1
ATOM 2420 C C . ASN A 1 312 ? -2.014 -14.336 -20.938 1 98.69 312 ASN A C 1
ATOM 2422 O O . ASN A 1 312 ? -0.86 -14.766 -20.906 1 98.69 312 ASN A O 1
ATOM 2426 N N . ALA A 1 313 ? -2.979 -14.859 -20.219 1 98.62 313 ALA A N 1
ATOM 2427 C CA . ALA A 1 313 ? -2.742 -16.047 -19.406 1 98.62 313 ALA A CA 1
ATOM 2428 C C . ALA A 1 313 ? -2.348 -17.234 -20.266 1 98.62 313 ALA A C 1
ATOM 2430 O O . ALA A 1 313 ? -1.452 -18 -19.906 1 98.62 313 ALA A O 1
ATOM 2431 N N . ARG A 1 314 ? -3.039 -17.391 -21.406 1 97.75 314 ARG A N 1
ATOM 2432 C CA . ARG A 1 314 ? -2.719 -18.484 -22.328 1 97.75 314 ARG A CA 1
ATOM 2433 C C . ARG A 1 314 ? -1.266 -18.406 -22.781 1 97.75 314 ARG A C 1
ATOM 2435 O O . ARG A 1 314 ? -0.561 -19.422 -22.797 1 97.75 314 ARG A O 1
ATOM 2442 N N . ARG A 1 315 ? -0.836 -17.25 -23.141 1 97.69 315 ARG A N 1
ATOM 2443 C CA . ARG A 1 315 ? 0.525 -17.047 -23.625 1 97.69 315 ARG A CA 1
ATOM 2444 C C . ARG A 1 315 ? 1.545 -17.312 -22.516 1 97.69 315 ARG A C 1
ATOM 2446 O O . ARG A 1 315 ? 2.6 -17.891 -22.766 1 97.69 315 ARG A O 1
ATOM 2453 N N . LEU A 1 316 ? 1.247 -16.891 -21.328 1 98.38 316 LEU A N 1
ATOM 2454 C CA . LEU A 1 316 ? 2.195 -17 -20.234 1 98.38 316 LEU A CA 1
ATOM 2455 C C . LEU A 1 316 ? 2.297 -18.453 -19.75 1 98.38 316 LEU A C 1
ATOM 2457 O O . LEU A 1 316 ? 3.391 -18.938 -19.453 1 98.38 316 LEU A O 1
ATOM 2461 N N . LEU A 1 317 ? 1.154 -19.141 -19.656 1 98.25 317 LEU A N 1
ATOM 2462 C CA . LEU A 1 317 ? 1.101 -20.375 -18.875 1 98.25 317 LEU A CA 1
ATOM 2463 C C . LEU A 1 317 ? 1.096 -21.594 -19.797 1 98.25 317 LEU A C 1
ATOM 2465 O O . LEU A 1 317 ? 1.474 -22.688 -19.375 1 98.25 317 LEU A O 1
ATOM 2469 N N . PHE A 1 318 ? 0.605 -21.484 -21 1 94.56 318 PHE A N 1
ATOM 2470 C CA . PHE A 1 318 ? 0.367 -22.656 -21.844 1 94.56 318 PHE A CA 1
ATOM 2471 C C . PHE A 1 318 ? 1.167 -22.562 -23.125 1 94.56 318 PHE A C 1
ATOM 2473 O O . PHE A 1 318 ? 0.857 -23.25 -24.109 1 94.56 318 PHE A O 1
ATOM 2480 N N . HIS A 1 319 ? 2.195 -21.5 -23.219 1 75.5 319 HIS A N 1
ATOM 2481 C CA . HIS A 1 319 ? 2.93 -21.344 -24.469 1 75.5 319 HIS A CA 1
ATOM 2482 C C . HIS A 1 319 ? 3.795 -22.578 -24.766 1 75.5 319 HIS A C 1
ATOM 2484 O O . HIS A 1 319 ? 4.582 -22.984 -23.906 1 75.5 319 HIS A O 1
ATOM 2490 N N . GLN A 1 320 ? 3.229 -23.703 -25.062 1 53.84 320 GLN A N 1
ATOM 2491 C CA . GLN A 1 320 ? 4.023 -24.812 -25.578 1 53.84 320 GLN A CA 1
ATOM 2492 C C . GLN A 1 320 ? 4.879 -24.375 -26.766 1 53.84 320 GLN A C 1
ATOM 2494 O O . GLN A 1 320 ? 4.398 -23.688 -27.656 1 53.84 320 GLN A O 1
ATOM 2499 N N . GLY A 1 321 ? 6.176 -23.844 -26.422 1 39.62 321 GLY A N 1
ATOM 2500 C CA . GLY A 1 321 ? 7.09 -23.969 -27.547 1 39.62 321 GLY A CA 1
ATOM 2501 C C . GLY A 1 321 ? 6.918 -25.266 -28.297 1 39.62 321 GLY A C 1
ATOM 2502 O O . GLY A 1 321 ? 6.395 -26.25 -27.766 1 39.62 321 GLY A O 1
ATOM 2503 N N . MET B 1 1 ? -2.004 30.328 -8.938 1 91.56 1 MET B N 1
ATOM 2504 C CA . MET B 1 1 ? -1.16 30.172 -7.754 1 91.56 1 MET B CA 1
ATOM 2505 C C . MET B 1 1 ? -1.672 29.031 -6.871 1 91.56 1 MET B C 1
ATOM 2507 O O . MET B 1 1 ? -2.867 28.734 -6.871 1 91.56 1 MET B O 1
ATOM 2511 N N . SER B 1 2 ? -0.751 28.375 -6.27 1 97.94 2 SER B N 1
ATOM 2512 C CA . SER B 1 2 ? -1.11 27.188 -5.508 1 97.94 2 SER B CA 1
ATOM 2513 C C . SER B 1 2 ? -0.837 27.375 -4.02 1 97.94 2 SER B C 1
ATOM 2515 O O . SER B 1 2 ? -0.078 28.266 -3.633 1 97.94 2 SER B O 1
ATOM 2517 N N . ILE B 1 3 ? -1.601 26.719 -3.199 1 98.5 3 ILE B N 1
ATOM 2518 C CA . ILE B 1 3 ? -1.317 26.516 -1.783 1 98.5 3 ILE B CA 1
ATOM 2519 C C . ILE B 1 3 ? -0.796 25.094 -1.567 1 98.5 3 ILE B C 1
ATOM 2521 O O . ILE B 1 3 ? -1.438 24.125 -1.974 1 98.5 3 ILE B O 1
ATOM 2525 N N . THR B 1 4 ? 0.404 24.938 -1.012 1 98.69 4 THR B N 1
ATOM 2526 C CA . THR B 1 4 ? 1.001 23.625 -0.767 1 98.69 4 THR B CA 1
ATOM 2527 C C . THR B 1 4 ? 1.112 23.359 0.731 1 98.69 4 THR B C 1
ATOM 2529 O O . THR B 1 4 ? 1.395 24.266 1.513 1 98.69 4 THR B O 1
ATOM 2532 N N . LEU B 1 5 ? 0.785 22.109 1.239 1 97.31 5 LEU B N 1
ATOM 2533 C CA . LEU B 1 5 ? 0.584 21.969 2.678 1 97.31 5 LEU B CA 1
ATOM 2534 C C . LEU B 1 5 ? 1.312 20.75 3.215 1 97.31 5 LEU B C 1
ATOM 2536 O O . LEU B 1 5 ? 0.989 20.25 4.297 1 97.31 5 LEU B O 1
ATOM 2540 N N . GLU B 1 6 ? 2.143 20.094 2.785 1 96.5 6 GLU B N 1
ATOM 2541 C CA . GLU B 1 6 ? 3.174 19.156 3.203 1 96.5 6 GLU B CA 1
ATOM 2542 C C . GLU B 1 6 ? 4.559 19.609 2.75 1 96.5 6 GLU B C 1
ATOM 2544 O O . GLU B 1 6 ? 5.246 18.891 2.021 1 96.5 6 GLU B O 1
ATOM 2549 N N . GLU B 1 7 ? 4.926 20.812 3.195 1 98.5 7 GLU B N 1
ATOM 2550 C CA . GLU B 1 7 ? 6.207 21.438 2.895 1 98.5 7 GLU B CA 1
ATOM 2551 C C . GLU B 1 7 ? 7.078 21.547 4.145 1 98.5 7 GLU B C 1
ATOM 2553 O O . GLU B 1 7 ? 6.605 21.953 5.207 1 98.5 7 GLU B O 1
ATOM 2558 N N . HIS B 1 8 ? 8.312 21.203 4.027 1 98.25 8 HIS B N 1
ATOM 2559 C CA . HIS B 1 8 ? 9.023 20.844 5.254 1 98.25 8 HIS B CA 1
ATOM 2560 C C . HIS B 1 8 ? 10.078 21.891 5.598 1 98.25 8 HIS B C 1
ATOM 2562 O O . HIS B 1 8 ? 10.586 22.578 4.711 1 98.25 8 HIS B O 1
ATOM 2568 N N . PHE B 1 9 ? 10.273 21.984 6.828 1 97.38 9 PHE B N 1
ATOM 2569 C CA . PHE B 1 9 ? 11.445 22.672 7.363 1 97.38 9 PHE B CA 1
ATOM 2570 C C . PHE B 1 9 ? 12.125 21.828 8.438 1 97.38 9 PHE B C 1
ATOM 2572 O O . PHE B 1 9 ? 11.602 20.781 8.844 1 97.38 9 PHE B O 1
ATOM 2579 N N . LEU B 1 10 ? 13.32 22.156 8.75 1 95.75 10 LEU B N 1
ATOM 2580 C CA . LEU B 1 10 ? 14.102 21.562 9.828 1 95.75 10 LEU B CA 1
ATOM 2581 C C . LEU B 1 10 ? 14.539 22.625 10.828 1 95.75 10 LEU B C 1
ATOM 2583 O O . LEU B 1 10 ? 15.312 23.516 10.492 1 95.75 10 LEU B O 1
ATOM 2587 N N . SER B 1 11 ? 14.008 22.516 12.016 1 95.25 11 SER B N 1
ATOM 2588 C CA . SER B 1 11 ? 14.312 23.5 13.055 1 95.25 11 SER B CA 1
ATOM 2589 C C . SER B 1 11 ? 15.766 23.406 13.492 1 95.25 11 SER B C 1
ATOM 2591 O O . SER B 1 11 ? 16.328 22.312 13.57 1 95.25 11 SER B O 1
ATOM 2593 N N . GLN B 1 12 ? 16.312 24.609 13.836 1 90.69 12 GLN B N 1
ATOM 2594 C CA . GLN B 1 12 ? 17.656 24.641 14.398 1 90.69 12 GLN B CA 1
ATOM 2595 C C . GLN B 1 12 ? 17.703 23.922 15.75 1 90.69 12 GLN B C 1
ATOM 2597 O O . GLN B 1 12 ? 18.672 23.219 16.047 1 90.69 12 GLN B O 1
ATOM 2602 N N . ALA B 1 13 ? 16.656 24.109 16.5 1 88.81 13 ALA B N 1
ATOM 2603 C CA . ALA B 1 13 ? 16.562 23.469 17.797 1 88.81 13 ALA B CA 1
ATOM 2604 C C . ALA B 1 13 ? 16.625 21.938 17.656 1 88.81 13 ALA B C 1
ATOM 2606 O O . ALA B 1 13 ? 17.281 21.266 18.469 1 88.81 13 ALA B O 1
ATOM 2607 N N . ALA B 1 14 ? 15.969 21.391 16.703 1 89.06 14 ALA B N 1
ATOM 2608 C CA . ALA B 1 14 ? 15.945 19.953 16.469 1 89.06 14 ALA B CA 1
ATOM 2609 C C . ALA B 1 14 ? 17.266 19.469 15.898 1 89.06 14 ALA B C 1
ATOM 2611 O O . ALA B 1 14 ? 17.797 18.438 16.328 1 89.06 14 ALA B O 1
ATOM 2612 N N . HIS B 1 15 ? 17.766 20.203 14.969 1 84.75 15 HIS B N 1
ATOM 2613 C CA . HIS B 1 15 ? 18.969 19.781 14.242 1 84.75 15 HIS B CA 1
ATOM 2614 C C . HIS B 1 15 ? 20.188 19.766 15.164 1 84.75 15 HIS B C 1
ATOM 2616 O O . HIS B 1 15 ? 21.094 18.938 14.984 1 84.75 15 HIS B O 1
ATOM 2622 N N . SER B 1 16 ? 20.172 20.578 16.156 1 81.38 16 SER B N 1
ATOM 2623 C CA . SER B 1 16 ? 21.312 20.688 17.062 1 81.38 16 SER B CA 1
ATOM 2624 C C . SER B 1 16 ? 21.125 19.797 18.281 1 81.38 16 SER B C 1
ATOM 2626 O O . SER B 1 16 ? 22.031 19.656 19.109 1 81.38 16 SER B O 1
ATOM 2628 N N . SER B 1 17 ? 20.016 19.156 18.344 1 81.5 17 SER B N 1
ATOM 2629 C CA . SER B 1 17 ? 19.688 18.359 19.531 1 81.5 17 SER B CA 1
ATOM 2630 C C . SER B 1 17 ? 20.484 17.062 19.531 1 81.5 17 SER B C 1
ATOM 2632 O O . SER B 1 17 ? 20.672 16.438 18.484 1 81.5 17 SER B O 1
ATOM 2634 N N . THR B 1 18 ? 20.859 16.578 20.688 1 77.31 18 THR B N 1
ATOM 2635 C CA . THR B 1 18 ? 21.625 15.336 20.875 1 77.31 18 THR B CA 1
ATOM 2636 C C . THR B 1 18 ? 20.75 14.117 20.562 1 77.31 18 THR B C 1
ATOM 2638 O O . THR B 1 18 ? 21.266 13.07 20.172 1 77.31 18 THR B O 1
ATOM 2641 N N . VAL B 1 19 ? 19.516 14.336 20.75 1 76.12 19 VAL B N 1
ATOM 2642 C CA . VAL B 1 19 ? 18.609 13.203 20.562 1 76.12 19 VAL B CA 1
ATOM 2643 C C . VAL B 1 19 ? 18.406 12.945 19.078 1 76.12 19 VAL B C 1
ATOM 2645 O O . VAL B 1 19 ? 17.953 11.859 18.688 1 76.12 19 VAL B O 1
ATOM 2648 N N . ALA B 1 20 ? 18.719 13.859 18.281 1 74.12 20 ALA B N 1
ATOM 2649 C CA . ALA B 1 20 ? 18.469 13.734 16.844 1 74.12 20 ALA B CA 1
ATOM 2650 C C . ALA B 1 20 ? 19.703 13.172 16.125 1 74.12 20 ALA B C 1
ATOM 2652 O O . ALA B 1 20 ? 19.75 13.148 14.891 1 74.12 20 ALA B O 1
ATOM 2653 N N . THR B 1 21 ? 20.641 12.773 16.891 1 73.69 21 THR B N 1
ATOM 2654 C CA . THR B 1 21 ? 21.906 12.32 16.312 1 73.69 21 THR B CA 1
ATOM 2655 C C . THR B 1 21 ? 21.672 11.18 15.328 1 73.69 21 THR B C 1
ATOM 2657 O O . THR B 1 21 ? 22.344 11.078 14.305 1 73.69 21 THR B O 1
ATOM 2660 N N . ASN B 1 22 ? 20.656 10.422 15.555 1 75.31 22 ASN B N 1
ATOM 2661 C CA . ASN B 1 22 ? 20.453 9.25 14.711 1 75.31 22 ASN B CA 1
ATOM 2662 C C . ASN B 1 22 ? 19.344 9.484 13.688 1 75.31 22 ASN B C 1
ATOM 2664 O O . ASN B 1 22 ? 18.828 8.539 13.086 1 75.31 22 ASN B O 1
ATOM 2668 N N . ASP B 1 23 ? 18.969 10.695 13.562 1 81.31 23 ASP B N 1
ATOM 2669 C CA . ASP B 1 23 ? 17.984 11.023 12.531 1 81.31 23 ASP B CA 1
ATOM 2670 C C . ASP B 1 23 ? 18.562 10.812 11.141 1 81.31 23 ASP B C 1
ATOM 2672 O O . ASP B 1 23 ? 19.578 11.43 10.781 1 81.31 23 ASP B O 1
ATOM 2676 N N . PRO B 1 24 ? 17.875 9.984 10.352 1 81.62 24 PRO B N 1
ATOM 2677 C CA . PRO B 1 24 ? 18.391 9.703 9.016 1 81.62 24 PRO B CA 1
ATOM 2678 C C . PRO B 1 24 ? 18.531 10.961 8.156 1 81.62 24 PRO B C 1
ATOM 2680 O O . PRO B 1 24 ? 19.25 10.953 7.152 1 81.62 24 PRO B O 1
ATOM 2683 N N . ILE B 1 25 ? 17.875 12.008 8.508 1 83.38 25 ILE B N 1
ATOM 2684 C CA . ILE B 1 25 ? 17.906 13.25 7.75 1 83.38 25 ILE B CA 1
ATOM 2685 C C . ILE B 1 25 ? 19.328 13.781 7.68 1 83.38 25 ILE B C 1
ATOM 2687 O O . ILE B 1 25 ? 19.703 14.477 6.727 1 83.38 25 ILE B O 1
ATOM 2691 N N . HIS B 1 26 ? 20.125 13.406 8.625 1 83.12 26 HIS B N 1
ATOM 2692 C CA . HIS B 1 26 ? 21.516 13.859 8.656 1 83.12 26 HIS B CA 1
ATOM 2693 C C . HIS B 1 26 ? 22.312 13.266 7.5 1 83.12 26 HIS B C 1
ATOM 2695 O O . HIS B 1 26 ? 23.391 13.766 7.156 1 83.12 26 HIS B O 1
ATOM 2701 N N . GLY B 1 27 ? 21.812 12.172 6.941 1 83.12 27 GLY B N 1
ATOM 2702 C CA . GLY B 1 27 ? 22.5 11.547 5.816 1 83.12 27 GLY B CA 1
ATOM 2703 C C . GLY B 1 27 ? 22.094 12.133 4.477 1 83.12 27 GLY B C 1
ATOM 2704 O O . GLY B 1 27 ? 22.656 11.758 3.441 1 83.12 27 GLY B O 1
ATOM 2705 N N . PHE B 1 28 ? 21.219 13.133 4.492 1 87.56 28 PHE B N 1
ATOM 2706 C CA . PHE B 1 28 ? 20.766 13.742 3.248 1 87.56 28 PHE B CA 1
ATOM 2707 C C . PHE B 1 28 ? 21.797 14.742 2.732 1 87.56 28 PHE B C 1
ATOM 2709 O O . PHE B 1 28 ? 22.609 15.258 3.504 1 87.56 28 PHE B O 1
ATOM 2716 N N . PRO B 1 29 ? 21.75 15.016 1.396 1 90.5 29 PRO B N 1
ATOM 2717 C CA . PRO B 1 29 ? 22.672 16 0.829 1 90.5 29 PRO B CA 1
ATOM 2718 C C . PRO B 1 29 ? 22.562 17.359 1.502 1 90.5 29 PRO B C 1
ATOM 2720 O O . PRO B 1 29 ? 21.469 17.797 1.854 1 90.5 29 PRO B O 1
ATOM 2723 N N . THR B 1 30 ? 23.641 18.016 1.619 1 93.12 30 THR B N 1
ATOM 2724 C CA . THR B 1 30 ? 23.703 19.344 2.24 1 93.12 30 THR B CA 1
ATOM 2725 C C . THR B 1 30 ? 22.781 20.312 1.533 1 93.12 30 THR B C 1
ATOM 2727 O O . THR B 1 30 ? 22.188 21.203 2.17 1 93.12 30 THR B O 1
ATOM 2730 N N . SER B 1 31 ? 22.641 20.172 0.259 1 94.25 31 SER B N 1
ATOM 2731 C CA . SER B 1 31 ? 21.75 21.047 -0.511 1 94.25 31 SER B CA 1
ATOM 2732 C C . SER B 1 31 ? 20.312 20.938 -0.027 1 94.25 31 SER B C 1
ATOM 2734 O O . SER B 1 31 ? 19.594 21.938 0.013 1 94.25 31 SER B O 1
ATOM 2736 N N . ILE B 1 32 ? 19.938 19.766 0.411 1 94.19 32 ILE B N 1
ATOM 2737 C CA . ILE B 1 32 ? 18.594 19.562 0.928 1 94.19 32 ILE B CA 1
ATOM 2738 C C . ILE B 1 32 ? 18.469 20.156 2.33 1 94.19 32 ILE B C 1
ATOM 2740 O O . ILE B 1 32 ? 17.484 20.828 2.645 1 94.19 32 ILE B O 1
ATOM 2744 N N . ILE B 1 33 ? 19.469 19.922 3.135 1 93.44 33 ILE B N 1
ATOM 2745 C CA . ILE B 1 33 ? 19.469 20.453 4.496 1 93.44 33 ILE B CA 1
ATOM 2746 C C . ILE B 1 33 ? 19.406 21.969 4.461 1 93.44 33 ILE B C 1
ATOM 2748 O O . ILE B 1 33 ? 18.672 22.594 5.223 1 93.44 33 ILE B O 1
ATOM 2752 N N . ASN B 1 34 ? 20.172 22.594 3.51 1 94.31 34 ASN B N 1
ATOM 2753 C CA . ASN B 1 34 ? 20.188 24.047 3.363 1 94.31 34 ASN B CA 1
ATOM 2754 C C . ASN B 1 34 ? 18.797 24.578 3.021 1 94.31 34 ASN B C 1
ATOM 2756 O O . ASN B 1 34 ? 18.406 25.641 3.516 1 94.31 34 ASN B O 1
ATOM 2760 N N . LYS B 1 35 ? 18.109 23.844 2.236 1 96.31 35 LYS B N 1
ATOM 2761 C CA . LYS B 1 35 ? 16.766 24.266 1.865 1 96.31 35 LYS B CA 1
ATOM 2762 C C . LYS B 1 35 ? 15.789 24.078 3.021 1 96.31 35 LYS B C 1
ATOM 2764 O O . LYS B 1 35 ? 14.844 24.859 3.188 1 96.31 35 LYS B O 1
ATOM 2769 N N . LEU B 1 36 ? 16.031 23.062 3.824 1 96.31 36 LEU B N 1
ATOM 2770 C CA . LEU B 1 36 ? 15.156 22.75 4.949 1 96.31 36 LEU B CA 1
ATOM 2771 C C . LEU B 1 36 ? 15.25 23.828 6.023 1 96.31 36 LEU B C 1
ATOM 2773 O O . LEU B 1 36 ? 14.266 24.094 6.723 1 96.31 36 LEU B O 1
ATOM 2777 N N . VAL B 1 37 ? 16.406 24.453 6.152 1 93.94 37 VAL B N 1
ATOM 2778 C CA . VAL B 1 37 ? 16.594 25.406 7.246 1 93.94 37 VAL B CA 1
ATOM 2779 C C . VAL B 1 37 ? 16.344 26.828 6.746 1 93.94 37 VAL B C 1
ATOM 2781 O O . VAL B 1 37 ? 16.391 27.781 7.523 1 93.94 37 VAL B O 1
ATOM 2784 N N . ASP B 1 38 ? 16.062 26.969 5.449 1 93.88 38 ASP B N 1
ATOM 2785 C CA . ASP B 1 38 ? 15.844 28.281 4.855 1 93.88 38 ASP B CA 1
ATOM 2786 C C . ASP B 1 38 ? 14.352 28.625 4.828 1 93.88 38 ASP B C 1
ATOM 2788 O O . ASP B 1 38 ? 13.578 27.984 4.121 1 93.88 38 ASP B O 1
ATOM 2792 N N . PHE B 1 39 ? 13.938 29.672 5.598 1 91.06 39 PHE B N 1
ATOM 2793 C CA . PHE B 1 39 ? 12.57 30.172 5.598 1 91.06 39 PHE B CA 1
ATOM 2794 C C . PHE B 1 39 ? 12.422 31.375 4.684 1 91.06 39 PHE B C 1
ATOM 2796 O O . PHE B 1 39 ? 11.305 31.844 4.426 1 91.06 39 PHE B O 1
ATOM 2803 N N . ASP B 1 40 ? 13.438 31.922 4.234 1 84.31 40 ASP B N 1
ATOM 2804 C CA . ASP B 1 40 ? 13.461 33.281 3.699 1 84.31 40 ASP B CA 1
ATOM 2805 C C . ASP B 1 40 ? 13.734 33.281 2.197 1 84.31 40 ASP B C 1
ATOM 2807 O O . ASP B 1 40 ? 12.961 32.719 1.423 1 84.31 40 ASP B O 1
ATOM 2811 N N . ASP B 1 41 ? 14.914 33.656 1.812 1 86.81 41 ASP B N 1
ATOM 2812 C CA . ASP B 1 41 ? 15.25 34.125 0.47 1 86.81 41 ASP B CA 1
ATOM 2813 C C . ASP B 1 41 ? 15.117 33 -0.552 1 86.81 41 ASP B C 1
ATOM 2815 O O . ASP B 1 41 ? 14.297 33.094 -1.468 1 86.81 41 ASP B O 1
ATOM 2819 N N . GLU B 1 42 ? 15.703 31.969 -0.297 1 93.81 42 GLU B N 1
ATOM 2820 C CA . GLU B 1 42 ? 15.742 30.922 -1.317 1 93.81 42 GLU B CA 1
ATOM 2821 C C . GLU B 1 42 ? 14.391 30.234 -1.46 1 93.81 42 GLU B C 1
ATOM 2823 O O . GLU B 1 42 ? 13.93 29.984 -2.574 1 93.81 42 GLU B O 1
ATOM 2828 N N . ARG B 1 43 ? 13.75 29.953 -0.377 1 97.25 43 ARG B N 1
ATOM 2829 C CA . ARG B 1 43 ? 12.453 29.281 -0.398 1 97.25 43 ARG B CA 1
ATOM 2830 C C . ARG B 1 43 ? 11.398 30.156 -1.068 1 97.25 43 ARG B C 1
ATOM 2832 O O . ARG B 1 43 ? 10.688 29.703 -1.968 1 97.25 43 ARG B O 1
ATOM 2839 N N . ILE B 1 44 ? 11.297 31.375 -0.691 1 97.19 44 ILE B N 1
ATOM 2840 C CA . ILE B 1 44 ? 10.289 32.281 -1.217 1 97.19 44 ILE B CA 1
ATOM 2841 C C . ILE B 1 44 ? 10.539 32.531 -2.701 1 97.19 44 ILE B C 1
ATOM 2843 O O . ILE B 1 44 ? 9.594 32.562 -3.5 1 97.19 44 ILE B O 1
ATOM 2847 N N . LYS B 1 45 ? 11.844 32.719 -3.031 1 97.12 45 LYS B N 1
ATOM 2848 C CA . LYS B 1 45 ? 12.18 32.875 -4.441 1 97.12 45 LYS B CA 1
ATOM 2849 C C . LYS B 1 45 ? 11.734 31.672 -5.258 1 97.12 45 LYS B C 1
ATOM 2851 O O . LYS B 1 45 ? 11.188 31.828 -6.355 1 97.12 45 LYS B O 1
ATOM 2856 N N . ASN B 1 46 ? 12.023 30.5 -4.746 1 97.69 46 ASN B N 1
ATOM 2857 C CA . ASN B 1 46 ? 11.609 29.266 -5.414 1 97.69 46 ASN B CA 1
ATOM 2858 C C . ASN B 1 46 ? 10.094 29.188 -5.555 1 97.69 46 ASN B C 1
ATOM 2860 O O . ASN B 1 46 ? 9.578 28.781 -6.602 1 97.69 46 ASN B O 1
ATOM 2864 N N . MET B 1 47 ? 9.352 29.562 -4.52 1 98.12 47 MET B N 1
ATOM 2865 C CA . MET B 1 47 ? 7.895 29.641 -4.57 1 98.12 47 MET B CA 1
ATOM 2866 C C . MET B 1 47 ? 7.434 30.578 -5.688 1 98.12 47 MET B C 1
ATOM 2868 O O . MET B 1 47 ? 6.602 30.188 -6.516 1 98.12 47 MET B O 1
ATOM 2872 N N . ASP B 1 48 ? 8.008 31.75 -5.738 1 97.69 48 ASP B N 1
ATOM 2873 C CA . ASP B 1 48 ? 7.629 32.75 -6.738 1 97.69 48 ASP B CA 1
ATOM 2874 C C . ASP B 1 48 ? 7.891 32.219 -8.148 1 97.69 48 ASP B C 1
ATOM 2876 O O . ASP B 1 48 ? 7.051 32.375 -9.039 1 97.69 48 ASP B O 1
ATOM 2880 N N . GLU B 1 49 ? 8.992 31.594 -8.312 1 97.81 49 GLU B N 1
ATOM 2881 C CA . GLU B 1 49 ? 9.398 31.109 -9.633 1 97.81 49 GLU B CA 1
ATOM 2882 C C . GLU B 1 49 ? 8.469 30 -10.109 1 97.81 49 GLU B C 1
ATOM 2884 O O . GLU B 1 49 ? 8.375 29.734 -11.312 1 97.81 49 GLU B O 1
ATOM 2889 N N . ASN B 1 50 ? 7.773 29.391 -9.18 1 98.19 50 ASN B N 1
ATOM 2890 C CA . ASN B 1 50 ? 7.004 28.203 -9.555 1 98.19 50 ASN B CA 1
ATOM 2891 C C . ASN B 1 50 ? 5.531 28.359 -9.188 1 98.19 50 ASN B C 1
ATOM 2893 O O . ASN B 1 50 ? 4.812 27.375 -9.055 1 98.19 50 ASN B O 1
ATOM 2897 N N . ASN B 1 51 ? 5.105 29.547 -8.906 1 98.06 51 ASN B N 1
ATOM 2898 C CA . ASN B 1 51 ? 3.705 29.938 -8.75 1 98.06 51 ASN B CA 1
ATOM 2899 C C . ASN B 1 51 ? 3.084 29.297 -7.508 1 98.06 51 ASN B C 1
ATOM 2901 O O . ASN B 1 51 ? 1.948 28.828 -7.551 1 98.06 51 ASN B O 1
ATOM 2905 N N . VAL B 1 52 ? 3.848 29.234 -6.441 1 98.56 52 VAL B N 1
ATOM 2906 C CA . VAL B 1 52 ? 3.34 28.828 -5.137 1 98.56 52 VAL B CA 1
ATOM 2907 C C . VAL B 1 52 ? 3.08 30.062 -4.281 1 98.56 52 VAL B C 1
ATOM 2909 O O . VAL B 1 52 ? 4.012 30.797 -3.945 1 98.56 52 VAL B O 1
ATOM 2912 N N . ALA B 1 53 ? 1.831 30.297 -3.961 1 98.12 53 ALA B N 1
ATOM 2913 C CA . ALA B 1 53 ? 1.448 31.5 -3.221 1 98.12 53 ALA B CA 1
ATOM 2914 C C . ALA B 1 53 ? 1.72 31.328 -1.728 1 98.12 53 ALA B C 1
ATOM 2916 O O . ALA B 1 53 ? 2.252 32.219 -1.081 1 98.12 53 ALA B O 1
ATOM 2917 N N . ILE B 1 54 ? 1.327 30.219 -1.172 1 98.25 54 ILE B N 1
ATOM 2918 C CA . ILE B 1 54 ? 1.465 29.938 0.254 1 98.25 54 ILE B CA 1
ATOM 2919 C C . ILE B 1 54 ? 2.01 28.531 0.454 1 98.25 54 ILE B C 1
ATOM 2921 O O . ILE B 1 54 ? 1.586 27.594 -0.227 1 98.25 54 ILE B O 1
ATOM 2925 N N . GLN B 1 55 ? 2.945 28.359 1.316 1 98.56 55 GLN B N 1
ATOM 2926 C CA . GLN B 1 55 ? 3.34 27.062 1.843 1 98.56 55 GLN B CA 1
ATOM 2927 C C . GLN B 1 55 ? 2.908 26.906 3.297 1 98.56 55 GLN B C 1
ATOM 2929 O O . GLN B 1 55 ? 3.217 27.75 4.137 1 98.56 55 GLN B O 1
ATOM 2934 N N . VAL B 1 56 ? 2.139 25.891 3.562 1 98.75 56 VAL B N 1
ATOM 2935 C CA . VAL B 1 56 ? 1.911 25.484 4.945 1 98.75 56 VAL B CA 1
ATOM 2936 C C . VAL B 1 56 ? 3.055 24.594 5.418 1 98.75 56 VAL B C 1
ATOM 2938 O O . VAL B 1 56 ? 3.219 23.484 4.926 1 98.75 56 VAL B O 1
ATOM 2941 N N . LEU B 1 57 ? 3.834 25.109 6.352 1 98.62 57 LEU B N 1
ATOM 2942 C CA . LEU B 1 57 ? 5.105 24.5 6.734 1 98.62 57 LEU B CA 1
ATOM 2943 C C . LEU B 1 57 ? 4.918 23.531 7.898 1 98.62 57 LEU B C 1
ATOM 2945 O O . LEU B 1 57 ? 4.141 23.812 8.82 1 98.62 57 LEU B O 1
ATOM 2949 N N . SER B 1 58 ? 5.559 22.438 7.84 1 98.31 58 SER B N 1
ATOM 2950 C CA . SER B 1 58 ? 5.605 21.469 8.922 1 98.31 58 SER B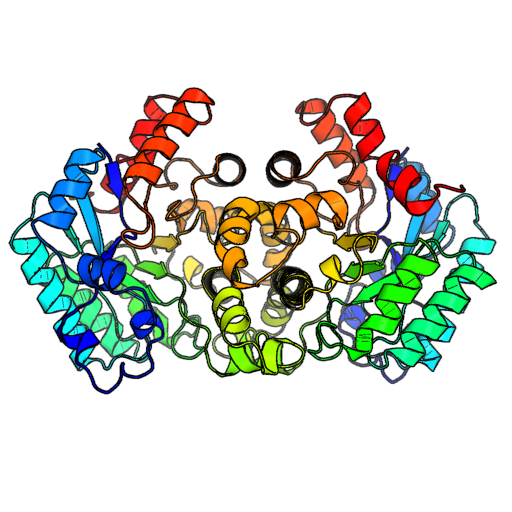 CA 1
ATOM 2951 C C . SER B 1 58 ? 7.008 20.891 9.094 1 98.31 58 SER B C 1
ATOM 2953 O O . SER B 1 58 ? 7.781 20.828 8.141 1 98.31 58 SER B O 1
ATOM 2955 N N . HIS B 1 59 ? 7.395 20.578 10.266 1 97.12 59 HIS B N 1
ATOM 2956 C CA . HIS B 1 59 ? 8.695 19.984 10.562 1 97.12 59 HIS B CA 1
ATOM 2957 C C . HIS B 1 59 ? 8.844 18.609 9.914 1 97.12 59 HIS B C 1
ATOM 2959 O O . HIS B 1 59 ? 7.859 17.891 9.758 1 97.12 59 HIS B O 1
ATOM 2965 N N . THR B 1 60 ? 10.062 18.188 9.492 1 95.81 60 THR B N 1
ATOM 2966 C CA . THR B 1 60 ? 10.352 16.812 9.086 1 95.81 60 THR B CA 1
ATOM 2967 C C . THR B 1 60 ? 10.016 15.836 10.195 1 95.81 60 THR B C 1
ATOM 2969 O O . THR B 1 60 ? 9.766 16.234 11.336 1 95.81 60 THR B O 1
ATOM 2972 N N . PRO B 1 61 ? 9.922 14.555 9.891 1 92.5 61 PRO B N 1
ATOM 2973 C CA . PRO B 1 61 ? 9.562 13.586 10.93 1 92.5 61 PRO B CA 1
ATOM 2974 C C . PRO B 1 61 ? 10.352 13.781 12.219 1 92.5 61 PRO B C 1
ATOM 2976 O O . PRO B 1 61 ? 11.57 13.977 12.172 1 92.5 61 PRO B O 1
ATOM 2979 N N . ALA B 1 62 ? 9.672 13.727 13.398 1 88 62 ALA B N 1
ATOM 2980 C CA . ALA B 1 62 ? 10.234 14.234 14.656 1 88 62 ALA B CA 1
ATOM 2981 C C . ALA B 1 62 ? 9.891 13.312 15.82 1 88 62 ALA B C 1
ATOM 2983 O O . ALA B 1 62 ? 9.852 13.75 16.969 1 88 62 ALA B O 1
ATOM 2984 N N . ASN B 1 63 ? 9.57 12.07 15.516 1 85.25 63 ASN B N 1
ATOM 2985 C CA . ASN B 1 63 ? 9.078 11.172 16.547 1 85.25 63 ASN B CA 1
ATOM 2986 C C . ASN B 1 63 ? 10.148 10.867 17.594 1 85.25 63 ASN B C 1
ATOM 2988 O O . ASN B 1 63 ? 9.859 10.258 18.625 1 85.25 63 ASN B O 1
ATOM 2992 N N . PHE B 1 64 ? 11.297 11.336 17.453 1 85 64 PHE B N 1
ATOM 2993 C CA . PHE B 1 64 ? 12.391 11.07 18.391 1 85 64 PHE B CA 1
ATOM 2994 C C . PHE B 1 64 ? 12.695 12.305 19.234 1 85 64 PHE B C 1
ATOM 2996 O O . PHE B 1 64 ? 13.508 12.25 20.156 1 85 64 PHE B O 1
ATOM 3003 N N . LEU B 1 65 ? 12.055 13.406 18.969 1 91.12 65 LEU B N 1
ATOM 3004 C CA . LEU B 1 65 ? 12.352 14.656 19.672 1 91.12 65 LEU B CA 1
ATOM 3005 C C . LEU B 1 65 ? 11.633 14.703 21.016 1 91.12 65 LEU B C 1
ATOM 3007 O O . LEU B 1 65 ? 10.547 14.133 21.172 1 91.12 65 LEU B O 1
ATOM 3011 N N . THR B 1 66 ? 12.242 15.414 21.953 1 92.56 66 THR B N 1
ATOM 3012 C CA . THR B 1 66 ? 11.609 15.648 23.25 1 92.56 66 THR B CA 1
ATOM 3013 C C . THR B 1 66 ? 10.492 16.688 23.125 1 92.56 66 THR B C 1
ATOM 3015 O O . THR B 1 66 ? 10.445 17.438 22.156 1 92.56 66 THR B O 1
ATOM 3018 N N . ALA B 1 67 ? 9.625 16.688 24.125 1 94.75 67 ALA B N 1
ATOM 3019 C CA . ALA B 1 67 ? 8.547 17.672 24.172 1 94.75 67 ALA B CA 1
ATOM 3020 C C . ALA B 1 67 ? 9.109 19.094 24.156 1 94.75 67 ALA B C 1
ATOM 3022 O O . ALA B 1 67 ? 8.555 19.969 23.484 1 94.75 67 ALA B O 1
ATOM 3023 N N . GLU B 1 68 ? 10.188 19.266 24.859 1 94.94 68 GLU B N 1
ATOM 3024 C CA . GLU B 1 68 ? 10.812 20.594 24.922 1 94.94 68 GLU B CA 1
ATOM 3025 C C . GLU B 1 68 ? 11.32 21.031 23.547 1 94.94 68 GLU B C 1
ATOM 3027 O O . GLU B 1 68 ? 11.141 22.188 23.156 1 94.94 68 GLU B O 1
ATOM 3032 N N . THR B 1 69 ? 11.969 20.094 22.859 1 95.56 69 THR B N 1
ATOM 3033 C CA . THR B 1 69 ? 12.477 20.406 21.531 1 95.56 69 THR B CA 1
ATOM 3034 C C . THR B 1 69 ? 11.328 20.688 20.562 1 95.56 69 THR B C 1
ATOM 3036 O O . THR B 1 69 ? 11.43 21.578 19.719 1 95.56 69 THR B O 1
ATOM 3039 N N . ILE B 1 70 ? 10.25 20.016 20.703 1 96.88 70 ILE B N 1
ATOM 3040 C CA . ILE B 1 70 ? 9.086 20.188 19.859 1 96.88 70 ILE B CA 1
ATOM 3041 C C . ILE B 1 70 ? 8.5 21.594 20.062 1 96.88 70 ILE B C 1
ATOM 3043 O O . ILE B 1 70 ? 8.156 22.281 19.109 1 96.88 70 ILE B O 1
ATOM 3047 N N . ILE B 1 71 ? 8.391 21.969 21.328 1 97.69 71 ILE B N 1
ATOM 3048 C CA . ILE B 1 71 ? 7.891 23.312 21.641 1 97.69 71 ILE B CA 1
ATOM 3049 C C . ILE B 1 71 ? 8.789 24.359 21 1 97.69 71 ILE B C 1
ATOM 3051 O O . ILE B 1 71 ? 8.305 25.312 20.391 1 97.69 71 ILE B O 1
ATOM 3055 N N . ALA B 1 72 ? 10.094 24.125 21.078 1 97.19 72 ALA B N 1
ATOM 3056 C CA . ALA B 1 72 ? 11.055 25.047 20.484 1 97.19 72 ALA B CA 1
ATOM 3057 C C . ALA B 1 72 ? 10.898 25.094 18.953 1 97.19 72 ALA B C 1
ATOM 3059 O O . ALA B 1 72 ? 11.023 26.141 18.344 1 97.19 72 ALA B O 1
ATOM 3060 N N . CYS B 1 73 ? 10.695 23.953 18.344 1 97.12 73 CYS B N 1
ATOM 3061 C CA . CYS B 1 73 ? 10.461 23.859 16.906 1 97.12 73 CYS B CA 1
ATOM 3062 C C . CYS B 1 73 ? 9.25 24.688 16.5 1 97.12 73 CYS B C 1
ATOM 3064 O O . CYS B 1 73 ? 9.297 25.422 15.508 1 97.12 73 CYS B O 1
ATOM 3066 N N . ASN B 1 74 ? 8.18 24.531 17.25 1 98.56 74 ASN B N 1
ATOM 3067 C CA . ASN B 1 74 ? 6.949 25.266 16.969 1 98.56 74 ASN B CA 1
ATOM 3068 C C . ASN B 1 74 ? 7.145 26.781 17.125 1 98.56 74 ASN B C 1
ATOM 3070 O O . ASN B 1 74 ? 6.609 27.562 16.344 1 98.56 74 ASN B O 1
ATOM 3074 N N . ASP B 1 75 ? 7.906 27.172 18.141 1 98.62 75 ASP B N 1
ATOM 3075 C CA . ASP B 1 75 ? 8.188 28.594 18.344 1 98.62 75 ASP B CA 1
ATOM 3076 C C . ASP B 1 75 ? 9 29.156 17.188 1 98.62 75 ASP B C 1
ATOM 3078 O O . ASP B 1 75 ? 8.766 30.297 16.75 1 98.62 75 ASP B O 1
ATOM 3082 N N . GLU B 1 76 ? 9.93 28.375 16.766 1 97.88 76 GLU B N 1
ATOM 3083 C CA . GLU B 1 76 ? 10.727 28.781 15.609 1 97.88 76 GLU B CA 1
ATOM 3084 C C . GLU B 1 76 ? 9.859 28.953 14.367 1 97.88 76 GLU B C 1
ATOM 3086 O O . GLU B 1 76 ? 10 29.938 13.633 1 97.88 76 GLU B O 1
ATOM 3091 N N . LEU B 1 77 ? 9.008 28.031 14.117 1 98.25 77 LEU B N 1
ATOM 3092 C CA . LEU B 1 77 ? 8.094 28.125 12.984 1 98.25 77 LEU B CA 1
ATOM 3093 C C . LEU B 1 77 ? 7.176 29.328 13.117 1 98.25 77 LEU B C 1
ATOM 3095 O O . LEU B 1 77 ? 6.914 30.031 12.133 1 98.25 77 LEU B O 1
ATOM 3099 N N . ALA B 1 78 ? 6.66 29.531 14.32 1 98.62 78 ALA B N 1
ATOM 3100 C CA . ALA B 1 78 ? 5.777 30.656 14.562 1 98.62 78 ALA B CA 1
ATOM 3101 C C . ALA B 1 78 ? 6.457 31.984 14.188 1 98.62 78 ALA B C 1
ATOM 3103 O O . ALA B 1 78 ? 5.832 32.875 13.602 1 98.62 78 ALA B O 1
ATOM 3104 N N . ALA B 1 79 ? 7.719 32.094 14.539 1 98.06 79 ALA B N 1
ATOM 3105 C CA . ALA B 1 79 ? 8.484 33.281 14.195 1 98.06 79 ALA B CA 1
ATOM 3106 C C . ALA B 1 79 ? 8.609 33.438 12.688 1 98.06 79 ALA B C 1
ATOM 3108 O O . ALA B 1 79 ? 8.477 34.562 12.156 1 98.06 79 ALA B O 1
ATOM 3109 N N . ALA B 1 80 ? 8.898 32.344 12.023 1 97.19 80 ALA B N 1
ATOM 3110 C CA . ALA B 1 80 ? 9.031 32.375 10.57 1 97.19 80 ALA B CA 1
ATOM 3111 C C . ALA B 1 80 ? 7.719 32.781 9.898 1 97.19 80 ALA B C 1
ATOM 3113 O O . ALA B 1 80 ? 7.711 33.531 8.938 1 97.19 80 ALA B O 1
ATOM 3114 N N . VAL B 1 81 ? 6.609 32.25 10.375 1 97.69 81 VAL B N 1
ATOM 3115 C CA . VAL B 1 81 ? 5.289 32.531 9.836 1 97.69 81 VAL B CA 1
ATOM 3116 C C . VAL B 1 81 ? 4.953 34.031 10.062 1 97.69 81 VAL B C 1
ATOM 3118 O O . VAL B 1 81 ? 4.453 34.688 9.164 1 97.69 81 VAL B O 1
ATOM 3121 N N . ARG B 1 82 ? 5.258 34.531 11.234 1 97.25 82 ARG B N 1
ATOM 3122 C CA . ARG B 1 82 ? 4.992 35.906 11.555 1 97.25 82 ARG B CA 1
ATOM 3123 C C . ARG B 1 82 ? 5.777 36.844 10.641 1 97.25 82 ARG B C 1
ATOM 3125 O O . ARG B 1 82 ? 5.285 37.906 10.258 1 97.25 82 ARG B O 1
ATOM 3132 N N . ALA B 1 83 ? 6.93 36.469 10.305 1 96.5 83 ALA B N 1
ATOM 3133 C CA . ALA B 1 83 ? 7.809 37.281 9.469 1 96.5 83 ALA B CA 1
ATOM 3134 C C . ALA B 1 83 ? 7.324 37.312 8.023 1 96.5 83 ALA B C 1
ATOM 3136 O O . ALA B 1 83 ? 7.625 38.25 7.277 1 96.5 83 ALA B O 1
ATOM 3137 N N . ASN B 1 84 ? 6.609 36.312 7.621 1 95.69 84 ASN B N 1
ATOM 3138 C CA . ASN B 1 84 ? 6.109 36.188 6.254 1 95.69 84 ASN B CA 1
ATOM 3139 C C . ASN B 1 84 ? 4.672 35.688 6.227 1 95.69 84 ASN B C 1
ATOM 3141 O O . ASN B 1 84 ? 4.375 34.688 5.559 1 95.69 84 ASN B O 1
ATOM 3145 N N . LYS B 1 85 ? 3.789 36.406 6.777 1 94.44 85 LYS B N 1
ATOM 3146 C CA . LYS B 1 85 ? 2.422 35.969 7.039 1 94.44 85 LYS B CA 1
ATOM 3147 C C . LYS B 1 85 ? 1.657 35.75 5.738 1 94.44 85 LYS B C 1
ATOM 3149 O O . LYS B 1 85 ? 0.716 34.938 5.695 1 94.44 85 LYS B O 1
ATOM 3154 N N . SER B 1 86 ? 2.012 36.406 4.738 1 95.88 86 SER B N 1
ATOM 3155 C CA . SER B 1 86 ? 1.297 36.281 3.473 1 95.88 86 SER B CA 1
ATOM 3156 C C . SER B 1 86 ? 1.802 35.094 2.666 1 95.88 86 SER B C 1
ATOM 3158 O O . SER B 1 86 ? 1.177 34.688 1.683 1 95.88 86 SER B O 1
ATOM 3160 N N . ARG B 1 87 ? 2.906 34.469 3.129 1 97.44 87 ARG B N 1
ATOM 3161 C CA . ARG B 1 87 ? 3.535 33.406 2.318 1 97.44 87 ARG B CA 1
ATOM 3162 C C . ARG B 1 87 ? 3.533 32.094 3.049 1 97.44 87 ARG B C 1
ATOM 3164 O O . ARG B 1 87 ? 3.639 31.031 2.42 1 97.44 87 ARG B O 1
ATOM 3171 N N . PHE B 1 88 ? 3.42 32.188 4.355 1 98.25 88 PHE B N 1
ATOM 3172 C CA . PHE B 1 88 ? 3.578 30.969 5.133 1 98.25 88 PHE B CA 1
ATOM 3173 C C . PHE B 1 88 ? 2.41 30.781 6.09 1 98.25 88 PHE B C 1
ATOM 3175 O O . PHE B 1 88 ? 1.858 31.75 6.605 1 98.25 88 PHE B O 1
ATOM 3182 N N . ALA B 1 89 ? 1.972 29.609 6.34 1 98.44 89 ALA B N 1
ATOM 3183 C CA . ALA B 1 89 ? 1.191 29.109 7.469 1 98.44 89 ALA B CA 1
ATOM 3184 C C . ALA B 1 89 ? 1.871 27.906 8.117 1 98.44 89 ALA B C 1
ATOM 3186 O O . ALA B 1 89 ? 2.865 27.406 7.602 1 98.44 89 ALA B O 1
ATOM 3187 N N . GLY B 1 90 ? 1.399 27.547 9.312 1 98.62 90 GLY B N 1
ATOM 3188 C CA . GLY B 1 90 ? 2.131 26.516 10.023 1 98.62 90 GLY B CA 1
ATOM 3189 C C . GLY B 1 90 ? 1.246 25.375 10.484 1 98.62 90 GLY B C 1
ATOM 3190 O O . GLY B 1 90 ? 0.11 25.594 10.914 1 98.62 90 GLY B O 1
ATOM 3191 N N . PHE B 1 91 ? 1.749 24.141 10.367 1 98.88 91 PHE B N 1
ATOM 3192 C CA . PHE B 1 91 ? 1.259 22.969 11.094 1 98.88 91 PHE B CA 1
ATOM 3193 C C . PHE B 1 91 ? 2.135 22.688 12.305 1 98.88 91 PHE B C 1
ATOM 3195 O O . PHE B 1 91 ? 3.357 22.578 12.188 1 98.88 91 PHE B O 1
ATOM 3202 N N . ALA B 1 92 ? 1.496 22.5 13.43 1 98.81 92 ALA B N 1
ATOM 3203 C CA . ALA B 1 92 ? 2.221 22.234 14.672 1 98.81 92 ALA B CA 1
ATOM 3204 C C . ALA B 1 92 ? 2.818 20.828 14.664 1 98.81 92 ALA B C 1
ATOM 3206 O O . ALA B 1 92 ? 2.197 19.891 14.164 1 98.81 92 ALA B O 1
ATOM 3207 N N . CYS B 1 93 ? 4.055 20.75 15.156 1 98.19 93 CYS B N 1
ATOM 3208 C CA . CYS B 1 93 ? 4.582 19.469 15.609 1 98.19 93 CYS B CA 1
ATOM 3209 C C . CYS B 1 93 ? 4.07 19.125 17 1 98.19 93 CYS B C 1
ATOM 3211 O O . CYS B 1 93 ? 3.961 20 17.859 1 98.19 93 CYS B O 1
ATOM 3213 N N . LEU B 1 94 ? 3.75 17.875 17.25 1 98.69 94 LEU B N 1
ATOM 3214 C CA . LEU B 1 94 ? 3.186 17.5 18.531 1 98.69 94 LEU B CA 1
ATOM 3215 C C . LEU B 1 94 ? 3.965 16.344 19.156 1 98.69 94 LEU B C 1
ATOM 3217 O O . LEU B 1 94 ? 4.391 15.43 18.469 1 98.69 94 LEU B O 1
ATOM 3221 N N . PRO B 1 95 ? 4.184 16.359 20.5 1 97.88 95 PRO B N 1
ATOM 3222 C CA . PRO B 1 95 ? 4.809 15.227 21.188 1 97.88 95 PRO B CA 1
ATOM 3223 C C . PRO B 1 95 ? 3.852 14.047 21.359 1 97.88 95 PRO B C 1
ATOM 3225 O O . PRO B 1 95 ? 3.346 13.82 22.469 1 97.88 95 PRO B O 1
ATOM 3228 N N . MET B 1 96 ? 3.686 13.227 20.406 1 98 96 MET B N 1
ATOM 3229 C CA . MET B 1 96 ? 2.613 12.242 20.297 1 98 96 MET B CA 1
ATOM 3230 C C . MET B 1 96 ? 2.844 11.07 21.25 1 98 96 MET B C 1
ATOM 3232 O O . MET B 1 96 ? 1.942 10.258 21.469 1 98 96 MET B O 1
ATOM 3236 N N . GLY B 1 97 ? 4.023 10.977 21.812 1 96.56 97 GLY B N 1
ATOM 3237 C CA . GLY B 1 97 ? 4.254 9.953 22.828 1 96.56 97 GLY B CA 1
ATOM 3238 C C . GLY B 1 97 ? 3.484 10.188 24.109 1 96.56 97 GLY B C 1
ATOM 3239 O O . GLY B 1 97 ? 3.352 9.281 24.938 1 96.56 97 GLY B O 1
ATOM 3240 N N . ASP B 1 98 ? 2.961 11.406 24.25 1 97.31 98 ASP B N 1
ATOM 3241 C CA . ASP B 1 98 ? 2.168 11.82 25.391 1 97.31 98 ASP B CA 1
ATOM 3242 C C . ASP B 1 98 ? 0.9 12.547 24.953 1 97.31 98 ASP B C 1
ATOM 3244 O O . ASP B 1 98 ? 0.927 13.758 24.703 1 97.31 98 ASP B O 1
ATOM 3248 N N . PRO B 1 99 ? -0.259 11.836 25 1 97.81 99 PRO B N 1
ATOM 3249 C CA . PRO B 1 99 ? -1.498 12.406 24.469 1 97.81 99 PRO B CA 1
ATOM 3250 C C . PRO B 1 99 ? -1.89 13.711 25.156 1 97.81 99 PRO B C 1
ATOM 3252 O O . PRO B 1 99 ? -2.4 14.625 24.5 1 97.81 99 PRO B O 1
ATOM 3255 N N . MET B 1 100 ? -1.663 13.797 26.422 1 98.31 100 MET B N 1
ATOM 3256 C CA . MET B 1 100 ? -1.997 15.023 27.125 1 98.31 100 MET B CA 1
ATOM 3257 C C . MET B 1 100 ? -1.097 16.172 26.688 1 98.31 100 MET B C 1
ATOM 3259 O O . MET B 1 100 ? -1.577 17.281 26.406 1 98.31 100 MET B O 1
ATOM 3263 N N . ALA B 1 101 ? 0.184 15.922 26.625 1 98.38 101 ALA B N 1
ATOM 3264 C CA . ALA B 1 101 ? 1.127 16.938 26.156 1 98.38 101 ALA B CA 1
ATOM 3265 C C . ALA B 1 101 ? 0.829 17.344 24.719 1 98.38 101 ALA B C 1
ATOM 3267 O O . ALA B 1 101 ? 0.917 18.531 24.375 1 98.38 101 ALA B O 1
ATOM 3268 N N . ALA B 1 102 ? 0.521 16.406 23.906 1 98.69 102 ALA B N 1
ATOM 3269 C CA . ALA B 1 102 ? 0.177 16.672 22.516 1 98.69 102 ALA B CA 1
ATOM 3270 C C . ALA B 1 102 ? -1.049 17.578 22.422 1 98.69 102 ALA B C 1
ATOM 3272 O O . ALA B 1 102 ? -1.072 18.516 21.625 1 98.69 102 ALA B O 1
ATOM 3273 N N . THR B 1 103 ? -2.029 17.25 23.25 1 98.88 103 THR B N 1
ATOM 3274 C CA . THR B 1 103 ? -3.271 18.016 23.25 1 98.88 103 THR B CA 1
ATOM 3275 C C . THR B 1 103 ? -3.008 19.469 23.656 1 98.88 103 THR B C 1
ATOM 3277 O O . THR B 1 103 ? -3.498 20.406 23.016 1 98.88 103 THR B O 1
ATOM 3280 N N . HIS B 1 104 ? -2.225 19.641 24.688 1 98.81 104 HIS B N 1
ATOM 3281 C CA . HIS B 1 104 ? -1.901 20.984 25.172 1 98.81 104 HIS B CA 1
ATOM 3282 C C . HIS B 1 104 ? -1.115 21.766 24.125 1 98.81 104 HIS B C 1
ATOM 3284 O O . HIS B 1 104 ? -1.361 22.953 23.922 1 98.81 104 HIS B O 1
ATOM 3290 N N . GLU B 1 105 ? -0.174 21.141 23.516 1 98.88 105 GLU B N 1
ATOM 3291 C CA . GLU B 1 105 ? 0.651 21.828 22.516 1 98.88 105 GLU B CA 1
ATOM 3292 C C . GLU B 1 105 ? -0.162 22.188 21.281 1 98.88 105 GLU B C 1
ATOM 3294 O O . GLU B 1 105 ? 0.048 23.234 20.672 1 98.88 105 GLU B O 1
ATOM 3299 N N . LEU B 1 106 ? -1.089 21.312 20.891 1 98.94 106 LEU B N 1
ATOM 3300 C CA . LEU B 1 106 ? -1.996 21.641 19.797 1 98.94 106 LEU B CA 1
ATOM 3301 C C . LEU B 1 106 ? -2.766 22.922 20.109 1 98.94 106 LEU B C 1
ATOM 3303 O O . LEU B 1 106 ? -2.797 23.844 19.297 1 98.94 106 LEU B O 1
ATOM 3307 N N . GLU B 1 107 ? -3.34 22.922 21.25 1 98.88 107 GLU B N 1
ATOM 3308 C CA . GLU B 1 107 ? -4.129 24.078 21.641 1 98.88 107 GLU B CA 1
ATOM 3309 C C . GLU B 1 107 ? -3.279 25.344 21.672 1 98.88 107 GLU B C 1
ATOM 3311 O O . GLU B 1 107 ? -3.699 26.391 21.172 1 98.88 107 GLU B O 1
ATOM 3316 N N . ARG B 1 108 ? -2.1 25.25 22.25 1 98.88 108 ARG B N 1
ATOM 3317 C CA . ARG B 1 108 ? -1.198 26.406 22.328 1 98.88 108 ARG B CA 1
ATOM 3318 C C . ARG B 1 108 ? -0.861 26.938 20.938 1 98.88 108 ARG B C 1
ATOM 3320 O O . ARG B 1 108 ? -0.954 28.141 20.688 1 98.88 108 ARG B O 1
ATOM 3327 N N . CYS B 1 109 ? -0.536 26.047 20.031 1 98.88 109 CYS B N 1
ATOM 3328 C CA . CYS B 1 109 ? -0.078 26.453 18.703 1 98.88 109 CYS B CA 1
ATOM 3329 C C . CYS B 1 109 ? -1.209 27.094 17.906 1 98.88 109 CYS B C 1
ATOM 3331 O O . CYS B 1 109 ? -0.982 28.016 17.141 1 98.88 109 CYS B O 1
ATOM 3333 N N . ILE B 1 110 ? -2.43 26.547 18.078 1 98.75 110 ILE B N 1
ATOM 3334 C CA . ILE B 1 110 ? -3.57 27.094 17.359 1 98.75 110 ILE B CA 1
ATOM 3335 C C . ILE B 1 110 ? -3.945 28.453 17.953 1 98.75 110 ILE B C 1
ATOM 3337 O O . ILE B 1 110 ? -4.074 29.453 17.234 1 98.75 110 ILE B O 1
ATOM 3341 N N . LYS B 1 111 ? -4.047 28.547 19.25 1 98.56 111 LYS B N 1
ATOM 3342 C CA . LYS B 1 111 ? -4.566 29.75 19.906 1 98.56 111 LYS B CA 1
ATOM 3343 C C . LYS B 1 111 ? -3.504 30.844 19.969 1 98.56 111 LYS B C 1
ATOM 3345 O O . LYS B 1 111 ? -3.809 32.031 19.781 1 98.56 111 LYS B O 1
ATOM 3350 N N . GLU B 1 112 ? -2.275 30.484 20.25 1 98.5 112 GLU B N 1
ATOM 3351 C CA . GLU B 1 112 ? -1.247 31.484 20.484 1 98.5 112 GLU B CA 1
ATOM 3352 C C . GLU B 1 112 ? -0.517 31.844 19.188 1 98.5 112 GLU B C 1
ATOM 3354 O O . GLU B 1 112 ? -0.106 33 19 1 98.5 112 GLU B O 1
ATOM 3359 N N . HIS B 1 113 ? -0.325 30.875 18.312 1 98.25 113 HIS B N 1
ATOM 3360 C CA . HIS B 1 113 ? 0.52 31.094 17.141 1 98.25 113 HIS B CA 1
ATOM 3361 C C . HIS B 1 113 ? -0.313 31.188 15.875 1 98.25 113 HIS B C 1
ATOM 3363 O O . HIS B 1 113 ? 0.194 31.594 14.82 1 98.25 113 HIS B O 1
ATOM 3369 N N . GLY B 1 114 ? -1.6 30.844 15.938 1 98 114 GLY B N 1
ATOM 3370 C CA . GLY B 1 114 ? -2.461 30.922 14.766 1 98 114 GLY B CA 1
ATOM 3371 C C . GLY B 1 114 ? -2.174 29.859 13.734 1 98 114 GLY B C 1
ATOM 3372 O O . GLY B 1 114 ? -2.447 30.047 12.547 1 98 114 GLY B O 1
ATOM 3373 N N . PHE B 1 115 ? -1.514 28.734 14.141 1 98.75 115 PHE B N 1
ATOM 3374 C CA . PHE B 1 115 ? -1.303 27.625 13.219 1 98.75 115 PHE B CA 1
ATOM 3375 C C . PHE B 1 115 ? -2.633 27.094 12.703 1 98.75 115 PHE B C 1
ATOM 3377 O O . PHE B 1 115 ? -3.674 27.297 13.336 1 98.75 115 PHE B O 1
ATOM 3384 N N . VAL B 1 116 ? -2.623 26.484 11.547 1 98.75 116 VAL B N 1
ATOM 3385 C CA . VAL B 1 116 ? -3.865 26.109 10.875 1 98.75 116 VAL B CA 1
ATOM 3386 C C . VAL B 1 116 ? -4.125 24.625 11.062 1 98.75 116 VAL B C 1
ATOM 3388 O O . VAL B 1 116 ? -4.988 24.047 10.398 1 98.75 116 VAL B O 1
ATOM 3391 N N . GLY B 1 117 ? -3.436 23.922 11.898 1 98.69 117 GLY B N 1
ATOM 3392 C CA . GLY B 1 117 ? -3.531 22.5 12.234 1 98.69 117 GLY B CA 1
ATOM 3393 C C . GLY B 1 117 ? -2.229 21.922 12.75 1 98.69 117 GLY B C 1
ATOM 3394 O O . GLY B 1 117 ? -1.404 22.641 13.32 1 98.69 117 GLY B O 1
ATOM 3395 N N . ALA B 1 118 ? -2.08 20.672 12.664 1 98.88 118 ALA B N 1
ATOM 3396 C CA . ALA B 1 118 ? -0.858 19.984 13.07 1 98.88 118 ALA B CA 1
ATOM 3397 C C . ALA B 1 118 ? -0.471 18.906 12.055 1 98.88 118 ALA B C 1
ATOM 3399 O O . ALA B 1 118 ? -1.323 18.391 11.32 1 98.88 118 ALA B O 1
ATOM 3400 N N . LEU B 1 119 ? 0.751 18.703 11.883 1 98.81 119 LEU B N 1
ATOM 3401 C CA . LEU B 1 119 ? 1.283 17.547 11.164 1 98.81 119 LEU B CA 1
ATOM 3402 C C . LEU B 1 119 ? 2.059 16.625 12.109 1 98.81 119 LEU B C 1
ATOM 3404 O O . LEU B 1 119 ? 3.053 17.047 12.703 1 98.81 119 LEU B O 1
ATOM 3408 N N . ILE B 1 120 ? 1.559 15.438 12.258 1 98.62 120 ILE B N 1
ATOM 3409 C CA . ILE B 1 120 ? 2.172 14.484 13.172 1 98.62 120 ILE B CA 1
ATOM 3410 C C . ILE B 1 120 ? 2.66 13.258 12.398 1 98.62 120 ILE B C 1
ATOM 3412 O O . ILE B 1 120 ? 2.18 12.984 11.297 1 98.62 120 ILE B O 1
ATOM 3416 N N . ASP B 1 121 ? 3.611 12.555 12.984 1 98.12 121 ASP B N 1
ATOM 3417 C CA . ASP B 1 121 ? 4.082 11.297 12.414 1 98.12 121 ASP B CA 1
ATOM 3418 C C . ASP B 1 121 ? 3.021 10.211 12.547 1 98.12 121 ASP B C 1
ATOM 3420 O O . ASP B 1 121 ? 2.244 10.203 13.5 1 98.12 121 ASP B O 1
ATOM 3424 N N . ASN B 1 122 ? 2.977 9.258 11.641 1 98.56 122 ASN B N 1
ATOM 3425 C CA . ASN B 1 122 ? 1.907 8.266 11.578 1 98.56 122 ASN B CA 1
ATOM 3426 C C . ASN B 1 122 ? 1.949 7.324 12.781 1 98.56 122 ASN B C 1
ATOM 3428 O O . ASN B 1 122 ? 0.983 6.605 13.047 1 98.56 122 ASN B O 1
ATOM 3432 N N . HIS B 1 123 ? 3.076 7.316 13.492 1 98 123 HIS B N 1
ATOM 3433 C CA . HIS B 1 123 ? 3.193 6.551 14.734 1 98 123 HIS B CA 1
ATOM 3434 C C . HIS B 1 123 ? 4.266 7.141 15.641 1 98 123 HIS B C 1
ATOM 3436 O O . HIS B 1 123 ? 5.152 7.863 15.18 1 98 123 HIS B O 1
ATOM 3442 N N . SER B 1 124 ? 4.188 6.922 16.859 1 96.62 124 SER B N 1
ATOM 3443 C CA . SER B 1 124 ? 5.23 7.191 17.844 1 96.62 124 SER B CA 1
ATOM 3444 C C . SER B 1 124 ? 5.824 5.895 18.391 1 96.62 124 SER B C 1
ATOM 3446 O O . SER B 1 124 ? 5.23 5.254 19.266 1 96.62 124 SER B O 1
ATOM 3448 N N . ASN B 1 125 ? 6.961 5.535 17.859 1 93.19 125 ASN B N 1
ATOM 3449 C CA . ASN B 1 125 ? 7.652 4.312 18.25 1 93.19 125 ASN B CA 1
ATOM 3450 C C . ASN B 1 125 ? 6.734 3.096 18.156 1 93.19 125 ASN B C 1
ATOM 3452 O O . ASN B 1 125 ? 6.633 2.318 19.109 1 93.19 125 ASN B O 1
ATOM 3456 N N . GLY B 1 126 ? 5.93 3.043 17.141 1 95.5 126 GLY B N 1
ATOM 3457 C CA . GLY B 1 126 ? 5.09 1.881 16.906 1 95.5 126 GLY B CA 1
ATOM 3458 C C . GLY B 1 126 ? 3.697 2.018 17.484 1 95.5 126 GLY B C 1
ATOM 3459 O O . GLY B 1 126 ? 2.861 1.125 17.328 1 95.5 126 GLY B O 1
ATOM 3460 N N . ASN B 1 127 ? 3.443 3.094 18.188 1 96.94 127 ASN B N 1
ATOM 3461 C CA . ASN B 1 127 ? 2.096 3.404 18.656 1 96.94 127 ASN B CA 1
ATOM 3462 C C . ASN B 1 127 ? 1.313 4.199 17.609 1 96.94 127 ASN B C 1
ATOM 3464 O O . ASN B 1 127 ? 1.726 5.293 17.219 1 96.94 127 ASN B O 1
ATOM 3468 N N . PHE B 1 128 ? 0.104 3.756 17.234 1 98.25 128 PHE B N 1
ATOM 3469 C CA . PHE B 1 128 ? -0.594 4.262 16.047 1 98.25 128 PHE B CA 1
ATOM 3470 C C . PHE B 1 128 ? -1.81 5.086 16.453 1 98.25 128 PHE B C 1
ATOM 3472 O O . PHE B 1 128 ? -2.754 5.23 15.68 1 98.25 128 PHE B O 1
ATOM 3479 N N . TYR B 1 129 ? -1.883 5.457 17.641 1 98.5 129 TYR B N 1
ATOM 3480 C CA . TYR B 1 129 ? -2.787 6.469 18.172 1 98.5 129 TYR B CA 1
ATOM 3481 C C . TYR B 1 129 ? -4.223 5.957 18.203 1 98.5 129 TYR B C 1
ATOM 3483 O O . TYR B 1 129 ? -5.172 6.746 18.172 1 98.5 129 TYR B O 1
ATOM 3491 N N . ASP B 1 130 ? -4.5 4.652 18.109 1 98.25 130 ASP B N 1
ATOM 3492 C CA . ASP B 1 130 ? -5.844 4.09 18.047 1 98.25 130 ASP B CA 1
ATOM 3493 C C . ASP B 1 130 ? -6.32 3.656 19.438 1 98.25 130 ASP B C 1
ATOM 3495 O O . ASP B 1 130 ? -7.387 3.055 19.562 1 98.25 130 ASP B O 1
ATOM 3499 N N . GLY B 1 131 ? -5.562 3.982 20.469 1 96.62 131 GLY B N 1
ATOM 3500 C CA . GLY B 1 131 ? -5.996 3.762 21.844 1 96.62 131 GLY B CA 1
ATOM 3501 C C . GLY B 1 131 ? -6.895 4.863 22.375 1 96.62 131 GLY B C 1
ATOM 3502 O O . GLY B 1 131 ? -6.836 6 21.891 1 96.62 131 GLY B O 1
ATOM 3503 N N . PRO B 1 132 ? -7.688 4.559 23.328 1 95.44 132 PRO B N 1
ATOM 3504 C CA . PRO B 1 132 ? -8.633 5.547 23.859 1 95.44 132 PRO B CA 1
ATOM 3505 C C . PRO B 1 132 ? -7.941 6.758 24.484 1 95.44 132 PRO B C 1
ATOM 3507 O O . PRO B 1 132 ? -8.547 7.824 24.609 1 95.44 132 PRO B O 1
ATOM 3510 N N . GLU B 1 133 ? -6.676 6.629 24.859 1 97.31 133 GLU B N 1
ATOM 3511 C CA . GLU B 1 133 ? -5.938 7.723 25.484 1 97.31 133 GLU B CA 1
ATOM 3512 C C . GLU B 1 133 ? -5.738 8.883 24.516 1 97.31 133 GLU B C 1
ATOM 3514 O O . GLU B 1 133 ? -5.438 10 24.922 1 97.31 133 GLU B O 1
ATOM 3519 N N . TYR B 1 134 ? -5.93 8.656 23.297 1 98.5 134 TYR B N 1
ATOM 3520 C CA . TYR B 1 134 ? -5.715 9.703 22.297 1 98.5 134 TYR B CA 1
ATOM 3521 C C . TYR B 1 134 ? -7.016 10.43 21.984 1 98.5 134 TYR B C 1
ATOM 3523 O O . TYR B 1 134 ? -7.016 11.43 21.25 1 98.5 134 TYR B O 1
ATOM 3531 N N . ASP B 1 135 ? -8.141 9.977 22.5 1 98.5 135 ASP B N 1
ATOM 3532 C CA . ASP B 1 135 ? -9.43 10.609 22.25 1 98.5 135 ASP B CA 1
ATOM 3533 C C . ASP B 1 135 ? -9.398 12.086 22.641 1 98.5 135 ASP B C 1
ATOM 3535 O O . ASP B 1 135 ? -10.062 12.914 22 1 98.5 135 ASP B O 1
ATOM 3539 N N . ILE B 1 136 ? -8.641 12.375 23.672 1 98.75 136 ILE B N 1
ATOM 3540 C CA . ILE B 1 136 ? -8.578 13.75 24.141 1 98.75 136 ILE B CA 1
ATOM 3541 C C . ILE B 1 136 ? -7.965 14.641 23.062 1 98.75 136 ILE B C 1
ATOM 3543 O O . ILE B 1 136 ? -8.367 15.797 2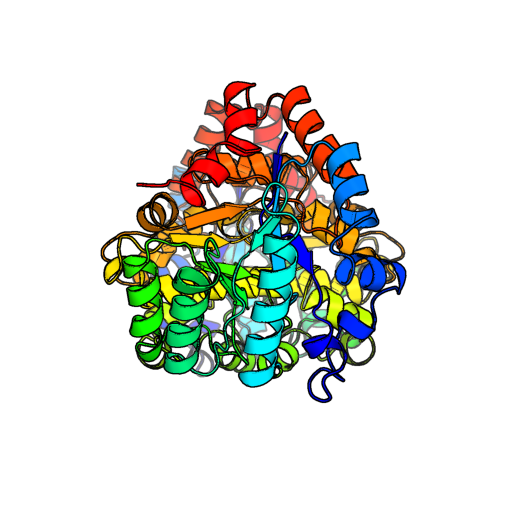2.906 1 98.75 136 ILE B O 1
ATOM 3547 N N . LEU B 1 137 ? -7.023 14.156 22.344 1 98.88 137 LEU B N 1
ATOM 3548 C CA . LEU B 1 137 ? -6.402 14.906 21.25 1 98.88 137 LEU B CA 1
ATOM 3549 C C . LEU B 1 137 ? -7.379 15.094 20.094 1 98.88 137 LEU B C 1
ATOM 3551 O O . LEU B 1 137 ? -7.516 16.203 19.562 1 98.88 137 LEU B O 1
ATOM 3555 N N . TRP B 1 138 ? -8.07 14.016 19.688 1 98.94 138 TRP B N 1
ATOM 3556 C CA . TRP B 1 138 ? -9.023 14.078 18.594 1 98.94 138 TRP B CA 1
ATOM 3557 C C . TRP B 1 138 ? -10.172 15.023 18.922 1 98.94 138 TRP B C 1
ATOM 3559 O O . TRP B 1 138 ? -10.594 15.828 18.094 1 98.94 138 TRP B O 1
ATOM 3569 N N . ALA B 1 139 ? -10.609 14.898 20.141 1 98.88 139 ALA B N 1
ATOM 3570 C CA . ALA B 1 139 ? -11.68 15.781 20.594 1 98.88 139 ALA B CA 1
ATOM 3571 C C . ALA B 1 139 ? -11.234 17.25 20.547 1 98.88 139 ALA B C 1
ATOM 3573 O O . ALA B 1 139 ? -12.016 18.125 20.172 1 98.88 139 ALA B O 1
ATOM 3574 N N . LYS B 1 140 ? -10.023 17.516 20.953 1 98.88 140 LYS B N 1
ATOM 3575 C CA . LYS B 1 140 ? -9.5 18.875 20.938 1 98.88 140 LYS B CA 1
ATOM 3576 C C . LYS B 1 140 ? -9.414 19.406 19.516 1 98.88 140 LYS B C 1
ATOM 3578 O O . LYS B 1 140 ? -9.719 20.578 19.266 1 98.88 140 LYS B O 1
ATOM 3583 N N . ALA B 1 141 ? -8.945 18.578 18.578 1 98.88 141 ALA B N 1
ATOM 3584 C CA . ALA B 1 141 ? -8.891 18.984 17.172 1 98.88 141 ALA B CA 1
ATOM 3585 C C . ALA B 1 141 ? -10.273 19.391 16.672 1 98.88 141 ALA B C 1
ATOM 3587 O O . ALA B 1 141 ? -10.406 20.375 15.938 1 98.88 141 ALA B O 1
ATOM 3588 N N . VAL B 1 142 ? -11.266 18.609 17.031 1 98.81 142 VAL B N 1
ATOM 3589 C CA . VAL B 1 142 ? -12.641 18.906 16.641 1 98.81 142 VAL B CA 1
ATOM 3590 C C . VAL B 1 142 ? -13.07 20.234 17.266 1 98.81 142 VAL B C 1
ATOM 3592 O O . VAL B 1 142 ? -13.648 21.094 16.578 1 98.81 142 VAL B O 1
ATOM 3595 N N . GLU B 1 143 ? -12.758 20.375 18.547 1 98.69 143 GLU B N 1
ATOM 3596 C CA . GLU B 1 143 ? -13.117 21.594 19.266 1 98.69 143 GLU B CA 1
ATOM 3597 C C . GLU B 1 143 ? -12.492 22.812 18.609 1 98.69 143 GLU B C 1
ATOM 3599 O O . GLU B 1 143 ? -13.156 23.844 18.453 1 98.69 143 GLU B O 1
ATOM 3604 N N . LEU B 1 144 ? -11.266 22.734 18.234 1 98.5 144 LEU B N 1
ATOM 3605 C CA . LEU B 1 144 ? -10.523 23.844 17.641 1 98.5 144 LEU B CA 1
ATOM 3606 C C . LEU B 1 144 ? -10.859 23.984 16.156 1 98.5 144 LEU B C 1
ATOM 3608 O O . LEU B 1 144 ? -10.484 24.984 15.531 1 98.5 144 LEU B O 1
ATOM 3612 N N . ASP B 1 145 ? -11.523 23.031 15.586 1 98.25 145 ASP B N 1
ATOM 3613 C CA . ASP B 1 145 ? -11.938 22.984 14.188 1 98.25 145 ASP B CA 1
ATOM 3614 C C . ASP B 1 145 ? -10.734 23.109 13.258 1 98.25 145 ASP B C 1
ATOM 3616 O O . ASP B 1 145 ? -10.719 23.938 12.352 1 98.25 145 ASP B O 1
ATOM 3620 N N . VAL B 1 146 ? -9.703 22.281 13.508 1 98.56 146 VAL B N 1
ATOM 3621 C CA . VAL B 1 146 ? -8.523 22.234 12.656 1 98.56 146 VAL B CA 1
ATOM 3622 C C . VAL B 1 146 ? -8.219 20.781 12.273 1 98.56 146 VAL B C 1
ATOM 3624 O O . VAL B 1 146 ? -8.586 19.859 13 1 98.56 146 VAL B O 1
ATOM 3627 N N . PRO B 1 147 ? -7.586 20.594 11.141 1 98.81 147 PRO B N 1
ATOM 3628 C CA . PRO B 1 147 ? -7.211 19.234 10.75 1 98.81 147 PRO B CA 1
ATOM 3629 C C . PRO B 1 147 ? -5.91 18.766 11.398 1 98.81 147 PRO B C 1
ATOM 3631 O O . PRO B 1 147 ? -5.105 19.594 11.836 1 98.81 147 PRO B O 1
ATOM 3634 N N . ILE B 1 148 ? -5.762 17.484 11.484 1 98.94 148 ILE B N 1
ATOM 3635 C CA . ILE B 1 148 ? -4.5 16.828 11.812 1 98.94 148 ILE B CA 1
ATOM 3636 C C . ILE B 1 148 ? -3.963 16.094 10.594 1 98.94 148 ILE B C 1
ATOM 3638 O O . ILE B 1 148 ? -4.617 15.188 10.07 1 98.94 148 ILE B O 1
ATOM 3642 N N . TYR B 1 149 ? -2.807 16.562 10.102 1 98.94 149 TYR B N 1
ATOM 3643 C CA . TYR B 1 149 ? -2.094 15.883 9.023 1 98.94 149 TYR B CA 1
ATOM 3644 C C . TYR B 1 149 ? -1.271 14.719 9.562 1 98.94 149 TYR B C 1
ATOM 3646 O O . TYR B 1 149 ? -0.373 14.914 10.383 1 98.94 149 TYR B O 1
ATOM 3654 N N . ILE B 1 150 ? -1.606 13.516 9.141 1 98.88 150 ILE B N 1
ATOM 3655 C CA . ILE B 1 150 ? -0.822 12.352 9.531 1 98.88 150 ILE B CA 1
ATOM 3656 C C . ILE B 1 150 ? 0.178 12.016 8.422 1 98.88 150 ILE B C 1
ATOM 3658 O O . ILE B 1 150 ? -0.207 11.547 7.352 1 98.88 150 ILE B O 1
ATOM 3662 N N . HIS B 1 151 ? 1.399 12.242 8.727 1 98.75 151 HIS B N 1
ATOM 3663 C CA . HIS B 1 151 ? 2.51 12.109 7.785 1 98.75 151 HIS B CA 1
ATOM 3664 C C . HIS B 1 151 ? 3.322 10.852 8.07 1 98.75 151 HIS B C 1
ATOM 3666 O O . HIS B 1 151 ? 3.463 10.453 9.227 1 98.75 151 HIS B O 1
ATOM 3672 N N . PRO B 1 152 ? 3.881 10.219 7.02 1 97.94 152 PRO B N 1
ATOM 3673 C CA . PRO B 1 152 ? 4.738 9.047 7.238 1 97.94 152 PRO B CA 1
ATOM 3674 C C . PRO B 1 152 ? 5.945 9.359 8.125 1 97.94 152 PRO B C 1
ATOM 3676 O O . PRO B 1 152 ? 6.426 10.492 8.141 1 97.94 152 PRO B O 1
ATOM 3679 N N . ALA B 1 153 ? 6.418 8.391 8.773 1 96.56 153 ALA B N 1
ATOM 3680 C CA . ALA B 1 153 ? 7.617 8.469 9.602 1 96.56 153 ALA B CA 1
ATOM 3681 C C . ALA B 1 153 ? 8.547 7.285 9.336 1 96.56 153 ALA B C 1
ATOM 3683 O O . ALA B 1 153 ? 8.156 6.312 8.688 1 96.56 153 ALA B O 1
ATOM 3684 N N . TRP B 1 154 ? 9.805 7.422 9.82 1 95.56 154 TRP B N 1
ATOM 3685 C CA . TRP B 1 154 ? 10.719 6.281 9.766 1 95.56 154 TRP B CA 1
ATOM 3686 C C . TRP B 1 154 ? 10.141 5.086 10.516 1 95.56 154 TRP B C 1
ATOM 3688 O O . TRP B 1 154 ? 9.469 5.25 11.531 1 95.56 154 TRP B O 1
ATOM 3698 N N . PRO B 1 155 ? 10.383 3.879 9.969 1 96.56 155 PRO B N 1
ATOM 3699 C CA . PRO B 1 155 ? 9.844 2.719 10.688 1 96.56 155 PRO B CA 1
ATOM 3700 C C . PRO B 1 155 ? 10.359 2.613 12.117 1 96.56 155 PRO B C 1
ATOM 3702 O O . PRO B 1 155 ? 11.5 2.988 12.398 1 96.56 155 PRO B O 1
ATOM 3705 N N . SER B 1 156 ? 9.5 2.166 13.016 1 95.94 156 SER B N 1
ATOM 3706 C CA . SER B 1 156 ? 9.961 1.823 14.352 1 95.94 156 SER B CA 1
ATOM 3707 C C . SER B 1 156 ? 10.984 0.691 14.312 1 95.94 156 SER B C 1
ATOM 3709 O O . SER B 1 156 ? 11.141 0.029 13.281 1 95.94 156 SER B O 1
ATOM 3711 N N . GLU B 1 157 ? 11.648 0.465 15.438 1 95.44 157 GLU B N 1
ATOM 3712 C CA . GLU B 1 157 ? 12.609 -0.626 15.508 1 95.44 157 GLU B CA 1
ATOM 3713 C C . GLU B 1 157 ? 11.938 -1.976 15.266 1 95.44 157 GLU B C 1
ATOM 3715 O O . GLU B 1 157 ? 12.492 -2.834 14.578 1 95.44 157 GLU B O 1
ATOM 3720 N N . ASN B 1 158 ? 10.75 -2.195 15.828 1 96.94 158 ASN B N 1
ATOM 3721 C CA . ASN B 1 158 ? 10.016 -3.443 15.641 1 96.94 158 ASN B CA 1
ATOM 3722 C C . ASN B 1 158 ? 9.617 -3.641 14.18 1 96.94 158 ASN B C 1
ATOM 3724 O O . ASN B 1 158 ? 9.672 -4.758 13.664 1 96.94 158 ASN B O 1
ATOM 3728 N N . GLU B 1 159 ? 9.211 -2.582 13.547 1 97.25 159 GLU B N 1
ATOM 3729 C CA . GLU B 1 159 ? 8.859 -2.658 12.133 1 97.25 159 GLU B CA 1
ATOM 3730 C C . GLU B 1 159 ? 10.078 -2.99 11.273 1 97.25 159 GLU B C 1
ATOM 3732 O O . GLU B 1 159 ? 9.992 -3.801 10.352 1 97.25 159 GLU B O 1
ATOM 3737 N N . LYS B 1 160 ? 11.18 -2.334 11.586 1 96.88 160 LYS B N 1
ATOM 3738 C CA . LYS B 1 160 ? 12.422 -2.586 10.867 1 96.88 160 LYS B CA 1
ATOM 3739 C C . LYS B 1 160 ? 12.828 -4.055 10.961 1 96.88 160 LYS B C 1
ATOM 3741 O O . LYS B 1 160 ? 13.172 -4.676 9.953 1 96.88 160 LYS B O 1
ATOM 3746 N N . GLU B 1 161 ? 12.75 -4.535 12.148 1 96.88 161 GLU B N 1
ATOM 3747 C CA . GLU B 1 161 ? 13.141 -5.926 12.367 1 96.88 161 GLU B CA 1
ATOM 3748 C C . GLU B 1 161 ? 12.227 -6.887 11.617 1 96.88 161 GLU B C 1
ATOM 3750 O O . GLU B 1 161 ? 12.688 -7.871 11.047 1 96.88 161 GLU B O 1
ATOM 3755 N N . ALA B 1 162 ? 10.977 -6.586 11.562 1 97.81 162 ALA B N 1
ATOM 3756 C CA . ALA B 1 162 ? 9.984 -7.5 11 1 97.81 162 ALA B CA 1
ATOM 3757 C C . ALA B 1 162 ? 10.008 -7.473 9.477 1 97.81 162 ALA B C 1
ATOM 3759 O O . ALA B 1 162 ? 9.758 -8.492 8.828 1 97.81 162 ALA B O 1
ATOM 3760 N N . LEU B 1 163 ? 10.375 -6.297 8.875 1 98.25 163 LEU B N 1
ATOM 3761 C CA . LEU B 1 163 ? 10.07 -6.16 7.457 1 98.25 163 LEU B CA 1
ATOM 3762 C C . LEU B 1 163 ? 11.297 -5.723 6.676 1 98.25 163 LEU B C 1
ATOM 3764 O O . LEU B 1 163 ? 11.406 -5.988 5.477 1 98.25 163 LEU B O 1
ATOM 3768 N N . TYR B 1 164 ? 12.188 -5.062 7.281 1 97.75 164 TYR B N 1
ATOM 3769 C CA . TYR B 1 164 ? 13.227 -4.391 6.508 1 97.75 164 TYR B CA 1
ATOM 3770 C C . TYR B 1 164 ? 14.609 -4.812 6.973 1 97.75 164 TYR B C 1
ATOM 3772 O O . TYR B 1 164 ? 15.57 -4.035 6.879 1 97.75 164 TYR B O 1
ATOM 3780 N N . SER B 1 165 ? 14.672 -5.918 7.574 1 96.12 165 SER B N 1
ATOM 3781 C CA . SER B 1 165 ? 15.93 -6.527 7.98 1 96.12 165 SER B CA 1
ATOM 3782 C C . SER B 1 165 ? 16.031 -7.969 7.484 1 96.12 165 SER B C 1
ATOM 3784 O O . SER B 1 165 ? 15.055 -8.523 6.977 1 96.12 165 SER B O 1
ATOM 3786 N N . GLY B 1 166 ? 17.234 -8.492 7.539 1 94.94 166 GLY B N 1
ATOM 3787 C CA . GLY B 1 166 ? 17.453 -9.883 7.152 1 94.94 166 GLY B CA 1
ATOM 3788 C C . GLY B 1 166 ? 17.641 -10.055 5.656 1 94.94 166 GLY B C 1
ATOM 3789 O O . GLY B 1 166 ? 17.594 -9.086 4.902 1 94.94 166 GLY B O 1
ATOM 3790 N N . GLY B 1 167 ? 17.969 -11.289 5.281 1 94.81 167 GLY B N 1
ATOM 3791 C CA . GLY B 1 167 ? 18.234 -11.555 3.877 1 94.81 167 GLY B CA 1
ATOM 3792 C C . GLY B 1 167 ? 19.297 -10.633 3.291 1 94.81 167 GLY B C 1
ATOM 3793 O O . GLY B 1 167 ? 20.344 -10.414 3.898 1 94.81 167 GLY B O 1
ATOM 3794 N N . ASN B 1 168 ? 19.016 -10.133 2.119 1 92.62 168 ASN B N 1
ATOM 3795 C CA . ASN B 1 168 ? 19.938 -9.234 1.442 1 92.62 168 ASN B CA 1
ATOM 3796 C C . ASN B 1 168 ? 20.062 -7.906 2.178 1 92.62 168 ASN B C 1
ATOM 3798 O O . ASN B 1 168 ? 21.094 -7.234 2.088 1 92.62 168 ASN B O 1
ATOM 3802 N N . LEU B 1 169 ? 19.078 -7.539 2.906 1 94 169 LEU B N 1
ATOM 3803 C CA . LEU B 1 169 ? 19.062 -6.223 3.535 1 94 169 LEU B CA 1
ATOM 3804 C C . LEU B 1 169 ? 19.984 -6.18 4.742 1 94 169 LEU B C 1
ATOM 3806 O O . LEU B 1 169 ? 20.312 -5.102 5.246 1 94 169 LEU B O 1
ATOM 3810 N N . GLN B 1 170 ? 20.406 -7.34 5.168 1 92 170 GLN B N 1
ATOM 3811 C CA . GLN B 1 170 ? 21.344 -7.414 6.289 1 92 170 GLN B CA 1
ATOM 3812 C C . GLN B 1 170 ? 22.609 -6.617 6 1 92 170 GLN B C 1
ATOM 3814 O O . GLN B 1 170 ? 23.188 -6.016 6.906 1 92 170 GLN B O 1
ATOM 3819 N N . SER B 1 171 ? 23 -6.594 4.762 1 91.69 171 SER B N 1
ATOM 3820 C CA . SER B 1 171 ? 24.25 -5.945 4.395 1 91.69 171 SER B CA 1
ATOM 3821 C C . SER B 1 171 ? 24 -4.711 3.531 1 91.69 171 SER B C 1
ATOM 3823 O O . SER B 1 171 ? 24.953 -4.059 3.088 1 91.69 171 SER B O 1
ATOM 3825 N N . ASP B 1 172 ? 22.797 -4.434 3.287 1 93.31 172 ASP B N 1
ATOM 3826 C CA . ASP B 1 172 ? 22.453 -3.328 2.402 1 93.31 172 ASP B CA 1
ATOM 3827 C C . ASP B 1 172 ? 21.562 -2.309 3.119 1 93.31 172 ASP B C 1
ATOM 3829 O O . ASP B 1 172 ? 20.359 -2.23 2.861 1 93.31 172 ASP B O 1
ATOM 3833 N N . SER B 1 173 ? 22.203 -1.491 3.846 1 90.5 173 SER B N 1
ATOM 3834 C CA . SER B 1 173 ? 21.5 -0.539 4.691 1 90.5 173 SER B CA 1
ATOM 3835 C C . SER B 1 173 ? 20.797 0.535 3.859 1 90.5 173 SER B C 1
ATOM 3837 O O . SER B 1 173 ? 19.734 1.033 4.238 1 90.5 173 SER B O 1
ATOM 3839 N N . SER B 1 174 ? 21.375 0.858 2.768 1 91.12 174 SER B N 1
ATOM 3840 C CA . SER B 1 174 ? 20.797 1.88 1.901 1 91.12 174 SER B CA 1
ATOM 3841 C C . SER B 1 174 ? 19.453 1.434 1.342 1 91.12 174 SER B C 1
ATOM 3843 O O . SER B 1 174 ? 18.469 2.176 1.41 1 91.12 174 SER B O 1
ATOM 3845 N N . SER B 1 175 ? 19.406 0.204 0.845 1 94.56 175 SER B N 1
ATOM 3846 C CA . SER B 1 175 ? 18.141 -0.338 0.331 1 94.56 175 SER B CA 1
ATOM 3847 C C . SER B 1 175 ? 17.125 -0.513 1.446 1 94.56 175 SER B C 1
ATOM 3849 O O . SER B 1 175 ? 15.93 -0.251 1.25 1 94.56 175 SER B O 1
ATOM 3851 N N . ALA B 1 176 ? 17.641 -0.979 2.58 1 95.19 176 ALA B N 1
ATOM 3852 C CA . ALA B 1 176 ? 16.75 -1.17 3.721 1 95.19 176 ALA B CA 1
ATOM 3853 C C . ALA B 1 176 ? 16.078 0.142 4.121 1 95.19 176 ALA B C 1
ATOM 3855 O O . ALA B 1 176 ? 14.867 0.179 4.371 1 95.19 176 ALA B O 1
ATOM 3856 N N . THR B 1 177 ? 16.828 1.217 4.133 1 92.81 177 THR B N 1
ATOM 3857 C CA . THR B 1 177 ? 16.312 2.529 4.512 1 92.81 177 THR B CA 1
ATOM 3858 C C . THR B 1 177 ? 15.297 3.023 3.492 1 92.81 177 THR B C 1
ATOM 3860 O O . THR B 1 177 ? 14.203 3.461 3.861 1 92.81 177 THR B O 1
ATOM 3863 N N . ALA B 1 178 ? 15.594 2.918 2.246 1 94.31 178 ALA B N 1
ATOM 3864 C CA . ALA B 1 178 ? 14.688 3.379 1.193 1 94.31 178 ALA B CA 1
ATOM 3865 C C . ALA B 1 178 ? 13.391 2.572 1.189 1 94.31 178 ALA B C 1
ATOM 3867 O O . ALA B 1 178 ? 12.305 3.141 1.121 1 94.31 178 ALA B O 1
ATOM 3868 N N . LEU B 1 179 ? 13.547 1.287 1.324 1 96.81 179 LEU B N 1
ATOM 3869 C CA . LEU B 1 179 ? 12.391 0.392 1.297 1 96.81 179 LEU B CA 1
ATOM 3870 C C . LEU B 1 179 ? 11.477 0.655 2.482 1 96.81 179 LEU B C 1
ATOM 3872 O O . LEU B 1 179 ? 10.25 0.688 2.328 1 96.81 179 LEU B O 1
ATOM 3876 N N . GLY B 1 180 ? 12.086 0.79 3.648 1 96.62 180 GLY B N 1
ATOM 3877 C CA . GLY B 1 180 ? 11.312 0.989 4.863 1 96.62 180 GLY B CA 1
ATOM 3878 C C . GLY B 1 180 ? 10.703 2.371 4.961 1 96.62 180 GLY B C 1
ATOM 3879 O O . GLY B 1 180 ? 9.805 2.605 5.781 1 96.62 180 GLY B O 1
ATOM 3880 N N . ALA B 1 181 ? 11.109 3.271 4.102 1 95.06 181 ALA B N 1
ATOM 3881 C CA . ALA B 1 181 ? 10.672 4.664 4.164 1 95.06 181 ALA B CA 1
ATOM 3882 C C . ALA B 1 181 ? 10.078 5.113 2.832 1 95.06 181 ALA B C 1
ATOM 3884 O O . ALA B 1 181 ? 9.078 4.562 2.369 1 95.06 181 ALA B O 1
ATOM 3885 N N . PHE B 1 182 ? 10.75 6.008 2.078 1 94.69 182 PHE B N 1
ATOM 3886 C CA . PHE B 1 182 ? 10.188 6.848 1.029 1 94.69 182 PHE B CA 1
ATOM 3887 C C . PHE B 1 182 ? 9.883 6.027 -0.217 1 94.69 182 PHE B C 1
ATOM 3889 O O . PHE B 1 182 ? 9.094 6.449 -1.066 1 94.69 182 PHE B O 1
ATOM 3896 N N . ALA B 1 183 ? 10.477 4.836 -0.328 1 96.62 183 ALA B N 1
ATOM 3897 C CA . ALA B 1 183 ? 10.18 4.023 -1.505 1 96.62 183 ALA B CA 1
ATOM 3898 C C . ALA B 1 183 ? 8.812 3.359 -1.383 1 96.62 183 ALA B C 1
ATOM 3900 O O . ALA B 1 183 ? 8.086 3.227 -2.373 1 96.62 183 ALA B O 1
ATOM 3901 N N . PHE B 1 184 ? 8.461 2.996 -0.107 1 98.25 184 PHE B N 1
ATOM 3902 C CA . PHE B 1 184 ? 7.207 2.256 -0.035 1 98.25 184 PHE B CA 1
ATOM 3903 C C . PHE B 1 184 ? 6.742 2.113 1.41 1 98.25 184 PHE B C 1
ATOM 3905 O O . PHE B 1 184 ? 5.605 2.453 1.738 1 98.25 184 PHE B O 1
ATOM 3912 N N . GLY B 1 185 ? 7.566 1.657 2.359 1 98.38 185 GLY B N 1
ATOM 3913 C CA . GLY B 1 185 ? 7.227 1.154 3.68 1 98.38 185 GLY B CA 1
ATOM 3914 C C . GLY B 1 185 ? 6.457 2.158 4.52 1 98.38 185 GLY B C 1
ATOM 3915 O O . GLY B 1 185 ? 5.453 1.811 5.148 1 98.38 185 GLY B O 1
ATOM 3916 N N . TRP B 1 186 ? 6.926 3.418 4.625 1 98.25 186 TRP B N 1
ATOM 3917 C CA . TRP B 1 186 ? 6.285 4.367 5.527 1 98.25 186 TRP B CA 1
ATOM 3918 C C . TRP B 1 186 ? 4.906 4.766 5.008 1 98.25 186 TRP B C 1
ATOM 3920 O O . TRP B 1 186 ? 4.047 5.199 5.777 1 98.25 186 TRP B O 1
ATOM 3930 N N . HIS B 1 187 ? 4.652 4.613 3.629 1 98.69 187 HIS B N 1
ATOM 3931 C CA . HIS B 1 187 ? 3.312 4.828 3.096 1 98.69 187 HIS B CA 1
ATOM 3932 C C . HIS B 1 187 ? 2.348 3.744 3.566 1 98.69 187 HIS B C 1
ATOM 3934 O O . HIS B 1 187 ? 1.221 4.043 3.967 1 98.69 187 HIS B O 1
ATOM 3940 N N . ALA B 1 188 ? 2.809 2.494 3.523 1 98.81 188 ALA B N 1
ATOM 3941 C CA . ALA B 1 188 ? 2.004 1.382 4.023 1 98.81 188 ALA B CA 1
ATOM 3942 C C . ALA B 1 188 ? 1.724 1.533 5.516 1 98.81 188 ALA B C 1
ATOM 3944 O O . ALA B 1 188 ? 0.613 1.26 5.977 1 98.81 188 ALA B O 1
ATOM 3945 N N . SER B 1 189 ? 2.719 1.964 6.238 1 98.62 189 SER B N 1
ATOM 3946 C CA . SER B 1 189 ? 2.566 2.201 7.672 1 98.62 189 SER B CA 1
ATOM 3947 C C . SER B 1 189 ? 1.532 3.289 7.945 1 98.62 189 SER B C 1
ATOM 3949 O O . SER B 1 189 ? 0.744 3.18 8.883 1 98.62 189 SER B O 1
ATOM 3951 N N . THR B 1 190 ? 1.533 4.309 7.148 1 98.88 190 THR B N 1
ATOM 3952 C CA . THR B 1 190 ? 0.569 5.391 7.312 1 98.88 190 THR B CA 1
ATOM 3953 C C . THR B 1 190 ? -0.847 4.902 7.016 1 98.88 190 THR B C 1
ATOM 3955 O O . THR B 1 190 ? -1.782 5.211 7.758 1 98.88 190 THR B O 1
ATOM 3958 N N . ALA B 1 191 ? -1.006 4.141 5.941 1 98.88 191 ALA B N 1
ATOM 3959 C CA . ALA B 1 191 ? -2.303 3.525 5.668 1 98.88 191 ALA B CA 1
ATOM 3960 C C . ALA B 1 191 ? -2.777 2.695 6.855 1 98.88 191 ALA B C 1
ATOM 3962 O O . ALA B 1 191 ? -3.951 2.752 7.23 1 98.88 191 ALA B O 1
ATOM 3963 N N . ASN B 1 192 ? -1.87 1.921 7.418 1 98.69 192 ASN B N 1
ATOM 3964 C CA . ASN B 1 192 ? -2.193 1.121 8.594 1 98.69 192 ASN B CA 1
ATOM 3965 C C . ASN B 1 192 ? -2.742 1.985 9.727 1 98.69 192 ASN B C 1
ATOM 3967 O O . ASN B 1 192 ? -3.717 1.611 10.383 1 98.69 192 ASN B O 1
ATOM 3971 N N . THR B 1 193 ? -2.146 3.146 9.977 1 98.81 193 THR B N 1
ATOM 3972 C CA . THR B 1 193 ? -2.598 4.051 11.023 1 98.81 193 THR B CA 1
ATOM 3973 C C . THR B 1 193 ? -4.039 4.488 10.781 1 98.81 193 THR B C 1
ATOM 3975 O O . THR B 1 193 ? -4.867 4.449 11.695 1 98.81 193 THR B O 1
ATOM 3978 N N . ILE B 1 194 ? -4.371 4.844 9.586 1 98.88 194 ILE B N 1
ATOM 3979 C CA . ILE B 1 194 ? -5.707 5.328 9.258 1 98.88 194 ILE B CA 1
ATOM 3980 C C . ILE B 1 194 ? -6.723 4.207 9.453 1 98.88 194 ILE B C 1
ATOM 3982 O O . ILE B 1 194 ? -7.793 4.426 10.031 1 98.88 194 ILE B O 1
ATOM 3986 N N . LEU B 1 195 ? -6.391 3.021 9.008 1 98.56 195 LEU B N 1
ATOM 3987 C CA . LEU B 1 195 ? -7.309 1.896 9.125 1 98.56 195 LEU B CA 1
ATOM 3988 C C . LEU B 1 195 ? -7.457 1.463 10.578 1 98.56 195 LEU B C 1
ATOM 3990 O O . LEU B 1 195 ? -8.531 1.023 10.992 1 98.56 195 LEU B O 1
ATOM 3994 N N . ARG B 1 196 ? -6.383 1.572 11.383 1 98.31 196 ARG B N 1
ATOM 3995 C CA . ARG B 1 196 ? -6.477 1.309 12.812 1 98.31 196 ARG B CA 1
ATOM 3996 C C . ARG B 1 196 ? -7.398 2.314 13.5 1 98.31 196 ARG B C 1
ATOM 3998 O O . ARG B 1 196 ? -8.172 1.949 14.383 1 98.31 196 ARG B O 1
ATOM 4005 N N . LEU B 1 197 ? -7.281 3.588 13.109 1 98.56 197 LEU B N 1
ATOM 4006 C CA . LEU B 1 197 ? -8.188 4.594 13.656 1 98.56 197 LEU B CA 1
ATOM 4007 C C . LEU B 1 197 ? -9.633 4.266 13.312 1 98.56 197 LEU B C 1
ATOM 4009 O O . LEU B 1 197 ? -10.531 4.441 14.148 1 98.56 197 LEU B O 1
ATOM 4013 N N . MET B 1 198 ? -9.891 3.783 12.117 1 97.88 198 MET B N 1
ATOM 4014 C CA . MET B 1 198 ? -11.234 3.377 11.727 1 97.88 198 MET B CA 1
ATOM 4015 C C . MET B 1 198 ? -11.711 2.191 12.562 1 97.88 198 MET B C 1
ATOM 4017 O O . MET B 1 198 ? -12.828 2.199 13.078 1 97.88 198 MET B O 1
ATOM 4021 N N . ALA B 1 199 ? -10.836 1.203 12.711 1 96.94 199 ALA B N 1
ATOM 4022 C CA . ALA B 1 199 ? -11.172 -0.008 13.461 1 96.94 199 ALA B CA 1
ATOM 4023 C C . ALA B 1 199 ? -11.461 0.311 14.922 1 96.94 199 ALA B C 1
ATOM 4025 O O . ALA B 1 199 ? -12.211 -0.409 15.586 1 96.94 199 ALA B O 1
ATOM 4026 N N . SER B 1 200 ? -10.906 1.396 15.406 1 96.88 200 SER B N 1
ATOM 4027 C CA . SER B 1 200 ? -11.109 1.782 16.797 1 96.88 200 SER B CA 1
ATOM 4028 C C . SER B 1 200 ? -12.359 2.631 16.969 1 96.88 200 SER B C 1
ATOM 4030 O O . SER B 1 200 ? -12.664 3.1 18.062 1 96.88 200 SER B O 1
ATOM 4032 N N . ASN B 1 201 ? -13.031 2.953 15.836 1 96.38 201 ASN B N 1
ATOM 4033 C CA . ASN B 1 201 ? -14.25 3.746 15.789 1 96.38 201 ASN B CA 1
ATOM 4034 C C . ASN B 1 201 ? -14 5.191 16.219 1 96.38 201 ASN B C 1
ATOM 4036 O O . ASN B 1 201 ? -14.883 5.84 16.766 1 96.38 201 ASN B O 1
ATOM 4040 N N . THR B 1 202 ? -12.797 5.617 16.062 1 98.12 202 THR B N 1
ATOM 4041 C CA . THR B 1 202 ? -12.422 7 16.344 1 98.12 202 THR B CA 1
ATOM 4042 C C . THR B 1 202 ? -13.32 7.973 15.586 1 98.12 202 THR B C 1
ATOM 4044 O O . THR B 1 202 ? -13.812 8.953 16.156 1 98.12 202 THR B O 1
ATOM 4047 N N . PHE B 1 203 ? -13.641 7.68 14.344 1 98.38 203 PHE B N 1
ATOM 4048 C CA . PHE B 1 203 ? -14.391 8.594 13.492 1 98.38 203 PHE B CA 1
ATOM 4049 C C . PHE B 1 203 ? -15.875 8.57 13.844 1 98.38 203 PHE B C 1
ATOM 4051 O O . PHE B 1 203 ? -16.609 9.5 13.516 1 98.38 203 PHE B O 1
ATOM 4058 N N . ASP B 1 204 ? -16.344 7.465 14.406 1 97.62 204 ASP B N 1
ATOM 4059 C CA . ASP B 1 204 ? -17.703 7.434 14.93 1 97.62 204 ASP B CA 1
ATOM 4060 C C . ASP B 1 204 ? -17.828 8.297 16.188 1 97.62 204 ASP B C 1
ATOM 4062 O O . ASP B 1 204 ? -18.828 9 16.359 1 97.62 204 ASP B O 1
ATOM 4066 N N . ARG B 1 205 ? -16.828 8.227 17.031 1 97.81 205 ARG B N 1
ATOM 4067 C CA . ARG B 1 205 ? -16.828 9.031 18.25 1 97.81 205 ARG B CA 1
ATOM 4068 C C . ARG B 1 205 ? -16.594 10.508 17.938 1 97.81 205 ARG B C 1
ATOM 4070 O O . ARG B 1 205 ? -17.047 11.383 18.672 1 97.81 205 ARG B O 1
ATOM 4077 N N . HIS B 1 206 ? -15.906 10.82 16.859 1 98.5 206 HIS B N 1
ATOM 4078 C CA . HIS B 1 206 ? -15.602 12.188 16.438 1 98.5 206 HIS B CA 1
ATOM 4079 C C . HIS B 1 206 ? -15.969 12.406 14.984 1 98.5 206 HIS B C 1
ATOM 4081 O O . HIS B 1 206 ? -15.086 12.586 14.141 1 98.5 206 HIS B O 1
ATOM 4087 N N . PRO B 1 207 ? -17.203 12.508 14.609 1 98.38 207 PRO B N 1
ATOM 4088 C CA . PRO B 1 207 ? -17.641 12.531 13.219 1 98.38 207 PRO B CA 1
ATOM 4089 C C . PRO B 1 207 ? -17.172 13.766 12.461 1 98.38 207 PRO B C 1
ATOM 4091 O O . PRO B 1 207 ? -17.156 13.773 11.227 1 98.38 207 PRO B O 1
ATOM 4094 N N . LYS B 1 208 ? -16.734 14.836 13.227 1 98.62 208 LYS B N 1
ATOM 4095 C CA . LYS B 1 208 ? -16.312 16.062 12.562 1 98.62 208 LYS B CA 1
ATOM 4096 C C . LYS B 1 208 ? -14.781 16.156 12.516 1 98.62 208 LYS B C 1
ATOM 4098 O O . LYS B 1 208 ? -14.227 17.172 12.094 1 98.62 208 LYS B O 1
ATOM 4103 N N . LEU B 1 209 ? -14.109 15.094 13.008 1 98.88 209 LEU B N 1
ATOM 4104 C CA . LEU B 1 209 ? -12.648 15.062 12.977 1 98.88 209 LEU B CA 1
ATOM 4105 C C . LEU B 1 209 ? -12.133 15.125 11.547 1 98.88 209 LEU B C 1
ATOM 4107 O O . LEU B 1 209 ? -12.625 14.406 10.672 1 98.88 209 LEU B O 1
ATOM 4111 N N . LYS B 1 210 ? -11.18 16.031 11.266 1 98.81 210 LYS B N 1
ATOM 4112 C CA . LYS B 1 210 ? -10.562 16.188 9.945 1 98.81 210 LYS B CA 1
ATOM 4113 C C . LYS B 1 210 ? -9.133 15.648 9.945 1 98.81 210 LYS B C 1
ATOM 4115 O O . LYS B 1 210 ? -8.281 16.156 10.68 1 98.81 210 LYS B O 1
ATOM 4120 N N . ILE B 1 211 ? -8.906 14.664 9.125 1 98.94 211 ILE B N 1
ATOM 4121 C CA . ILE B 1 211 ? -7.578 14.094 8.961 1 98.94 211 ILE B CA 1
ATOM 4122 C C . ILE B 1 211 ? -7.082 14.336 7.535 1 98.94 211 ILE B C 1
ATOM 4124 O O . ILE B 1 211 ? -7.84 14.18 6.574 1 98.94 211 ILE B O 1
ATOM 4128 N N . ILE B 1 212 ? -5.832 14.789 7.402 1 98.94 212 ILE B N 1
ATOM 4129 C CA . ILE B 1 212 ? -5.168 14.891 6.109 1 98.94 212 ILE B CA 1
ATOM 4130 C C . ILE B 1 212 ? -4.113 13.789 5.988 1 98.94 212 ILE B C 1
ATOM 4132 O O . ILE B 1 212 ? -3.379 13.516 6.938 1 98.94 212 ILE B O 1
ATOM 4136 N N . ILE B 1 213 ? -4.055 13.094 4.891 1 98.88 213 ILE B N 1
ATOM 4137 C CA . ILE B 1 213 ? -2.922 12.234 4.547 1 98.88 213 ILE B CA 1
ATOM 4138 C C . ILE B 1 213 ? -2.363 12.641 3.184 1 98.88 213 ILE B C 1
ATOM 4140 O O . ILE B 1 213 ? -3.059 13.273 2.383 1 98.88 213 ILE B O 1
ATOM 4144 N N . GLY B 1 214 ? -1.104 12.359 3.01 1 98.69 214 GLY B N 1
ATOM 4145 C CA . GLY B 1 214 ? -0.42 12.859 1.827 1 98.69 214 GLY B CA 1
ATOM 4146 C C . GLY B 1 214 ? -0.164 11.789 0.787 1 98.69 214 GLY B C 1
ATOM 4147 O O . GLY B 1 214 ? -0.854 10.766 0.758 1 98.69 214 GLY B O 1
ATOM 4148 N N . HIS B 1 215 ? 0.681 12.102 -0.145 1 98.5 215 HIS B N 1
ATOM 4149 C CA . HIS B 1 215 ? 1.229 11.203 -1.159 1 98.5 215 HIS B CA 1
ATOM 4150 C C . HIS B 1 215 ? 0.124 10.414 -1.855 1 98.5 215 HIS B C 1
ATOM 4152 O O . HIS B 1 215 ? 0.185 9.188 -1.933 1 98.5 215 HIS B O 1
ATOM 4158 N N . SER B 1 216 ? -0.91 11.141 -2.223 1 98.56 216 SER B N 1
ATOM 4159 C CA . SER B 1 216 ? -2.051 10.641 -2.98 1 98.56 216 SER B CA 1
ATOM 4160 C C . SER B 1 216 ? -2.828 9.594 -2.186 1 98.56 216 SER B C 1
ATOM 4162 O O . SER B 1 216 ? -3.357 8.641 -2.756 1 98.56 216 SER B O 1
ATOM 4164 N N . GLY B 1 217 ? -2.855 9.742 -0.847 1 98.69 217 GLY B N 1
ATOM 4165 C CA . GLY B 1 217 ? -3.732 8.922 -0.028 1 98.69 217 GLY B CA 1
ATOM 4166 C C . GLY B 1 217 ? -3.051 7.684 0.523 1 98.69 217 GLY B C 1
ATOM 4167 O O . GLY B 1 217 ? -3.713 6.777 1.026 1 98.69 217 GLY B O 1
ATOM 4168 N N . GLU B 1 218 ? -1.716 7.672 0.455 1 98.56 218 GLU B N 1
ATOM 4169 C CA . GLU B 1 218 ? -0.913 6.637 1.1 1 98.56 218 GLU B CA 1
ATOM 4170 C C . GLU B 1 218 ? -1.439 5.242 0.768 1 98.56 218 GLU B C 1
ATOM 4172 O O . GLU B 1 218 ? -1.712 4.445 1.669 1 98.56 218 GLU B O 1
ATOM 4177 N N . LEU B 1 219 ? -1.708 4.957 -0.488 1 98.69 219 LEU B N 1
ATOM 4178 C CA . LEU B 1 219 ? -1.995 3.637 -1.037 1 98.69 219 LEU B CA 1
ATOM 4179 C C . LEU B 1 219 ? -3.477 3.299 -0.896 1 98.69 219 LEU B C 1
ATOM 4181 O O . LEU B 1 219 ? -3.998 2.455 -1.629 1 98.69 219 LEU B O 1
ATOM 4185 N N . ILE B 1 220 ? -4.234 3.941 -0.046 1 98.88 220 ILE B N 1
ATOM 4186 C CA . ILE B 1 220 ? -5.582 3.545 0.349 1 98.88 220 ILE B CA 1
ATOM 4187 C C . ILE B 1 220 ? -6.527 3.664 -0.845 1 98.88 220 ILE B C 1
ATOM 4189 O O . ILE B 1 220 ? -7.316 2.754 -1.112 1 98.88 220 ILE B O 1
ATOM 4193 N N . PRO B 1 221 ? -6.41 4.75 -1.67 1 98.75 221 PRO B N 1
ATOM 4194 C CA . PRO B 1 221 ? -7.383 4.883 -2.758 1 98.75 221 PRO B CA 1
ATOM 4195 C C . PRO B 1 221 ? -7.273 3.758 -3.785 1 98.75 221 PRO B C 1
ATOM 4197 O O . PRO B 1 221 ? -8.266 3.408 -4.43 1 98.75 221 PRO B O 1
ATOM 4200 N N . TYR B 1 222 ? -6.121 3.123 -3.918 1 98.62 222 TYR B N 1
ATOM 4201 C CA . TYR B 1 222 ? -5.898 2.074 -4.906 1 98.62 222 TYR B CA 1
ATOM 4202 C C . TYR B 1 222 ? -6.68 0.815 -4.551 1 98.62 222 TYR B C 1
ATOM 4204 O O . TYR B 1 222 ? -7.086 0.055 -5.434 1 98.62 222 TYR B O 1
ATOM 4212 N N . MET B 1 223 ? -6.898 0.632 -3.268 1 98.12 223 MET B N 1
ATOM 4213 C CA . MET B 1 223 ? -7.582 -0.556 -2.762 1 98.12 223 MET B CA 1
ATOM 4214 C C . MET B 1 223 ? -8.922 -0.19 -2.143 1 98.12 223 MET B C 1
ATOM 4216 O O . MET B 1 223 ? -9.43 -0.905 -1.275 1 98.12 223 MET B O 1
ATOM 4220 N N . PHE B 1 224 ? -9.516 0.872 -2.588 1 98.5 224 PHE B N 1
ATOM 4221 C CA . PHE B 1 224 ? -10.688 1.48 -1.97 1 98.5 224 PHE B CA 1
ATOM 4222 C C . PHE B 1 224 ? -11.828 0.471 -1.854 1 98.5 224 PHE B C 1
ATOM 4224 O O . PHE B 1 224 ? -12.352 0.245 -0.762 1 98.5 224 PHE B O 1
ATOM 4231 N N . ASP B 1 225 ? -12.141 -0.261 -2.947 1 97 225 ASP B N 1
ATOM 4232 C CA . ASP B 1 225 ? -13.273 -1.183 -2.969 1 97 225 ASP B CA 1
ATOM 4233 C C . ASP B 1 225 ? -13.016 -2.385 -2.064 1 97 225 ASP B C 1
ATOM 4235 O O . ASP B 1 225 ? -13.914 -2.834 -1.35 1 97 225 ASP B O 1
ATOM 4239 N N . ARG B 1 226 ? -11.859 -2.908 -2.135 1 96.81 226 ARG B N 1
ATOM 4240 C CA . ARG B 1 226 ? -11.508 -4.055 -1.301 1 96.81 226 ARG B CA 1
ATOM 4241 C C . ARG B 1 226 ? -11.562 -3.691 0.179 1 96.81 226 ARG B C 1
ATOM 4243 O O . ARG B 1 226 ? -12.117 -4.438 0.988 1 96.81 226 ARG B O 1
ATOM 4250 N N . ILE B 1 227 ? -10.984 -2.531 0.542 1 98 227 ILE B N 1
ATOM 4251 C CA . ILE B 1 227 ? -10.992 -2.094 1.934 1 98 227 ILE B CA 1
ATOM 4252 C C . ILE B 1 227 ? -12.43 -1.857 2.395 1 98 227 ILE B C 1
ATOM 4254 O O . ILE B 1 227 ? -12.797 -2.23 3.51 1 98 227 ILE B O 1
ATOM 4258 N N . ASN B 1 228 ? -13.211 -1.208 1.516 1 97.19 228 ASN B N 1
ATOM 4259 C CA . ASN B 1 228 ? -14.609 -0.955 1.848 1 97.19 228 ASN B CA 1
ATOM 4260 C C . ASN B 1 228 ? -15.352 -2.248 2.176 1 97.19 228 ASN B C 1
ATOM 4262 O O . ASN B 1 228 ? -16.094 -2.311 3.158 1 97.19 228 ASN B O 1
ATOM 4266 N N . LYS B 1 229 ? -15.125 -3.332 1.436 1 93.88 229 LYS B N 1
ATOM 4267 C CA . LYS B 1 229 ? -15.75 -4.629 1.673 1 93.88 229 LYS B CA 1
ATOM 4268 C C . LYS B 1 229 ? -15.203 -5.285 2.936 1 93.88 229 LYS B C 1
ATOM 4270 O O . LYS B 1 229 ? -15.961 -5.824 3.744 1 93.88 229 LYS B O 1
ATOM 4275 N N . ALA B 1 230 ? -13.945 -5.184 3.125 1 91.88 230 ALA B N 1
ATOM 4276 C CA . ALA B 1 230 ? -13.258 -5.91 4.188 1 91.88 230 ALA B CA 1
ATOM 4277 C C . ALA B 1 230 ? -13.516 -5.27 5.551 1 91.88 230 ALA B C 1
ATOM 4279 O O . ALA B 1 230 ? -13.5 -5.949 6.578 1 91.88 230 ALA B O 1
ATOM 4280 N N . THR B 1 231 ? -13.773 -4.023 5.555 1 88.19 231 THR B N 1
ATOM 4281 C CA . THR B 1 231 ? -13.867 -3.318 6.828 1 88.19 231 THR B CA 1
ATOM 4282 C C . THR B 1 231 ? -15.281 -3.398 7.395 1 88.19 231 THR B C 1
ATOM 4284 O O . THR B 1 231 ? -15.586 -2.76 8.406 1 88.19 231 THR B O 1
ATOM 4287 N N . THR B 1 232 ? -16.078 -4.191 6.766 1 86.25 232 THR B N 1
ATOM 4288 C CA . THR B 1 232 ? -17.344 -4.551 7.406 1 86.25 232 THR B CA 1
ATOM 4289 C C . THR B 1 232 ? -17.094 -5.289 8.719 1 86.25 232 THR B C 1
ATOM 4291 O O . THR B 1 232 ? -17.938 -5.277 9.617 1 86.25 232 THR B O 1
ATOM 4294 N N . PHE B 1 233 ? -15.922 -5.812 8.891 1 83.25 233 PHE B N 1
ATOM 4295 C CA . PHE B 1 233 ? -15.531 -6.559 10.078 1 83.25 233 PHE B CA 1
ATOM 4296 C C . PHE B 1 233 ? -15.125 -5.617 11.203 1 83.25 233 PHE B C 1
ATOM 4298 O O . PHE B 1 233 ? -14.977 -6.039 12.352 1 83.25 233 PHE B O 1
ATOM 4305 N N . PHE B 1 234 ? -14.914 -4.312 10.938 1 89.5 234 PHE B N 1
ATOM 4306 C CA . PHE B 1 234 ? -14.438 -3.352 11.922 1 89.5 234 PHE B CA 1
ATOM 4307 C C . PHE B 1 234 ? -15.562 -2.926 12.859 1 89.5 234 PHE B C 1
ATOM 4309 O O . PHE B 1 234 ? -15.305 -2.367 13.93 1 89.5 234 PHE B O 1
ATOM 4316 N N . GLY B 1 235 ? -16.812 -3.211 12.516 1 88.69 235 GLY B N 1
ATOM 4317 C CA . GLY B 1 235 ? -17.938 -2.84 13.367 1 88.69 235 GLY B CA 1
ATOM 4318 C C . GLY B 1 235 ? -18.188 -1.345 13.398 1 88.69 235 GLY B C 1
ATOM 4319 O O . GLY B 1 235 ? -18.641 -0.812 14.414 1 88.69 235 GLY B O 1
ATOM 4320 N N . MET B 1 236 ? -17.797 -0.642 12.383 1 93.38 236 MET B N 1
ATOM 4321 C CA . MET B 1 236 ? -18.016 0.799 12.289 1 93.38 236 MET B CA 1
ATOM 4322 C C . MET B 1 236 ? -19.484 1.118 12.094 1 93.38 236 MET B C 1
ATOM 4324 O O . MET B 1 236 ? -20.188 0.394 11.383 1 93.38 236 MET B O 1
ATOM 4328 N N . GLU B 1 237 ? -19.906 2.195 12.703 1 95.12 237 GLU B N 1
ATOM 4329 C CA . GLU B 1 237 ? -21.25 2.689 12.445 1 95.12 237 GLU B CA 1
ATOM 4330 C C . GLU B 1 237 ? -21.344 3.365 11.078 1 95.12 237 GLU B C 1
ATOM 4332 O O . GLU B 1 237 ? -22.25 3.096 10.305 1 95.12 237 GLU B O 1
ATOM 4337 N N . ARG B 1 238 ? -20.312 4.293 10.891 1 94.62 238 ARG B N 1
ATOM 4338 C CA . ARG B 1 238 ? -20.172 4.914 9.578 1 94.62 238 ARG B CA 1
ATOM 4339 C C . ARG B 1 238 ? -19.203 4.133 8.703 1 94.62 238 ARG B C 1
ATOM 4341 O O . ARG B 1 238 ? -18.031 3.998 9.039 1 94.62 238 ARG B O 1
ATOM 4348 N N . GLY B 1 239 ? -19.547 3.447 7.727 1 95.25 239 GLY B N 1
ATOM 4349 C CA . GLY B 1 239 ? -18.75 2.613 6.836 1 95.25 239 GLY B CA 1
ATOM 4350 C C . GLY B 1 239 ? -17.5 3.311 6.32 1 95.25 239 GLY B C 1
ATOM 4351 O O . GLY B 1 239 ? -17.359 4.527 6.461 1 95.25 239 GLY B O 1
ATOM 4352 N N . PHE B 1 240 ? -16.578 2.627 5.793 1 98.12 240 PHE B N 1
ATOM 4353 C CA . PHE B 1 240 ? -15.289 3.062 5.273 1 98.12 240 PHE B CA 1
ATOM 4354 C C . PHE B 1 240 ? -15.461 4.211 4.285 1 98.12 240 PHE B C 1
ATOM 4356 O O . PHE B 1 240 ? -14.836 5.266 4.434 1 98.12 240 PHE B O 1
ATOM 4363 N N . ALA B 1 241 ? -16.312 4.047 3.275 1 98.06 241 ALA B N 1
ATOM 4364 C CA . ALA B 1 241 ? -16.484 5.051 2.227 1 98.06 241 ALA B CA 1
ATOM 4365 C C . ALA B 1 241 ? -17 6.363 2.803 1 98.06 241 ALA B C 1
ATOM 4367 O O . ALA B 1 241 ? -16.547 7.441 2.416 1 98.06 241 ALA B O 1
ATOM 4368 N N . GLU B 1 242 ? -17.906 6.27 3.729 1 97.94 242 GLU B N 1
ATOM 4369 C CA . GLU B 1 242 ? -18.453 7.477 4.352 1 97.94 242 GLU B CA 1
ATOM 4370 C C . GLU B 1 242 ? -17.359 8.227 5.117 1 97.94 242 GLU B C 1
ATOM 4372 O O . GLU B 1 242 ? -17.25 9.453 5 1 97.94 242 GLU B O 1
ATOM 4377 N N . VAL B 1 243 ? -16.562 7.484 5.883 1 98.38 243 VAL B N 1
ATOM 4378 C CA . VAL B 1 243 ? -15.492 8.109 6.656 1 98.38 243 VAL B CA 1
ATOM 4379 C C . VAL B 1 243 ? -14.469 8.734 5.711 1 98.38 243 VAL B C 1
ATOM 4381 O O . VAL B 1 243 ? -14.055 9.875 5.91 1 98.38 243 VAL B O 1
ATOM 4384 N N . MET B 1 244 ? -14.109 8.039 4.664 1 98.75 244 MET B N 1
ATOM 4385 C CA . MET B 1 244 ? -13.156 8.562 3.689 1 98.75 244 MET B CA 1
ATOM 4386 C C . MET B 1 244 ? -13.672 9.859 3.064 1 98.75 244 MET B C 1
ATOM 4388 O O . MET B 1 244 ? -12.914 10.812 2.883 1 98.75 244 MET B O 1
ATOM 4392 N N . HIS B 1 245 ? -14.93 9.953 2.814 1 98.69 245 HIS B N 1
ATOM 4393 C CA . HIS B 1 245 ? -15.508 11.062 2.059 1 98.69 245 HIS B CA 1
ATOM 4394 C C . HIS B 1 245 ? -15.859 12.227 2.975 1 98.69 245 HIS B C 1
ATOM 4396 O O . HIS B 1 245 ? -16.109 13.344 2.504 1 98.69 245 HIS B O 1
ATOM 4402 N N . SER B 1 246 ? -15.836 11.992 4.309 1 98.38 246 SER B N 1
ATOM 4403 C CA . SER B 1 246 ? -16.312 13.055 5.188 1 98.38 246 SER B CA 1
ATOM 4404 C C . SER B 1 246 ? -15.203 13.508 6.141 1 98.38 246 SER B C 1
ATOM 4406 O O . SER B 1 246 ? -15.195 14.664 6.578 1 98.38 246 SER B O 1
ATOM 4408 N N . ASN B 1 247 ? -14.289 12.602 6.449 1 98.81 247 ASN B N 1
ATOM 4409 C CA . ASN B 1 247 ? -13.32 12.922 7.492 1 98.81 247 ASN B CA 1
ATOM 4410 C C . ASN B 1 247 ? -11.906 13.023 6.934 1 98.81 247 ASN B C 1
ATOM 4412 O O . ASN B 1 247 ? -11.008 13.539 7.594 1 98.81 247 ASN B O 1
ATOM 4416 N N . ILE B 1 248 ? -11.656 12.508 5.691 1 98.94 248 ILE B N 1
ATOM 4417 C CA . ILE B 1 248 ? -10.289 12.383 5.195 1 98.94 248 ILE B CA 1
ATOM 4418 C C . ILE B 1 248 ? -10.078 13.336 4.023 1 98.94 248 ILE B C 1
ATOM 4420 O O . ILE B 1 248 ? -10.891 13.383 3.096 1 98.94 248 ILE B O 1
ATOM 4424 N N . TRP B 1 249 ? -9.078 14.188 4.086 1 98.94 249 TRP B N 1
ATOM 4425 C CA . TRP B 1 249 ? -8.539 14.977 2.977 1 98.94 249 TRP B CA 1
ATOM 4426 C C . TRP B 1 249 ? -7.195 14.422 2.521 1 98.94 249 TRP B C 1
ATOM 4428 O O . TRP B 1 249 ? -6.441 13.867 3.322 1 98.94 249 TRP B O 1
ATOM 4438 N N . ILE B 1 250 ? -6.898 14.57 1.188 1 98.94 250 ILE B N 1
ATOM 4439 C CA . ILE B 1 250 ? -5.711 13.93 0.638 1 98.94 250 ILE B CA 1
ATOM 4440 C C . ILE B 1 250 ? -4.898 14.945 -0.16 1 98.94 250 ILE B C 1
ATOM 4442 O O . ILE B 1 250 ? -5.453 15.703 -0.958 1 98.94 250 ILE B O 1
ATOM 4446 N N . THR B 1 251 ? -3.615 14.984 0.097 1 98.75 251 THR B N 1
ATOM 4447 C CA . THR B 1 251 ? -2.73 15.75 -0.774 1 98.75 251 THR B CA 1
ATOM 4448 C C . THR B 1 251 ? -1.991 14.828 -1.74 1 98.75 251 THR B C 1
ATOM 4450 O O . THR B 1 251 ? -1.88 13.625 -1.495 1 98.75 251 THR B O 1
ATOM 4453 N N . THR B 1 252 ? -1.486 15.352 -2.783 1 98.19 252 THR B N 1
ATOM 4454 C CA . THR B 1 252 ? -0.696 14.594 -3.748 1 98.19 252 THR B CA 1
ATOM 4455 C C . THR B 1 252 ? 0.791 14.898 -3.584 1 98.19 252 THR B C 1
ATOM 4457 O O . THR B 1 252 ? 1.544 14.883 -4.559 1 98.19 252 THR B O 1
ATOM 4460 N N . SER B 1 253 ? 1.155 15.234 -2.395 1 98 253 SER B N 1
ATOM 4461 C CA . SER B 1 253 ? 2.518 15.656 -2.088 1 98 253 SER B CA 1
ATOM 4462 C C . SER B 1 253 ? 3.539 14.633 -2.586 1 98 253 SER B C 1
ATOM 4464 O O . SER B 1 253 ? 3.512 13.469 -2.176 1 98 253 SER B O 1
ATOM 4466 N N . GLY B 1 254 ? 4.43 15.109 -3.432 1 97.12 254 GLY B N 1
ATOM 4467 C CA . GLY B 1 254 ? 5.508 14.266 -3.92 1 97.12 254 GLY B CA 1
ATOM 4468 C C . GLY B 1 254 ? 5.047 13.227 -4.918 1 97.12 254 GLY B C 1
ATOM 4469 O O . GLY B 1 254 ? 5.832 12.383 -5.352 1 97.12 254 GLY B O 1
ATOM 4470 N N . MET B 1 255 ? 3.812 13.164 -5.25 1 97.62 255 MET B N 1
ATOM 4471 C CA . MET B 1 255 ? 3.215 12.266 -6.234 1 97.62 255 MET B CA 1
ATOM 4472 C C . MET B 1 255 ? 2.738 13.047 -7.461 1 97.62 255 MET B C 1
ATOM 4474 O O . MET B 1 255 ? 1.652 13.625 -7.449 1 97.62 255 MET B O 1
ATOM 4478 N N . PHE B 1 256 ? 3.516 13 -8.57 1 97.19 256 PHE B N 1
ATOM 4479 C CA . PHE B 1 256 ? 3.215 13.836 -9.727 1 97.19 256 PHE B CA 1
ATOM 4480 C C . PHE B 1 256 ? 2.889 12.984 -10.945 1 97.19 256 PHE B C 1
ATOM 4482 O O . PHE B 1 256 ? 3.428 13.203 -12.031 1 97.19 256 PHE B O 1
ATOM 4489 N N . ASP B 1 257 ? 2.098 11.992 -10.781 1 96.12 257 ASP B N 1
ATOM 4490 C CA . ASP B 1 257 ? 1.666 11.156 -11.898 1 96.12 257 ASP B CA 1
ATOM 4491 C C . ASP B 1 257 ? 0.145 11.156 -12.023 1 96.12 257 ASP B C 1
ATOM 4493 O O . ASP B 1 257 ? -0.569 11.117 -11.023 1 96.12 257 ASP B O 1
ATOM 4497 N N . VAL B 1 258 ? -0.345 11.195 -13.234 1 98 258 VAL B N 1
ATOM 4498 C CA . VAL B 1 258 ? -1.771 11.398 -13.461 1 98 258 VAL B CA 1
ATOM 4499 C C . VAL B 1 258 ? -2.521 10.086 -13.281 1 98 258 VAL B C 1
ATOM 4501 O O . VAL B 1 258 ? -3.74 10.078 -13.086 1 98 258 VAL B O 1
ATOM 4504 N N . HIS B 1 259 ? -1.854 8.906 -13.414 1 98.25 259 HIS B N 1
ATOM 4505 C CA . HIS B 1 259 ? -2.537 7.629 -13.258 1 98.25 259 HIS B CA 1
ATOM 4506 C C . HIS B 1 259 ? -3.051 7.453 -11.828 1 98.25 259 HIS B C 1
ATOM 4508 O O . HIS B 1 259 ? -4.207 7.078 -11.625 1 98.25 259 HIS B O 1
ATOM 4514 N N . SER B 1 260 ? -2.189 7.746 -10.844 1 98.25 260 SER B N 1
ATOM 4515 C CA . SER B 1 260 ? -2.623 7.664 -9.453 1 98.25 260 SER B CA 1
ATOM 4516 C C . SER B 1 260 ? -3.672 8.727 -9.141 1 98.25 260 SER B C 1
ATOM 4518 O O . SER B 1 260 ? -4.578 8.492 -8.336 1 98.25 260 SER B O 1
ATOM 4520 N N . LEU B 1 261 ? -3.547 9.945 -9.742 1 98.75 261 LEU B N 1
ATOM 4521 C CA . LEU B 1 261 ? -4.527 11 -9.5 1 98.75 261 LEU B CA 1
ATOM 4522 C C . LEU B 1 261 ? -5.906 10.586 -10.008 1 98.75 261 LEU B C 1
ATOM 4524 O O . LEU B 1 261 ? -6.91 10.781 -9.32 1 98.75 261 LEU B O 1
ATOM 4528 N N . ARG B 1 262 ? -5.961 10 -11.227 1 98.62 262 ARG B N 1
ATOM 4529 C CA . ARG B 1 262 ? -7.234 9.547 -11.773 1 98.62 262 ARG B CA 1
ATOM 4530 C C . ARG B 1 262 ? -7.871 8.492 -10.875 1 98.62 262 ARG B C 1
ATOM 4532 O O . ARG B 1 262 ? -9.086 8.5 -10.656 1 98.62 262 ARG B O 1
ATOM 4539 N N . CYS B 1 263 ? -7.043 7.574 -10.398 1 98.69 263 CYS B N 1
ATOM 4540 C CA . CYS B 1 263 ? -7.535 6.559 -9.477 1 98.69 263 CYS B CA 1
ATOM 4541 C C . CYS B 1 263 ? -8.078 7.199 -8.203 1 98.69 263 CYS B C 1
ATOM 4543 O O . CYS B 1 263 ? -9.164 6.844 -7.738 1 98.69 263 CYS B O 1
ATOM 4545 N N . LEU B 1 264 ? -7.32 8.148 -7.68 1 98.88 264 LEU B N 1
ATOM 4546 C CA . LEU B 1 264 ? -7.723 8.883 -6.48 1 98.88 264 LEU B CA 1
ATOM 4547 C C . LEU B 1 264 ? -9.055 9.586 -6.695 1 98.88 264 LEU B C 1
ATOM 4549 O O . LEU B 1 264 ? -9.984 9.43 -5.895 1 98.88 264 LEU B O 1
ATOM 4553 N N . LEU B 1 265 ? -9.188 10.297 -7.805 1 98.75 265 LEU B N 1
ATOM 4554 C CA . LEU B 1 265 ? -10.367 11.102 -8.094 1 98.75 265 LEU B CA 1
ATOM 4555 C C . LEU B 1 265 ? -11.562 10.211 -8.422 1 98.75 265 LEU B C 1
ATOM 4557 O O . LEU B 1 265 ? -12.711 10.656 -8.359 1 98.75 265 LEU B O 1
ATOM 4561 N N . GLY B 1 266 ? -11.273 8.961 -8.789 1 98.44 266 GLY B N 1
ATOM 4562 C CA . GLY B 1 266 ? -12.352 8.008 -9 1 98.44 266 GLY B CA 1
ATOM 4563 C C . GLY B 1 266 ? -12.984 7.527 -7.711 1 98.44 266 GLY B C 1
ATOM 4564 O O . GLY B 1 266 ? -14.094 6.992 -7.723 1 98.44 266 GLY B O 1
ATOM 4565 N N . ASN B 1 267 ? -12.289 7.742 -6.598 1 98.44 267 ASN B N 1
ATOM 4566 C CA . ASN B 1 267 ? -12.742 7.164 -5.336 1 98.44 267 ASN B CA 1
ATOM 4567 C C . ASN B 1 267 ? -13.023 8.242 -4.297 1 98.44 267 ASN B C 1
ATOM 4569 O O . ASN B 1 267 ? -13.734 8 -3.322 1 98.44 267 ASN B O 1
ATOM 4573 N N . MET B 1 268 ? -12.461 9.406 -4.465 1 98.75 268 MET B N 1
ATOM 4574 C CA . MET B 1 268 ? -12.609 10.516 -3.521 1 98.75 268 MET B CA 1
ATOM 4575 C C . MET B 1 268 ? -13.258 11.719 -4.195 1 98.75 268 MET B C 1
ATOM 4577 O O . MET B 1 268 ? -12.961 12.023 -5.352 1 98.75 268 MET B O 1
ATOM 4581 N N . PRO B 1 269 ? -14.102 12.469 -3.479 1 98.62 269 PRO B N 1
ATOM 4582 C CA . PRO B 1 269 ? -14.586 13.727 -4.059 1 98.62 269 PRO B CA 1
ATOM 4583 C C . PRO B 1 269 ? -13.469 14.75 -4.25 1 98.62 269 PRO B C 1
ATOM 4585 O O . PRO B 1 269 ? -12.578 14.867 -3.404 1 98.62 269 PRO B O 1
ATOM 4588 N N . LEU B 1 270 ? -13.508 15.461 -5.336 1 98.75 270 LEU B N 1
ATOM 4589 C CA . LEU B 1 270 ? -12.492 16.453 -5.66 1 98.75 270 LEU B CA 1
ATOM 4590 C C . LEU B 1 270 ? -12.328 17.453 -4.523 1 98.75 270 LEU B C 1
ATOM 4592 O O . LEU B 1 270 ? -11.211 17.922 -4.262 1 98.75 270 LEU B O 1
ATOM 4596 N N . SER B 1 271 ? -13.398 17.766 -3.771 1 98.56 271 SER B N 1
ATOM 4597 C CA . SER B 1 271 ? -13.383 18.75 -2.703 1 98.56 271 SER B CA 1
ATOM 4598 C C . SER B 1 271 ? -12.398 18.359 -1.603 1 98.56 271 SER B C 1
ATOM 4600 O O . SER B 1 271 ? -12.016 19.188 -0.782 1 98.56 271 SER B O 1
ATOM 4602 N N . GLN B 1 272 ? -11.984 17.078 -1.611 1 98.62 272 GLN B N 1
ATOM 4603 C CA . GLN B 1 272 ? -11.109 16.609 -0.541 1 98.62 272 GLN B CA 1
ATOM 4604 C C . GLN B 1 272 ? -9.719 16.281 -1.071 1 98.62 272 GLN B C 1
ATOM 4606 O O . GLN B 1 272 ? -8.914 15.664 -0.372 1 98.62 272 GLN B O 1
ATOM 4611 N N . VAL B 1 273 ? -9.438 16.609 -2.262 1 98.88 273 VAL B N 1
ATOM 4612 C CA . VAL B 1 273 ? -8.141 16.359 -2.875 1 98.88 273 VAL B CA 1
ATOM 4613 C C . VAL B 1 273 ? -7.406 17.672 -3.102 1 98.88 273 VAL B C 1
ATOM 4615 O O . VAL B 1 273 ? -7.953 18.594 -3.701 1 98.88 273 VAL B O 1
ATOM 4618 N N . MET B 1 274 ? -6.184 17.734 -2.592 1 98.88 274 MET B N 1
ATOM 4619 C CA . MET B 1 274 ? -5.441 18.984 -2.584 1 98.88 274 MET B CA 1
ATOM 4620 C C . MET B 1 274 ? -4.047 18.797 -3.168 1 98.88 274 MET B C 1
ATOM 4622 O O . MET B 1 274 ? -3.449 17.734 -3.027 1 98.88 274 MET B O 1
ATOM 4626 N N . PHE B 1 275 ? -3.555 19.844 -3.777 1 98.75 275 PHE B N 1
ATOM 4627 C CA . PHE B 1 275 ? -2.213 19.891 -4.344 1 98.75 275 PHE B CA 1
ATOM 4628 C C . PHE B 1 275 ? -1.176 20.156 -3.258 1 98.75 275 PHE B C 1
ATOM 4630 O O . PHE B 1 275 ? -1.431 20.922 -2.322 1 98.75 275 PHE B O 1
ATOM 4637 N N . SER B 1 276 ? -0.096 19.516 -3.301 1 98.62 276 SER B N 1
ATOM 4638 C CA . SER B 1 276 ? 1.069 19.734 -2.451 1 98.62 276 SER B CA 1
ATOM 4639 C C . SER B 1 276 ? 2.348 19.25 -3.129 1 98.62 276 SER B C 1
ATOM 4641 O O . SER B 1 276 ? 2.295 18.562 -4.148 1 98.62 276 SER B O 1
ATOM 4643 N N . VAL B 1 277 ? 3.527 19.656 -2.652 1 98.44 277 VAL B N 1
ATOM 4644 C CA . VAL B 1 277 ? 4.734 19.422 -3.439 1 98.44 277 VAL B CA 1
ATOM 4645 C C . VAL B 1 277 ? 5.699 18.531 -2.652 1 98.44 277 VAL B C 1
ATOM 4647 O O . VAL B 1 277 ? 6.395 17.703 -3.232 1 98.44 277 VAL B O 1
ATOM 4650 N N . ASP B 1 278 ? 5.738 18.656 -1.336 1 98.19 278 ASP B N 1
ATOM 4651 C CA . ASP B 1 278 ? 6.73 17.969 -0.511 1 98.19 278 ASP B CA 1
ATOM 4652 C C . ASP B 1 278 ? 8.086 18.672 -0.586 1 98.19 278 ASP B C 1
ATOM 4654 O O . ASP B 1 278 ? 9.125 18.016 -0.625 1 98.19 278 ASP B O 1
ATOM 4658 N N . TYR B 1 279 ? 8.109 19.984 -0.583 1 97.88 279 TYR B N 1
ATOM 4659 C CA . TYR B 1 279 ? 9.344 20.766 -0.595 1 97.88 279 TYR B CA 1
ATOM 4660 C C . TYR B 1 279 ? 10.086 20.625 0.728 1 97.88 279 TYR B C 1
ATOM 4662 O O . TYR B 1 279 ? 9.477 20.672 1.799 1 97.88 279 TYR B O 1
ATOM 4670 N N . PRO B 1 280 ? 11.43 20.5 0.668 1 97.19 280 PRO B N 1
ATOM 4671 C CA . PRO B 1 280 ? 12.297 20.578 -0.507 1 97.19 280 PRO B CA 1
ATOM 4672 C C . PRO B 1 280 ? 12.695 19.203 -1.041 1 97.19 280 PRO B C 1
ATOM 4674 O O . PRO B 1 280 ? 13.609 19.094 -1.859 1 97.19 280 PRO B O 1
ATOM 4677 N N . PHE B 1 281 ? 12.039 18.156 -0.591 1 95.88 281 PHE B N 1
ATOM 4678 C CA . PHE B 1 281 ? 12.367 16.812 -1.084 1 95.88 281 PHE B CA 1
ATOM 4679 C C . PHE B 1 281 ? 11.938 16.656 -2.537 1 95.88 281 PHE B C 1
ATOM 4681 O O . PHE B 1 281 ? 12.523 15.867 -3.281 1 95.88 281 PHE B O 1
ATOM 4688 N N . SER B 1 282 ? 10.891 17.281 -2.914 1 95.88 282 SER B N 1
ATOM 4689 C CA . SER B 1 282 ? 10.547 17.547 -4.305 1 95.88 282 SER B CA 1
ATOM 4690 C C . SER B 1 282 ? 10.664 19.031 -4.633 1 95.88 282 SER B C 1
ATOM 4692 O O . SER B 1 282 ? 10.523 19.875 -3.748 1 95.88 282 SER B O 1
ATOM 4694 N N . ASP B 1 283 ? 10.875 19.281 -5.898 1 95.06 283 ASP B N 1
ATOM 4695 C CA . ASP B 1 283 ? 11.039 20.656 -6.344 1 95.06 283 ASP B CA 1
ATOM 4696 C C . ASP B 1 283 ? 9.695 21.266 -6.754 1 95.06 283 ASP B C 1
ATOM 4698 O O . ASP B 1 283 ? 8.875 20.594 -7.383 1 95.06 283 ASP B O 1
ATOM 4702 N N . ASN B 1 284 ? 9.508 22.562 -6.395 1 98 284 ASN B N 1
ATOM 4703 C CA . ASN B 1 284 ? 8.297 23.25 -6.809 1 98 284 ASN B CA 1
ATOM 4704 C C . ASN B 1 284 ? 8.125 23.234 -8.328 1 98 284 ASN B C 1
ATOM 4706 O O . ASN B 1 284 ? 7.004 23.266 -8.828 1 98 284 ASN B O 1
ATOM 4710 N N . ARG B 1 285 ? 9.273 23.266 -9.125 1 97.88 285 ARG B N 1
ATOM 4711 C CA . ARG B 1 285 ? 9.219 23.188 -10.578 1 97.88 285 ARG B CA 1
ATOM 4712 C C . ARG B 1 285 ? 8.453 21.953 -11.039 1 97.88 285 ARG B C 1
ATOM 4714 O O . ARG B 1 285 ? 7.672 22.016 -11.984 1 97.88 285 ARG B O 1
ATOM 4721 N N . LEU B 1 286 ? 8.664 20.812 -10.312 1 97.88 286 LEU B N 1
ATOM 4722 C CA . LEU B 1 286 ? 7.973 19.578 -10.648 1 97.88 286 LEU B CA 1
ATOM 4723 C C . LEU B 1 286 ? 6.477 19.703 -10.375 1 97.88 286 LEU B C 1
ATOM 4725 O O . LEU B 1 286 ? 5.656 19.172 -11.133 1 97.88 286 LEU B O 1
ATOM 4729 N N . GLY B 1 287 ? 6.156 20.375 -9.281 1 97.94 287 GLY B N 1
ATOM 4730 C CA . GLY B 1 287 ? 4.754 20.641 -9 1 97.94 287 GLY B CA 1
ATOM 4731 C C . GLY B 1 287 ? 4.078 21.469 -10.078 1 97.94 287 GLY B C 1
ATOM 4732 O O . GLY B 1 287 ? 2.967 21.156 -10.508 1 97.94 287 GLY B O 1
ATOM 4733 N N . LYS B 1 288 ? 4.766 22.5 -10.492 1 98.25 288 LYS B N 1
ATOM 4734 C CA . LYS B 1 288 ? 4.242 23.328 -11.562 1 98.25 288 LYS B CA 1
ATOM 4735 C C . LYS B 1 288 ? 4.02 22.531 -12.836 1 98.25 288 LYS B C 1
ATOM 4737 O O . LYS B 1 288 ? 2.971 22.625 -13.477 1 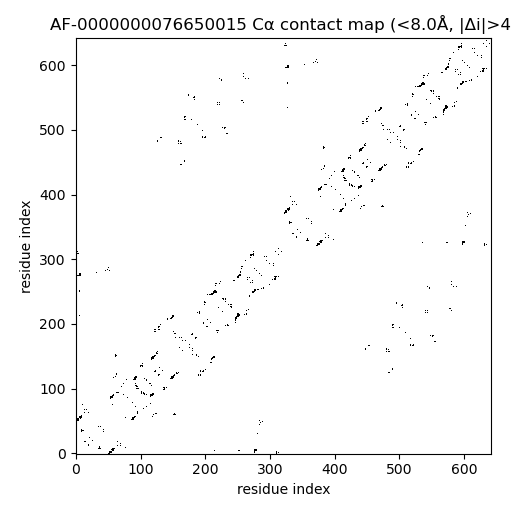98.25 288 LYS B O 1
ATOM 4742 N N . GLU B 1 289 ? 4.973 21.734 -13.234 1 98.19 289 GLU B N 1
ATOM 4743 C CA . GLU B 1 289 ? 4.871 20.875 -14.414 1 98.19 289 GLU B CA 1
ATOM 4744 C C . GLU B 1 289 ? 3.723 19.875 -14.273 1 98.19 289 GLU B C 1
ATOM 4746 O O . GLU B 1 289 ? 3.053 19.562 -15.258 1 98.19 289 GLU B O 1
ATOM 4751 N N . TYR B 1 290 ? 3.521 19.391 -13.086 1 98.25 290 TYR B N 1
ATOM 4752 C CA . TYR B 1 290 ? 2.443 18.453 -12.797 1 98.25 290 TYR B CA 1
ATOM 4753 C C . TYR B 1 290 ? 1.082 19.094 -13.055 1 98.25 290 TYR B C 1
ATOM 4755 O O . TYR B 1 290 ? 0.224 18.484 -13.711 1 98.25 290 TYR B O 1
ATOM 4763 N N . LEU B 1 291 ? 0.878 20.312 -12.57 1 98.19 291 LEU B N 1
ATOM 4764 C CA . LEU B 1 291 ? -0.372 21.031 -12.812 1 98.19 291 LEU B CA 1
ATOM 4765 C C . LEU B 1 291 ? -0.599 21.234 -14.312 1 98.19 291 LEU B C 1
ATOM 4767 O O . LEU B 1 291 ? -1.729 21.125 -14.789 1 98.19 291 LEU B O 1
ATOM 4771 N N . GLU B 1 292 ? 0.467 21.516 -15.031 1 97.88 292 GLU B N 1
ATOM 4772 C CA . GLU B 1 292 ? 0.37 21.672 -16.484 1 97.88 292 GLU B CA 1
ATOM 4773 C C . GLU B 1 292 ? -0.015 20.344 -17.156 1 97.88 292 GLU B C 1
ATOM 4775 O O . GLU B 1 292 ? -0.81 20.328 -18.094 1 97.88 292 GLU B O 1
ATOM 4780 N N . THR B 1 293 ? 0.565 19.297 -16.688 1 98.19 293 THR B N 1
ATOM 4781 C CA . THR B 1 293 ? 0.252 17.969 -17.219 1 98.19 293 THR B CA 1
ATOM 4782 C C . THR B 1 293 ? -1.211 17.625 -16.984 1 98.19 293 THR B C 1
ATOM 4784 O O . THR B 1 293 ? -1.882 17.078 -17.859 1 98.19 293 THR B O 1
ATOM 4787 N N . ILE B 1 294 ? -1.691 17.891 -15.781 1 98.31 294 ILE B N 1
ATOM 4788 C CA . ILE B 1 294 ? -3.086 17.641 -15.438 1 98.31 294 ILE B CA 1
ATOM 4789 C C . ILE B 1 294 ? -4.004 18.375 -16.406 1 98.31 294 ILE B C 1
ATOM 4791 O O . ILE B 1 294 ? -4.996 17.812 -16.875 1 98.31 294 ILE B O 1
ATOM 4795 N N . ARG B 1 295 ? -3.641 19.625 -16.688 1 97.25 295 ARG B N 1
ATOM 4796 C CA . ARG B 1 295 ? -4.398 20.438 -17.641 1 97.25 295 ARG B CA 1
ATOM 4797 C C . ARG B 1 295 ? -4.344 19.844 -19.047 1 97.25 295 ARG B C 1
ATOM 4799 O O . ARG B 1 295 ? -5.379 19.641 -19.672 1 97.25 295 ARG B O 1
ATOM 4806 N N . LYS B 1 296 ? -3.195 19.547 -19.516 1 97.69 296 LYS B N 1
ATOM 4807 C CA . LYS B 1 296 ? -2.959 19.062 -20.875 1 97.69 296 LYS B CA 1
ATOM 4808 C C . LYS B 1 296 ? -3.674 17.75 -21.109 1 97.69 296 LYS B C 1
ATOM 4810 O O . LYS B 1 296 ? -4.227 17.516 -22.188 1 97.69 296 LYS B O 1
ATOM 4815 N N . GLU B 1 297 ? -3.682 16.922 -20.078 1 97.5 297 GLU B N 1
ATOM 4816 C CA . GLU B 1 297 ? -4.262 15.594 -20.25 1 97.5 297 GLU B CA 1
ATOM 4817 C C . GLU B 1 297 ? -5.754 15.602 -19.938 1 97.5 297 GLU B C 1
ATOM 4819 O O . GLU B 1 297 ? -6.434 14.586 -20.094 1 97.5 297 GLU B O 1
ATOM 4824 N N . GLY B 1 298 ? -6.23 16.672 -19.5 1 97.69 298 GLY B N 1
ATOM 4825 C CA . GLY B 1 298 ? -7.652 16.812 -19.234 1 97.69 298 GLY B CA 1
ATOM 4826 C C . GLY B 1 298 ? -8.125 16.016 -18.031 1 97.69 298 GLY B C 1
ATOM 4827 O O . GLY B 1 298 ? -9.25 15.508 -18.016 1 97.69 298 GLY B O 1
ATOM 4828 N N . VAL B 1 299 ? -7.246 15.812 -17.078 1 98.06 299 VAL B N 1
ATOM 4829 C CA . VAL B 1 299 ? -7.641 15.102 -15.867 1 98.06 299 VAL B CA 1
ATOM 4830 C C . VAL B 1 299 ? -8.672 15.922 -15.094 1 98.06 299 VAL B C 1
ATOM 4832 O O . VAL B 1 299 ? -9.625 15.367 -14.539 1 98.06 299 VAL B O 1
ATOM 4835 N N . LEU B 1 300 ? -8.438 17.188 -15.008 1 98.44 300 LEU B N 1
ATOM 4836 C CA . LEU B 1 300 ? -9.344 18.172 -14.422 1 98.44 300 LEU B CA 1
ATOM 4837 C C . LEU B 1 300 ? -9.594 19.328 -15.383 1 98.44 300 LEU B C 1
ATOM 4839 O O . LEU B 1 300 ? -8.703 19.703 -16.156 1 98.44 300 LEU B O 1
ATOM 4843 N N . ASP B 1 301 ? -10.781 19.922 -15.312 1 97.62 301 ASP B N 1
ATOM 4844 C CA . ASP B 1 301 ? -11.016 21.172 -16.031 1 97.62 301 ASP B CA 1
ATOM 4845 C C . ASP B 1 301 ? -10.469 22.359 -15.25 1 97.62 301 ASP B C 1
ATOM 4847 O O . ASP B 1 301 ? -9.891 22.188 -14.18 1 97.62 301 ASP B O 1
ATOM 4851 N N . GLU B 1 302 ? -10.617 23.5 -15.781 1 97.5 302 GLU B N 1
ATOM 4852 C CA . GLU B 1 302 ? -9.992 24.672 -15.188 1 97.5 302 GLU B CA 1
ATOM 4853 C C . GLU B 1 302 ? -10.523 24.922 -13.773 1 97.5 302 GLU B C 1
ATOM 4855 O O . GLU B 1 302 ? -9.758 25.281 -12.875 1 97.5 302 GLU B O 1
ATOM 4860 N N . ASN B 1 303 ? -11.844 24.781 -13.594 1 98.06 303 ASN B N 1
ATOM 4861 C CA . ASN B 1 303 ? -12.414 24.922 -12.258 1 98.06 303 ASN B CA 1
ATOM 4862 C C . ASN B 1 303 ? -11.859 23.875 -11.305 1 98.06 303 ASN B C 1
ATOM 4864 O O . ASN B 1 303 ? -11.602 24.172 -10.133 1 98.06 303 ASN B O 1
ATOM 4868 N N . GLY B 1 304 ? -11.742 22.688 -11.789 1 98.5 304 GLY B N 1
ATOM 4869 C CA . GLY B 1 304 ? -11.164 21.609 -11 1 98.5 304 GLY B CA 1
ATOM 4870 C C . GLY B 1 304 ? -9.727 21.875 -10.609 1 98.5 304 GLY B C 1
ATOM 4871 O O . GLY B 1 304 ? -9.32 21.594 -9.477 1 98.5 304 GLY B O 1
ATOM 4872 N N . ILE B 1 305 ? -9 22.406 -11.547 1 98.38 305 ILE B N 1
ATOM 4873 C CA . ILE B 1 305 ? -7.594 22.688 -11.273 1 98.38 305 ILE B CA 1
ATOM 4874 C C . ILE B 1 305 ? -7.488 23.781 -10.203 1 98.38 305 ILE B C 1
ATOM 4876 O O . ILE B 1 305 ? -6.641 23.703 -9.312 1 98.38 305 ILE B O 1
ATOM 4880 N N . GLU B 1 306 ? -8.312 24.766 -10.297 1 98.19 306 GLU B N 1
ATOM 4881 C CA . GLU B 1 306 ? -8.305 25.828 -9.297 1 98.19 306 GLU B CA 1
ATOM 4882 C C . GLU B 1 306 ? -8.648 25.281 -7.914 1 98.19 306 GLU B C 1
ATOM 4884 O O . GLU B 1 306 ? -8 25.609 -6.922 1 98.19 306 GLU B O 1
ATOM 4889 N N . ALA B 1 307 ? -9.711 24.438 -7.824 1 98.62 307 ALA B N 1
ATOM 4890 C CA . ALA B 1 307 ? -10.078 23.797 -6.566 1 98.62 307 ALA B CA 1
ATOM 4891 C C . ALA B 1 307 ? -8.93 22.953 -6.031 1 98.62 307 ALA B C 1
ATOM 4893 O O . ALA B 1 307 ? -8.57 23.047 -4.855 1 98.62 307 ALA B O 1
ATOM 4894 N N . PHE B 1 308 ? -8.352 22.203 -6.898 1 98.81 308 PHE B N 1
ATOM 4895 C CA . PHE B 1 308 ? -7.27 21.281 -6.57 1 98.81 308 PHE B CA 1
ATOM 4896 C C . PHE B 1 308 ? -6.027 22.031 -6.117 1 98.81 308 PHE B C 1
ATOM 4898 O O . PHE B 1 308 ? -5.426 21.703 -5.094 1 98.81 308 PHE B O 1
ATOM 4905 N N . ALA B 1 309 ? -5.656 23.078 -6.777 1 98.75 309 ALA B N 1
ATOM 4906 C CA . ALA B 1 309 ? -4.387 23.766 -6.59 1 98.75 309 ALA B CA 1
ATOM 4907 C C . ALA B 1 309 ? -4.426 24.672 -5.359 1 98.75 309 ALA B C 1
ATOM 4909 O O . ALA B 1 309 ? -3.395 24.922 -4.727 1 98.75 309 ALA B O 1
ATOM 4910 N N . SER B 1 310 ? -5.641 25.25 -5.078 1 98.19 310 SER B N 1
ATOM 4911 C CA . SER B 1 310 ? -5.645 26.219 -3.988 1 98.19 310 SER B CA 1
ATOM 4912 C C . SER B 1 310 ? -6.996 26.266 -3.285 1 98.19 310 SER B C 1
ATOM 4914 O O . SER B 1 310 ? -7.062 26.422 -2.064 1 98.19 310 SER B O 1
ATOM 4916 N N . GLY B 1 311 ? -8.062 26.062 -4.012 1 98.31 311 GLY B N 1
ATOM 4917 C CA . GLY B 1 311 ? -9.398 26.266 -3.471 1 98.31 311 GLY B CA 1
ATOM 4918 C C . GLY B 1 311 ? -9.719 25.344 -2.309 1 98.31 311 GLY B C 1
ATOM 4919 O O . GLY B 1 311 ? -10.234 25.797 -1.281 1 98.31 311 GLY B O 1
ATOM 4920 N N . ASN B 1 312 ? -9.484 24.094 -2.459 1 98.69 312 ASN B N 1
ATOM 4921 C CA . ASN B 1 312 ? -9.797 23.109 -1.426 1 98.69 312 ASN B CA 1
ATOM 4922 C C . ASN B 1 312 ? -8.984 23.344 -0.159 1 98.69 312 ASN B C 1
ATOM 4924 O O . ASN B 1 312 ? -9.508 23.266 0.951 1 98.69 312 ASN B O 1
ATOM 4928 N N . ALA B 1 313 ? -7.711 23.609 -0.319 1 98.62 313 ALA B N 1
ATOM 4929 C CA . ALA B 1 313 ? -6.867 23.906 0.834 1 98.62 313 ALA B CA 1
ATOM 4930 C C . ALA B 1 313 ? -7.34 25.172 1.551 1 98.62 313 ALA B C 1
ATOM 4932 O O . ALA B 1 313 ? -7.363 25.219 2.783 1 98.62 313 ALA B O 1
ATOM 4933 N N . ARG B 1 314 ? -7.699 26.203 0.771 1 97.75 314 ARG B N 1
ATOM 4934 C CA . ARG B 1 314 ? -8.203 27.438 1.351 1 97.75 314 ARG B CA 1
ATOM 4935 C C . ARG B 1 314 ? -9.438 27.188 2.213 1 97.75 314 ARG B C 1
ATOM 4937 O O . ARG B 1 314 ? -9.539 27.703 3.326 1 97.75 314 ARG B O 1
ATOM 4944 N N . ARG B 1 315 ? -10.328 26.406 1.712 1 97.75 315 ARG B N 1
ATOM 4945 C CA . ARG B 1 315 ? -11.57 26.094 2.422 1 97.75 315 ARG B CA 1
ATOM 4946 C C . ARG B 1 315 ? -11.289 25.297 3.689 1 97.75 315 ARG B C 1
ATOM 4948 O O . ARG B 1 315 ? -11.914 25.531 4.727 1 97.75 315 ARG B O 1
ATOM 4955 N N . LEU B 1 316 ? -10.383 24.391 3.619 1 98.38 316 LEU B N 1
ATOM 4956 C CA . LEU B 1 316 ? -10.117 23.5 4.742 1 98.38 316 LEU B CA 1
ATOM 4957 C C . LEU B 1 316 ? -9.344 24.219 5.84 1 98.38 316 LEU B C 1
ATOM 4959 O O . LEU B 1 316 ? -9.625 24.047 7.027 1 98.38 316 LEU B O 1
ATOM 4963 N N . LEU B 1 317 ? -8.367 25.062 5.449 1 98.25 317 LEU B N 1
ATOM 4964 C CA . LEU B 1 317 ? -7.363 25.516 6.402 1 98.25 317 LEU B CA 1
ATOM 4965 C C . LEU B 1 317 ? -7.625 26.953 6.828 1 98.25 317 LEU B C 1
ATOM 4967 O O . LEU B 1 317 ? -7.188 27.375 7.902 1 98.25 317 LEU B O 1
ATOM 4971 N N . PHE B 1 318 ? -8.25 27.75 6.012 1 94.5 318 PHE B N 1
ATOM 4972 C CA . PHE B 1 318 ? -8.336 29.188 6.262 1 94.5 318 PHE B CA 1
ATOM 4973 C C . PHE B 1 318 ? -9.789 29.625 6.363 1 94.5 318 PHE B C 1
ATOM 4975 O O . PHE B 1 318 ? -10.102 30.812 6.203 1 94.5 318 PHE B O 1
ATOM 4982 N N . HIS B 1 319 ? -10.789 28.562 6.492 1 75.38 319 HIS B N 1
ATOM 4983 C CA . HIS B 1 319 ? -12.195 28.938 6.523 1 75.38 319 HIS B CA 1
ATOM 4984 C C . HIS B 1 319 ? -12.516 29.781 7.762 1 75.38 319 HIS B C 1
ATOM 4986 O O . HIS B 1 319 ? -12.18 29.375 8.883 1 75.38 319 HIS B O 1
ATOM 4992 N N . GLN B 1 320 ? -12.047 31 7.863 1 54.06 320 GLN B N 1
ATOM 4993 C CA . GLN B 1 320 ? -12.516 31.891 8.914 1 54.06 320 GLN B CA 1
ATOM 4994 C C . GLN B 1 320 ? -14.039 31.906 8.977 1 54.06 320 GLN B C 1
ATOM 4996 O O . GLN B 1 320 ? -14.719 31.938 7.945 1 54.06 320 GLN B O 1
ATOM 5001 N N . GLY B 1 321 ? -14.625 30.953 9.93 1 39.88 321 GLY B N 1
ATOM 5002 C CA . GLY B 1 321 ? -15.953 31.344 10.375 1 39.88 321 GLY B CA 1
ATOM 5003 C C . GLY B 1 321 ? -16.125 32.844 10.461 1 39.88 321 GLY B C 1
ATOM 5004 O O . GLY B 1 321 ? -15.156 33.594 10.586 1 39.88 321 GLY B O 1
#

Sequence (642 aa):
MSITLEEHFLSQAAHSSTVATNDPIHGFPTSIINKLVDFDDERIKNMDENNVAIQVLSHTPANFLTAETIIACNDELAAAVRANKSRFAGFACLPMGDPMAATHELERCIKEHGFVGALIDNHSNGNFYDGPEYDILWAKAVELDVPIYIHPAWPSENEKEALYSGGNLQSDSSSATALGAFAFGWHASTANTILRLMASNTFDRHPKLKIIIGHSGELIPYMFDRINKATTFFGMERGFAEVMHSNIWITTSGMFDVHSLRCLLGNMPLSQVMFSVDYPFSDNRLGKEYLETIRKEGVLDENGIEAFASGNARRLLFHQGMSITLEEHFLSQAAHSSTVATNDPIHGFPTSIINKLVDFDDERIKNMDENNVAIQVLSHTPANFLTAETIIACNDELAAAVRANKSRFAGFACLPMGDPMAATHELERCIKEHGFVGALIDNHSNGNFYDGPEYDILWAKAVELDVPIYIHPAWPSENEKEALYSGGNLQSDSSSATALGAFAFGWHASTANTILRLMASNTFDRHPKLKIIIGHSGELIPYMFDRINKATTFFGMERGFAEVMHSNIWITTSGMFDVHSLRCLLGNMPLSQVMFSVDYPFSDNRLGKEYLETIRKEGVLDENGIEAFASGNARRLLFHQG

Organism: Fusarium proliferatum (strain ET1) (NCBI:txid1227346)